Protein 4WPT (pdb70)

Structure (mmCIF, N/CA/C/O backbone):
data_4WPT
#
_entry.id   4WPT
#
_cell.length_a   103.574
_cell.length_b   122.813
_cell.length_c   64.556
_cell.angle_alpha   90.000
_cell.angle_beta   116.660
_cell.angle_gamma   90.000
#
_symmetry.space_group_name_H-M   'C 1 2 1'
#
loop_
_entity.id
_entity.type
_entity.pdbx_description
1 polymer 'Phosphoenolpyruvate carboxykinase [GTP]'
2 non-polymer GLYCEROL
3 non-polymer 'PHOSPHATE ION'
4 non-polymer PHOSPHOENOLPYRUVATE
5 water water
#
loop_
_atom_site.group_PDB
_atom_site.id
_atom_site.type_symbol
_atom_site.label_atom_id
_atom_site.label_alt_id
_atom_site.label_comp_id
_atom_site.label_asym_id
_atom_site.label_entity_id
_atom_site.label_seq_id
_atom_site.pdbx_PDB_ins_code
_atom_site.Cartn_x
_atom_site.Cartn_y
_atom_site.Cartn_z
_atom_site.occupancy
_atom_site.B_iso_or_equiv
_atom_site.auth_seq_id
_atom_site.auth_comp_id
_atom_site.auth_asym_id
_atom_site.auth_atom_id
_atom_site.pdbx_PDB_model_num
ATOM 1 N N . SER A 1 15 ? 37.508 -53.258 -22.361 1.00 29.17 -1 SER A N 1
ATOM 2 C CA . SER A 1 15 ? 36.514 -52.205 -22.562 1.00 31.29 -1 SER A CA 1
ATOM 3 C C . SER A 1 15 ? 36.935 -50.887 -21.903 1.00 29.67 -1 SER A C 1
ATOM 4 O O . SER A 1 15 ? 36.588 -49.810 -22.386 1.00 33.26 -1 SER A O 1
ATOM 7 N N . HIS A 1 16 ? 37.670 -50.986 -20.797 1.00 23.23 0 HIS A N 1
ATOM 8 C CA . HIS A 1 16 ? 38.269 -49.821 -20.140 1.00 21.99 0 HIS A CA 1
ATOM 9 C C . HIS A 1 16 ? 39.144 -49.058 -21.138 1.00 26.32 0 HIS A C 1
ATOM 10 O O . HIS A 1 16 ? 39.915 -49.669 -21.883 1.00 23.87 0 HIS A O 1
ATOM 17 N N . MET A 1 17 ? 39.024 -47.731 -21.157 1.00 22.79 1 MET A N 1
ATOM 18 C CA . MET A 1 17 ? 39.792 -46.909 -22.094 1.00 23.76 1 MET A CA 1
ATOM 19 C C . MET A 1 17 ? 40.799 -46.025 -21.368 1.00 29.82 1 MET A C 1
ATOM 20 O O . MET A 1 17 ? 40.476 -45.393 -20.357 1.00 27.66 1 MET A O 1
ATOM 25 N N . THR A 1 18 ? 42.024 -45.983 -21.883 1.00 30.44 2 THR A N 1
ATOM 26 C CA . THR A 1 18 ? 43.013 -45.035 -21.384 1.00 30.60 2 THR A CA 1
ATOM 27 C C . THR A 1 18 ? 42.493 -43.647 -21.738 1.00 33.47 2 THR A C 1
ATOM 28 O O . THR A 1 18 ? 41.927 -43.465 -22.819 1.00 29.72 2 THR A O 1
ATOM 32 N N . SER A 1 19 ? 42.651 -42.690 -20.823 1.00 38.16 3 SER A N 1
ATOM 33 C CA . SER A 1 19 ? 42.113 -41.340 -21.002 1.00 33.89 3 SER A CA 1
ATOM 34 C C . SER A 1 19 ? 42.392 -40.784 -22.395 1.00 40.28 3 SER A C 1
ATOM 35 O O . SER A 1 19 ? 41.493 -40.262 -23.053 1.00 38.62 3 SER A O 1
ATOM 38 N N . ALA A 1 20 ? 43.638 -40.932 -22.838 1.00 39.98 4 ALA A N 1
ATOM 39 C CA . ALA A 1 20 ? 44.085 -40.475 -24.151 1.00 46.40 4 ALA A CA 1
ATOM 40 C C . ALA A 1 20 ? 43.116 -40.808 -25.286 1.00 43.61 4 ALA A C 1
ATOM 41 O O . ALA A 1 20 ? 42.875 -39.978 -26.164 1.00 49.89 4 ALA A O 1
ATOM 43 N N . THR A 1 21 ? 42.561 -42.018 -25.261 1.00 38.64 5 THR A N 1
ATOM 44 C CA . THR A 1 21 ? 41.675 -42.487 -26.328 1.00 37.12 5 THR A CA 1
ATOM 45 C C . THR A 1 21 ? 40.193 -42.155 -26.134 1.00 28.88 5 THR A C 1
ATOM 46 O O . THR A 1 21 ? 39.380 -42.431 -27.013 1.00 33.31 5 THR A O 1
ATOM 50 N N . ILE A 1 22 ? 39.833 -41.585 -24.990 1.00 24.50 6 ILE A N 1
ATOM 51 C CA . ILE A 1 22 ? 38.440 -41.218 -24.773 1.00 21.60 6 ILE A CA 1
ATOM 52 C C . ILE A 1 22 ? 38.118 -40.018 -25.660 1.00 23.74 6 ILE A C 1
ATOM 53 O O . ILE A 1 22 ? 38.857 -39.035 -25.648 1.00 23.92 6 ILE A O 1
ATOM 58 N N . PRO A 1 23 ? 37.043 -40.118 -26.466 1.00 23.15 7 PRO A N 1
ATOM 59 C CA . PRO A 1 23 ? 36.636 -39.038 -27.372 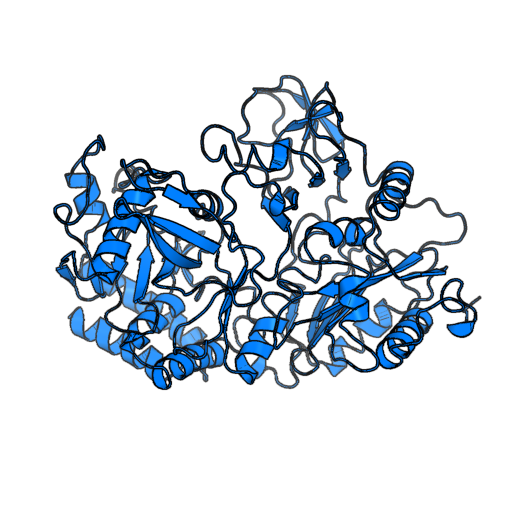1.00 23.90 7 PRO A CA 1
ATOM 60 C C . PRO A 1 23 ? 36.511 -37.712 -26.624 1.00 28.43 7 PRO A C 1
ATOM 61 O O . PRO A 1 23 ? 35.932 -37.675 -25.534 1.00 22.15 7 PRO A O 1
ATOM 65 N N . GLY A 1 24 ? 37.070 -36.647 -27.189 1.00 25.95 8 GLY A N 1
ATOM 66 C CA . GLY A 1 24 ? 37.012 -35.344 -26.553 1.00 24.72 8 GLY A CA 1
ATOM 67 C C . GLY A 1 24 ? 38.316 -34.920 -25.905 1.00 30.51 8 GLY A C 1
ATOM 68 O O . GLY A 1 24 ? 38.605 -33.726 -25.819 1.00 30.97 8 GLY A O 1
ATOM 69 N N . LEU A 1 25 ? 39.106 -35.886 -25.436 1.00 27.59 9 LEU A N 1
ATOM 70 C CA . LEU A 1 25 ? 40.389 -35.556 -24.814 1.00 26.77 9 LEU A CA 1
ATOM 71 C C . LEU A 1 25 ? 41.458 -35.223 -25.854 1.00 36.27 9 LEU A C 1
ATOM 72 O O . LEU A 1 25 ? 42.387 -34.464 -25.578 1.00 33.00 9 LEU A O 1
ATOM 77 N N . ASP A 1 26 ? 41.306 -35.794 -27.046 1.00 39.63 10 ASP A N 1
ATOM 78 C CA . ASP A 1 26 ? 42.155 -35.479 -28.192 1.00 36.41 10 ASP A CA 1
ATOM 79 C C . ASP A 1 26 ? 42.078 -33.998 -28.556 1.00 43.31 10 ASP A C 1
ATOM 80 O O . ASP A 1 26 ? 43.040 -33.414 -29.059 1.00 45.12 10 ASP A O 1
ATOM 85 N N . THR A 1 27 ? 40.924 -33.395 -28.295 1.00 35.37 11 THR A N 1
ATOM 86 C CA . THR A 1 27 ? 40.648 -32.028 -28.723 1.00 35.20 11 THR A CA 1
ATOM 87 C C . THR A 1 27 ? 40.565 -31.081 -27.528 1.00 39.13 11 THR A C 1
ATOM 88 O O . THR A 1 27 ? 40.060 -29.964 -27.642 1.00 40.02 11 THR A O 1
ATOM 92 N N . ALA A 1 28 ? 41.062 -31.536 -26.383 1.00 33.70 12 ALA A N 1
ATOM 93 C CA . ALA A 1 28 ? 41.030 -30.737 -25.164 1.00 29.79 12 ALA A CA 1
ATOM 94 C C . ALA A 1 28 ? 41.898 -29.496 -25.290 1.00 31.71 12 ALA A C 1
ATOM 95 O O . ALA A 1 28 ? 42.836 -29.472 -26.089 1.00 39.93 12 ALA A O 1
ATOM 97 N N . PRO A 1 29 ? 41.574 -28.454 -24.508 1.00 30.21 13 PRO A N 1
ATOM 98 C CA . PRO A 1 29 ? 42.458 -27.296 -24.320 1.00 27.95 13 PRO A CA 1
ATOM 99 C C . PRO A 1 29 ? 43.747 -27.734 -23.628 1.00 33.95 13 PRO A C 1
ATOM 100 O O . PRO A 1 29 ? 43.692 -28.474 -22.641 1.00 33.19 13 PRO A O 1
ATOM 104 N N . THR A 1 30 ? 44.888 -27.278 -24.136 1.00 34.44 14 THR A N 1
ATOM 105 C CA . THR A 1 30 ? 46.190 -27.740 -23.660 1.00 35.68 14 THR A CA 1
ATOM 106 C C . THR A 1 30 ? 46.982 -26.600 -23.035 1.00 43.55 14 THR A C 1
ATOM 107 O O . THR A 1 30 ? 48.094 -26.793 -22.533 1.00 42.61 14 THR A O 1
ATOM 111 N N . ASN A 1 31 ? 46.398 -25.410 -23.069 1.00 37.98 15 ASN A N 1
ATOM 112 C CA . ASN A 1 31 ? 47.053 -24.227 -22.544 1.00 31.50 15 ASN A CA 1
ATOM 113 C C . ASN A 1 31 ? 47.300 -24.344 -21.047 1.00 32.32 15 ASN A C 1
ATOM 114 O O . ASN A 1 31 ? 48.337 -23.910 -20.550 1.00 35.53 15 ASN A O 1
ATOM 119 N N . HIS A 1 32 ? 46.358 -24.957 -20.333 1.00 31.17 16 HIS A N 1
ATOM 120 C CA . HIS A 1 32 ? 46.514 -25.198 -18.898 1.00 28.53 16 HIS A CA 1
ATOM 121 C C . HIS A 1 32 ? 46.677 -26.699 -18.653 1.00 29.80 16 HIS A C 1
ATOM 122 O O . HIS A 1 32 ? 45.703 -27.458 -18.707 1.00 22.44 16 HIS A O 1
ATOM 129 N N . GLN A 1 33 ? 47.913 -27.118 -18.381 1.00 30.42 17 GLN A N 1
ATOM 130 C CA . GLN A 1 33 ? 48.236 -28.537 -18.239 1.00 28.91 17 GLN A CA 1
ATOM 131 C C . GLN A 1 33 ? 47.752 -29.138 -16.924 1.00 29.01 17 GLN A C 1
ATOM 132 O O . GLN A 1 33 ? 47.409 -30.319 -16.873 1.00 24.26 17 GLN A O 1
ATOM 138 N N . GLY A 1 34 ? 47.738 -28.334 -15.863 1.00 26.25 18 GLY A N 1
ATOM 139 C CA . GLY A 1 34 ? 47.249 -28.796 -14.576 1.00 24.85 18 GLY A CA 1
ATOM 140 C C . GLY A 1 34 ? 45.798 -29.227 -14.691 1.00 25.28 18 GLY A C 1
ATOM 141 O O . GLY A 1 34 ? 45.400 -30.270 -14.160 1.00 23.96 18 GLY A O 1
ATOM 142 N N . LEU A 1 35 ? 45.014 -28.422 -15.402 1.00 19.78 19 LEU A N 1
ATOM 143 C CA . LEU A 1 35 ? 43.622 -28.750 -15.683 1.00 18.51 19 LEU A CA 1
ATOM 144 C C . LEU A 1 35 ? 43.516 -30.003 -16.547 1.00 20.07 19 LEU A C 1
ATOM 145 O O . LEU A 1 35 ? 42.759 -30.928 -16.227 1.00 17.08 19 LEU A O 1
ATOM 150 N N . LEU A 1 36 ? 44.269 -30.040 -17.645 1.00 14.68 20 LEU A N 1
ATOM 151 C CA . LEU A 1 36 ? 44.221 -31.192 -18.554 1.00 18.46 20 LEU A CA 1
ATOM 152 C C . LEU A 1 36 ? 44.596 -32.501 -17.857 1.00 16.14 20 LEU A C 1
ATOM 153 O O . LEU A 1 36 ? 43.899 -33.515 -18.004 1.00 16.58 20 LEU A O 1
ATOM 158 N N . SER A 1 37 ? 45.683 -32.482 -17.092 1.00 19.22 21 SER A N 1
ATOM 159 C CA . SER A 1 37 ? 46.104 -33.669 -16.350 1.00 20.37 21 SER A CA 1
ATOM 160 C C . SER A 1 37 ? 45.039 -34.146 -15.367 1.00 17.68 21 SER A C 1
ATOM 161 O O . SER A 1 37 ? 44.827 -35.345 -15.222 1.00 19.64 21 SER A O 1
ATOM 164 N N . TRP A 1 38 ? 44.360 -33.206 -14.712 1.00 17.34 22 TRP A N 1
ATOM 165 C CA . TRP A 1 38 ? 43.309 -33.557 -13.762 1.00 17.46 22 TRP A CA 1
ATOM 166 C C . TRP A 1 38 ? 42.132 -34.206 -14.478 1.00 15.73 22 TRP A C 1
ATOM 167 O O . TRP A 1 38 ? 41.629 -35.251 -14.058 1.00 16.09 22 TRP A O 1
ATOM 178 N N . VAL A 1 39 ? 41.704 -33.588 -15.570 1.00 15.69 23 VAL A N 1
ATOM 179 C CA . VAL A 1 39 ? 40.614 -34.134 -16.372 1.00 14.81 23 VAL A CA 1
ATOM 180 C C . VAL A 1 39 ? 40.923 -35.551 -16.850 1.00 17.23 23 VAL A C 1
ATOM 181 O O . VAL A 1 39 ? 40.077 -36.446 -16.772 1.00 15.57 23 VAL A O 1
ATOM 185 N N . GLU A 1 40 ? 42.149 -35.759 -17.322 1.00 16.32 24 GLU A N 1
ATOM 186 C CA . GLU A 1 40 ? 42.567 -37.071 -17.794 1.00 17.18 24 GLU A CA 1
ATOM 187 C C . GLU A 1 40 ? 42.564 -38.118 -16.672 1.00 16.18 24 GLU A C 1
ATOM 188 O O . GLU A 1 40 ? 42.119 -39.255 -16.872 1.00 17.26 24 GLU A O 1
ATOM 194 N N . GLU A 1 41 ? 43.038 -37.723 -15.495 1.00 15.74 25 GLU A N 1
ATOM 195 C CA . GLU A 1 41 ? 43.059 -38.608 -14.337 1.00 18.27 25 GLU A CA 1
ATOM 196 C C . GLU A 1 41 ? 41.642 -38.996 -13.922 1.00 18.03 25 GLU A C 1
ATOM 197 O O . GLU A 1 41 ? 41.347 -40.174 -13.714 1.00 16.68 25 GLU A O 1
ATOM 203 N N . VAL A 1 42 ? 40.759 -38.004 -13.829 1.00 16.52 26 VAL A N 1
ATOM 204 C CA . VAL A 1 42 ? 39.360 -38.265 -13.483 1.00 11.31 26 VAL A CA 1
ATOM 205 C C . VAL A 1 42 ? 38.683 -39.158 -14.516 1.00 15.26 26 VAL A C 1
ATOM 206 O O . VAL A 1 42 ? 38.051 -40.143 -14.161 1.00 15.91 26 VAL A O 1
ATOM 210 N N . ALA A 1 43 ? 38.829 -38.829 -15.794 1.00 16.35 27 ALA A N 1
ATOM 211 C CA . ALA A 1 43 ? 38.212 -39.636 -16.846 1.00 15.34 27 ALA A CA 1
ATOM 212 C C . ALA A 1 43 ? 38.719 -41.084 -16.863 1.00 14.72 27 ALA A C 1
ATOM 213 O O . ALA A 1 43 ? 37.961 -42.002 -17.176 1.00 15.60 27 ALA A O 1
ATOM 215 N N . GLU A 1 44 ? 39.995 -41.278 -16.541 1.00 16.43 28 GLU A N 1
ATOM 216 C CA . GLU A 1 44 ? 40.572 -42.617 -16.460 1.00 21.27 28 GLU A CA 1
ATOM 217 C C . GLU A 1 44 ? 39.839 -43.419 -15.390 1.00 18.61 28 GLU A C 1
ATOM 218 O O . GLU A 1 44 ? 39.559 -44.604 -15.570 1.00 18.36 28 GLU A O 1
ATOM 224 N N . LEU A 1 45 ? 39.490 -42.747 -14.296 1.00 14.64 29 LEU A N 1
ATOM 225 C CA . LEU A 1 45 ? 38.795 -43.374 -13.172 1.00 12.80 29 LEU A CA 1
ATOM 226 C C . LEU A 1 45 ? 37.314 -43.641 -13.458 1.00 15.66 29 LEU A C 1
ATOM 227 O O . LEU A 1 45 ? 36.817 -44.759 -13.261 1.00 14.42 29 LEU A O 1
ATOM 232 N N . THR A 1 46 ? 36.609 -42.611 -13.918 1.00 14.30 30 THR A N 1
ATOM 233 C CA . THR A 1 46 ? 35.157 -42.692 -14.071 1.00 13.77 30 THR A CA 1
ATOM 234 C C . THR A 1 46 ? 34.690 -43.309 -15.380 1.00 13.84 30 THR A C 1
ATOM 235 O O . THR A 1 46 ? 33.534 -43.729 -15.488 1.00 13.19 30 THR A O 1
ATOM 239 N N . GLN A 1 47 ? 35.569 -43.331 -16.384 1.00 13.43 31 GLN A N 1
ATOM 240 C CA . GLN A 1 47 ? 35.274 -43.989 -17.658 1.00 14.51 31 GLN A CA 1
ATOM 241 C C . GLN A 1 47 ? 34.034 -43.490 -18.391 1.00 13.05 31 GLN A C 1
ATOM 242 O O . GLN A 1 47 ? 33.168 -44.288 -18.740 1.00 15.92 31 GLN A O 1
ATOM 248 N N . PRO A 1 48 ? 33.969 -42.178 -18.672 1.00 13.34 32 PRO A N 1
ATOM 249 C CA . PRO A 1 48 ? 32.863 -41.678 -19.494 1.00 14.93 32 PRO A CA 1
ATOM 250 C C . PRO A 1 48 ? 33.011 -42.135 -20.947 1.00 13.76 32 PRO A C 1
ATOM 251 O O . PRO A 1 48 ? 34.102 -42.569 -21.352 1.00 15.71 32 PRO A O 1
ATOM 255 N N . ASP A 1 49 ? 31.930 -42.024 -21.715 1.00 16.56 33 ASP A N 1
ATOM 256 C CA . ASP A 1 49 ? 31.965 -42.342 -23.143 1.00 15.07 33 ASP A CA 1
ATOM 257 C C . ASP A 1 49 ? 32.700 -41.260 -23.922 1.00 19.54 33 ASP A C 1
ATOM 258 O O . ASP A 1 49 ? 33.225 -41.519 -25.003 1.00 19.41 33 ASP A O 1
ATOM 263 N N . ARG A 1 50 ? 32.701 -40.041 -23.393 1.00 14.93 34 ARG A N 1
ATOM 264 C CA . ARG A 1 50 ? 33.337 -38.913 -24.064 1.00 15.92 34 ARG A CA 1
ATOM 265 C C . ARG A 1 50 ? 33.435 -37.748 -23.092 1.00 15.00 34 ARG A C 1
ATOM 266 O O . ARG A 1 50 ? 32.734 -37.731 -22.065 1.00 14.95 34 ARG A O 1
ATOM 274 N N . VAL A 1 51 ? 34.320 -36.804 -23.405 1.00 15.36 35 VAL A N 1
ATOM 275 C CA . VAL A 1 51 ? 34.568 -35.628 -22.572 1.00 13.82 35 VAL A CA 1
ATOM 276 C C . VAL A 1 51 ? 34.292 -34.359 -23.366 1.00 20.31 35 VAL A C 1
ATOM 277 O O . VAL A 1 51 ? 34.699 -34.246 -24.520 1.00 18.78 35 VAL A O 1
ATOM 281 N N . VAL A 1 52 ? 33.587 -33.415 -22.744 1.00 12.69 36 VAL A N 1
ATOM 282 C CA . VAL A 1 52 ? 33.247 -32.136 -23.366 1.00 12.99 36 VAL A CA 1
ATOM 283 C C . VAL A 1 52 ? 33.662 -30.999 -22.445 1.00 18.87 36 VAL A C 1
ATOM 284 O O . VAL A 1 52 ? 33.298 -30.988 -21.263 1.00 16.74 36 VAL A O 1
ATOM 288 N N . PHE A 1 53 ? 34.448 -30.064 -22.972 1.00 13.60 37 PHE A N 1
ATOM 289 C CA . PHE A 1 53 ? 34.776 -28.831 -22.262 1.00 14.62 37 PHE A CA 1
ATOM 290 C C . PHE A 1 53 ? 33.746 -27.773 -22.651 1.00 14.44 37 PHE A C 1
ATOM 291 O O . PHE A 1 53 ? 33.554 -27.496 -23.837 1.00 16.48 37 PHE A O 1
ATOM 299 N N . THR A 1 54 ? 33.074 -27.190 -21.663 1.00 12.43 38 THR A N 1
ATOM 300 C CA . THR A 1 54 ? 31.974 -26.266 -21.957 1.00 10.66 38 THR A CA 1
ATOM 301 C C . THR A 1 54 ? 32.452 -24.837 -22.126 1.00 13.35 38 THR A C 1
ATOM 302 O O . THR A 1 54 ? 33.410 -24.422 -21.473 1.00 16.12 38 THR A O 1
ATOM 306 N N . ASP A 1 55 ? 31.782 -24.085 -22.997 1.00 15.10 39 ASP A N 1
ATOM 307 C CA . ASP A 1 55 ? 32.223 -22.720 -23.279 1.00 13.41 39 ASP A CA 1
ATOM 308 C C . ASP A 1 55 ? 31.245 -21.632 -22.875 1.00 12.04 39 ASP A C 1
ATOM 309 O O . ASP A 1 55 ? 31.566 -20.442 -22.971 1.00 14.50 39 ASP A O 1
ATOM 314 N N . GLY A 1 56 ? 30.062 -22.033 -22.428 1.00 12.22 40 GLY A N 1
ATOM 315 C CA . GLY A 1 56 ? 29.099 -21.100 -21.887 1.00 15.98 40 GLY A CA 1
ATOM 316 C C . GLY A 1 56 ? 28.329 -20.331 -22.942 1.00 13.90 40 GLY A C 1
ATOM 317 O O . GLY A 1 56 ? 27.531 -19.467 -22.596 1.00 13.78 40 GLY A O 1
ATOM 318 N N . SER A 1 57 ? 28.560 -20.639 -24.215 1.00 13.05 41 SER A N 1
ATOM 319 C CA . SER A 1 57 ? 27.907 -19.906 -25.303 1.00 12.59 41 SER A CA 1
ATOM 320 C C . SER A 1 57 ? 26.422 -20.202 -25.430 1.00 15.90 41 SER A C 1
ATOM 321 O O . SER A 1 57 ? 25.928 -21.209 -24.910 1.00 15.23 41 SER A O 1
ATOM 324 N N . GLU A 1 58 ? 25.716 -19.316 -26.129 1.00 14.46 42 GLU A N 1
ATOM 325 C CA A GLU A 1 58 ? 24.292 -19.526 -26.388 0.55 19.91 42 GLU A CA 1
ATOM 326 C CA B GLU A 1 58 ? 24.293 -19.497 -26.426 0.45 19.90 42 GLU A CA 1
ATOM 327 C C . GLU A 1 58 ? 24.065 -20.744 -27.284 1.00 20.76 42 GLU A C 1
ATOM 328 O O . GLU A 1 58 ? 23.099 -21.496 -27.090 1.00 15.51 42 GLU A O 1
ATOM 339 N N . GLU A 1 59 ? 24.947 -20.954 -28.256 1.00 15.63 43 GLU A N 1
ATOM 340 C CA . GLU A 1 59 ? 24.814 -22.118 -29.135 1.00 15.62 43 GLU A CA 1
ATOM 341 C C . GLU A 1 59 ? 24.908 -23.418 -28.330 1.00 18.63 43 GLU A C 1
ATOM 342 O O . GLU A 1 59 ? 24.126 -24.342 -28.526 1.00 17.20 43 GLU A O 1
ATOM 348 N N . GLU A 1 60 ? 25.870 -23.469 -27.417 1.00 14.44 44 GLU A N 1
ATOM 349 C CA . GLU A 1 60 ? 26.030 -24.617 -26.537 1.00 12.68 44 GLU A CA 1
ATOM 350 C C . GLU A 1 60 ? 24.806 -24.799 -25.636 1.00 14.21 44 GLU A C 1
ATOM 351 O O . GLU A 1 60 ? 24.309 -25.912 -25.455 1.00 14.55 44 GLU A O 1
ATOM 357 N N . PHE A 1 61 ? 24.323 -23.699 -25.078 1.00 13.53 45 PHE A N 1
ATOM 358 C CA . PHE A 1 61 ? 23.180 -23.746 -24.168 1.00 13.89 45 PHE A CA 1
ATOM 359 C C . PHE A 1 61 ? 21.962 -24.359 -24.847 1.00 15.91 45 PHE A C 1
ATOM 360 O O . PHE A 1 61 ? 21.310 -25.227 -24.279 1.00 13.47 45 PHE A O 1
ATOM 368 N N . GLN A 1 62 ? 21.666 -23.949 -26.075 1.00 13.98 46 GLN A N 1
ATOM 369 C CA A GLN A 1 62 ? 20.485 -24.479 -26.754 0.60 16.60 46 GLN A CA 1
ATOM 370 C CA B GLN A 1 62 ? 20.500 -24.480 -26.773 0.40 16.58 46 GLN A CA 1
ATOM 371 C C . GLN A 1 62 ? 20.680 -25.944 -27.150 1.00 17.69 46 GLN A C 1
ATOM 372 O O . GLN A 1 62 ? 19.730 -26.735 -27.105 1.00 16.01 46 GLN A O 1
ATOM 383 N N . ARG A 1 63 ? 21.908 -26.313 -27.514 1.00 17.81 47 ARG A N 1
ATOM 384 C CA . ARG A 1 63 ? 22.219 -27.706 -27.826 1.00 17.12 47 ARG A CA 1
ATOM 385 C C . ARG A 1 63 ? 22.006 -28.621 -26.616 1.00 15.00 47 ARG A C 1
ATOM 386 O O . ARG A 1 63 ? 21.374 -29.679 -26.730 1.00 16.36 47 ARG A O 1
ATOM 394 N N . LEU A 1 64 ? 22.522 -28.203 -25.461 1.00 15.09 48 LEU A N 1
ATOM 395 C CA . LEU A 1 64 ? 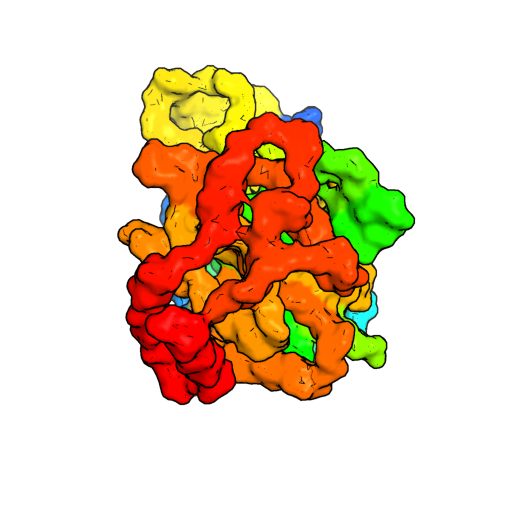22.345 -28.976 -24.237 1.00 11.18 48 LEU A CA 1
ATOM 396 C C . LEU A 1 64 ? 20.874 -29.061 -23.856 1.00 14.35 48 LEU A C 1
ATOM 397 O O . LEU A 1 64 ? 20.394 -30.123 -23.466 1.00 11.94 48 LEU A O 1
ATOM 402 N N . CYS A 1 65 ? 20.147 -27.959 -24.008 1.00 13.34 49 CYS A N 1
ATOM 403 C CA . CYS A 1 65 ? 18.723 -27.961 -23.704 1.00 11.66 49 CYS A CA 1
ATOM 404 C C . CYS A 1 65 ? 17.946 -28.904 -24.623 1.00 15.44 49 CYS A C 1
ATOM 405 O O . CYS A 1 65 ? 17.036 -29.587 -24.165 1.00 12.87 49 CYS A O 1
ATOM 408 N N . ASP A 1 66 ? 18.288 -28.947 -25.911 1.00 12.41 50 ASP A N 1
ATOM 409 C CA . ASP A 1 66 ? 17.625 -29.890 -26.817 1.00 11.26 50 ASP A CA 1
ATOM 410 C C . ASP A 1 66 ? 17.847 -31.314 -26.323 1.00 10.51 50 ASP A C 1
ATOM 411 O O . ASP A 1 66 ? 16.934 -32.130 -26.346 1.00 12.13 50 ASP A O 1
ATOM 416 N N . GLN A 1 67 ? 19.062 -31.599 -25.864 1.00 12.50 51 GLN A N 1
ATOM 417 C CA . GLN A 1 67 ? 19.383 -32.944 -25.387 1.00 11.72 51 GLN A CA 1
ATOM 418 C C . GLN A 1 67 ? 18.611 -33.249 -24.114 1.00 11.30 51 GLN A C 1
ATOM 419 O O . GLN A 1 67 ? 18.115 -34.369 -23.939 1.00 12.83 51 GLN A O 1
ATOM 425 N N . LEU A 1 68 ? 18.465 -32.241 -23.255 1.00 10.63 52 LEU A N 1
ATOM 426 C CA . LEU A 1 68 ? 17.699 -32.435 -22.025 1.00 10.16 52 LEU A CA 1
ATOM 427 C C . LEU A 1 68 ? 16.206 -32.677 -22.296 1.00 12.53 52 LEU A C 1
ATOM 428 O O . LEU A 1 68 ? 15.566 -33.483 -21.615 1.00 10.37 52 LEU A O 1
ATOM 433 N N . VAL A 1 69 ? 15.656 -31.997 -23.300 1.00 13.20 53 VAL A N 1
ATOM 434 C CA . VAL A 1 69 ? 14.271 -32.231 -23.714 1.00 10.24 53 VAL A CA 1
ATOM 435 C C . VAL A 1 69 ? 14.135 -33.642 -24.307 1.00 11.33 53 VAL A C 1
ATOM 436 O O . VAL A 1 69 ? 13.211 -34.397 -23.973 1.00 13.50 53 VAL A O 1
ATOM 440 N N . GLU A 1 70 ? 15.086 -34.023 -25.151 1.00 12.79 54 GLU A N 1
ATOM 441 C CA . GLU A 1 70 ? 15.087 -35.374 -25.706 1.00 12.54 54 GLU A CA 1
ATOM 442 C C . GLU A 1 70 ? 15.141 -36.466 -24.634 1.00 14.26 54 GLU A C 1
ATOM 443 O O . GLU A 1 70 ? 14.507 -37.502 -24.783 1.00 16.29 54 GLU A O 1
ATOM 449 N N . ALA A 1 71 ? 15.897 -36.230 -23.556 1.00 13.64 55 ALA A N 1
ATOM 450 C CA . ALA A 1 71 ? 16.036 -37.227 -22.493 1.00 14.36 55 ALA A CA 1
ATOM 451 C C . ALA A 1 71 ? 14.833 -37.239 -21.569 1.00 14.68 55 ALA A C 1
ATOM 452 O O . ALA A 1 71 ? 14.685 -38.156 -20.758 1.00 15.22 55 ALA A O 1
ATOM 454 N N . GLY A 1 72 ? 13.994 -36.219 -21.670 1.00 13.53 56 GLY A N 1
ATOM 455 C CA . GLY A 1 72 ? 12.855 -36.101 -20.777 1.00 15.31 56 GLY A CA 1
ATOM 456 C C . GLY A 1 72 ? 13.161 -35.386 -19.487 1.00 13.47 56 GLY A C 1
ATOM 457 O O . GLY A 1 72 ? 12.253 -35.163 -18.678 1.00 13.89 56 GLY A O 1
ATOM 458 N N . THR A 1 73 ? 14.428 -35.034 -19.282 1.00 11.56 57 THR A N 1
ATOM 459 C CA . THR A 1 73 ? 14.829 -34.263 -18.103 1.00 11.54 57 THR A CA 1
ATOM 460 C C . THR A 1 73 ? 14.126 -32.914 -18.071 1.00 13.02 57 THR A C 1
ATOM 461 O O . THR A 1 73 ? 13.691 -32.443 -17.013 1.00 11.96 57 THR A O 1
ATOM 465 N N . PHE A 1 74 ? 14.028 -32.284 -19.237 1.00 9.00 58 PHE A N 1
ATOM 466 C CA . PHE A 1 74 ? 13.287 -31.042 -19.383 1.00 11.61 58 PHE A CA 1
ATOM 467 C C . PHE A 1 74 ? 12.073 -31.246 -20.268 1.00 13.01 58 PHE A C 1
ATOM 468 O O . PHE A 1 74 ? 12.082 -32.084 -21.178 1.00 12.25 58 PHE A O 1
ATOM 476 N N . ILE A 1 75 ? 11.028 -30.474 -20.000 1.00 11.92 59 ILE A N 1
ATOM 477 C CA A ILE A 1 75 ? 10.070 -30.128 -21.042 0.27 12.71 59 ILE A CA 1
ATOM 478 C CA B ILE A 1 75 ? 10.065 -30.128 -21.039 0.73 12.70 59 ILE A CA 1
ATOM 479 C C . ILE A 1 75 ? 10.196 -28.624 -21.279 1.00 12.52 59 ILE A C 1
ATOM 480 O O . ILE A 1 75 ? 10.591 -27.879 -20.373 1.00 12.19 59 ILE A O 1
ATOM 489 N N . ARG A 1 76 ? 9.888 -28.177 -22.493 1.00 10.52 60 ARG A N 1
ATOM 490 C CA . ARG A 1 76 ? 9.957 -26.755 -22.823 1.00 12.91 60 ARG A CA 1
ATOM 491 C C . ARG A 1 76 ? 8.664 -26.089 -22.409 1.00 12.69 60 ARG A C 1
ATOM 492 O O . ARG A 1 76 ? 7.577 -26.491 -22.852 1.00 14.00 60 ARG A O 1
ATOM 500 N N . LEU A 1 77 ? 8.771 -25.091 -21.537 1.00 12.06 61 LEU A N 1
ATOM 501 C CA . LEU A 1 77 ? 7.607 -24.333 -21.128 1.00 10.91 61 LEU A CA 1
ATOM 502 C C . LEU A 1 77 ? 7.122 -23.426 -22.258 1.00 11.92 61 LEU A C 1
ATOM 503 O O . LEU A 1 77 ? 7.868 -23.124 -23.198 1.00 11.97 61 LEU A O 1
ATOM 508 N N . ASN A 1 78 ? 5.850 -23.037 -22.189 1.00 10.07 62 ASN A N 1
ATOM 509 C CA . ASN A 1 78 ? 5.260 -22.172 -23.202 1.00 10.25 62 ASN A CA 1
ATOM 510 C C . ASN A 1 78 ? 6.101 -20.904 -23.344 1.00 14.38 62 ASN A C 1
ATOM 511 O O . ASN A 1 78 ? 6.192 -20.117 -22.409 1.00 13.47 62 ASN A O 1
ATOM 516 N N . PRO A 1 79 ? 6.715 -20.699 -24.523 1.00 12.78 63 PRO A N 1
ATOM 517 C CA . PRO A 1 79 ? 7.616 -19.555 -24.706 1.00 14.17 63 PRO A CA 1
ATOM 518 C C . PRO A 1 79 ? 6.907 -18.195 -24.700 1.00 12.89 63 PRO A C 1
ATOM 519 O O . PRO A 1 79 ? 7.557 -17.158 -24.526 1.00 16.16 63 PRO A O 1
ATOM 523 N N . GLU A 1 80 ? 5.591 -18.195 -24.874 1.00 13.07 64 GLU A N 1
ATOM 524 C CA . GLU A 1 80 ? 4.845 -16.951 -24.817 1.00 13.23 64 GLU A CA 1
ATOM 525 C C . GLU A 1 80 ? 4.796 -16.418 -23.388 1.00 13.55 64 GLU A C 1
ATOM 526 O O . GLU A 1 80 ? 4.673 -15.212 -23.184 1.00 15.74 64 GLU A O 1
ATOM 532 N N . LYS A 1 81 ? 4.933 -17.308 -22.402 1.00 15.24 65 LYS A N 1
ATOM 533 C CA . LYS A 1 81 ? 4.835 -16.912 -20.995 1.00 11.26 65 LYS A CA 1
ATOM 534 C C . LYS A 1 81 ? 6.209 -16.858 -20.318 1.00 14.43 65 LYS A C 1
ATOM 535 O O . LYS A 1 81 ? 6.439 -16.041 -19.415 1.00 16.42 65 LYS A O 1
ATOM 541 N N . HIS A 1 82 ? 7.108 -17.748 -20.742 1.00 12.48 66 HIS A N 1
ATOM 542 C CA . HIS A 1 82 ? 8.493 -17.722 -20.271 1.00 10.69 66 HIS A CA 1
ATOM 543 C C . HIS A 1 82 ? 9.384 -18.110 -21.429 1.00 11.89 66 HIS A C 1
ATOM 544 O O . HIS A 1 82 ? 9.458 -19.288 -21.762 1.00 14.40 66 HIS A O 1
ATOM 551 N N . LYS A 1 83 ? 10.056 -17.138 -22.038 1.00 12.51 67 LYS A N 1
ATOM 552 C CA . LYS A 1 83 ? 10.926 -17.450 -23.162 1.00 11.89 67 LYS A CA 1
ATOM 553 C C . LYS A 1 83 ? 12.077 -18.327 -22.696 1.00 14.53 67 LYS A C 1
ATOM 554 O O . LYS A 1 83 ? 12.545 -18.186 -21.570 1.00 12.74 67 LYS A O 1
ATOM 560 N N . ASN A 1 84 ? 12.474 -19.270 -23.544 1.00 13.54 68 ASN A N 1
ATOM 561 C CA . ASN A 1 84 ? 13.675 -20.068 -23.301 1.00 13.28 68 ASN A CA 1
ATOM 562 C C . ASN A 1 84 ? 13.694 -20.673 -21.887 1.00 11.44 68 ASN A C 1
ATOM 563 O O . ASN A 1 84 ? 14.683 -20.547 -21.163 1.00 12.18 68 ASN A O 1
ATOM 568 N N . SER A 1 85 ? 12.589 -21.308 -21.497 1.00 10.27 69 SER A N 1
ATOM 569 C CA . SER A 1 85 ? 12.439 -21.809 -20.132 1.00 10.88 69 SER A CA 1
ATOM 570 C C . SER A 1 85 ? 11.982 -23.271 -20.106 1.00 12.83 69 SER A C 1
ATOM 571 O O . SER A 1 85 ? 11.306 -23.745 -21.024 1.00 11.22 69 SER A O 1
ATOM 574 N N . TYR A 1 86 ? 12.347 -23.977 -19.040 1.00 10.19 70 TYR A N 1
ATOM 575 C CA . TYR A 1 86 ? 12.235 -25.441 -18.985 1.00 10.00 70 TYR A CA 1
ATOM 576 C C . TYR A 1 86 ? 11.778 -25.865 -17.601 1.00 10.45 70 TYR A C 1
ATOM 577 O O . TYR A 1 86 ? 12.030 -25.137 -16.627 1.00 10.69 70 TYR A O 1
ATOM 586 N N . LEU A 1 87 ? 11.085 -27.003 -17.536 1.00 10.02 71 LEU A N 1
ATOM 587 C CA . LEU A 1 87 ? 10.657 -27.630 -16.284 1.00 10.00 71 LEU A CA 1
ATOM 588 C C . LEU A 1 87 ? 11.308 -28.999 -16.172 1.00 12.89 71 LEU A C 1
ATOM 589 O O . LEU A 1 87 ? 11.246 -29.801 -17.102 1.00 10.74 71 LEU A O 1
ATOM 594 N N . ALA A 1 88 ? 11.914 -29.260 -15.021 1.00 12.06 72 ALA A N 1
ATOM 595 C CA . ALA A 1 88 ? 12.502 -30.555 -14.718 1.00 10.03 72 ALA A CA 1
ATOM 596 C C . ALA A 1 88 ? 11.812 -31.126 -13.491 1.00 12.19 72 ALA A C 1
ATOM 597 O O . ALA A 1 88 ? 11.595 -30.402 -12.521 1.00 10.51 72 ALA A O 1
ATOM 599 N N . LEU A 1 89 ? 11.483 -32.417 -13.538 1.00 10.81 73 LEU A N 1
ATOM 600 C CA . LEU A 1 89 ? 10.923 -33.131 -12.387 1.00 9.55 73 LEU A CA 1
ATOM 601 C C . LEU A 1 89 ? 11.953 -34.151 -11.916 1.00 12.51 73 LEU A C 1
ATOM 602 O O . LEU A 1 89 ? 12.422 -34.977 -12.707 1.00 11.86 73 LEU A O 1
ATOM 607 N N . SER A 1 90 ? 12.294 -34.111 -10.629 1.00 10.27 74 SER A N 1
ATOM 608 C CA . SER A 1 90 ? 13.334 -34.984 -10.098 1.00 10.53 74 SER A CA 1
ATOM 609 C C . SER A 1 90 ? 12.779 -36.291 -9.548 1.00 12.40 74 SER A C 1
ATOM 610 O O . SER A 1 90 ? 11.567 -36.420 -9.300 1.00 14.29 74 SER A O 1
ATOM 613 N N . ASP A 1 91 ? 13.676 -37.263 -9.387 1.00 11.11 75 ASP A N 1
ATOM 614 C CA . ASP A 1 91 ? 13.397 -38.473 -8.627 1.00 10.61 75 ASP A CA 1
ATOM 615 C C . ASP A 1 91 ? 12.957 -38.021 -7.234 1.00 13.70 75 ASP A C 1
ATOM 616 O O . ASP A 1 91 ? 13.572 -37.125 -6.638 1.00 12.48 75 ASP A O 1
ATOM 621 N N . PRO A 1 92 ? 11.865 -38.601 -6.710 1.00 15.08 76 PRO A N 1
ATOM 622 C CA . PRO A 1 92 ? 11.381 -38.180 -5.384 1.00 13.16 76 PRO A CA 1
ATOM 623 C C . PRO A 1 92 ? 12.351 -38.455 -4.225 1.00 13.43 76 PRO A C 1
ATOM 624 O O . PRO A 1 92 ? 12.133 -37.956 -3.117 1.00 15.28 76 PRO A O 1
ATOM 628 N N . SER A 1 93 ? 13.403 -39.229 -4.468 1.00 13.20 77 SER A N 1
ATOM 629 C CA . SER A 1 93 ? 14.425 -39.462 -3.456 1.00 12.73 77 SER A CA 1
ATOM 630 C C . SER A 1 93 ? 15.485 -38.387 -3.461 1.00 12.36 77 SER A C 1
ATOM 631 O O . SER A 1 93 ? 16.386 -38.405 -2.622 1.00 17.18 77 SER A O 1
ATOM 634 N N . ASP A 1 94 ? 15.397 -37.465 -4.420 1.00 11.47 78 ASP A N 1
ATOM 635 C CA . ASP A 1 94 ? 16.456 -36.485 -4.651 1.00 10.56 78 ASP A CA 1
ATOM 636 C C . ASP A 1 94 ? 15.830 -35.106 -4.832 1.00 15.17 78 ASP A C 1
ATOM 637 O O . ASP A 1 94 ? 15.711 -34.608 -5.958 1.00 13.54 78 ASP A O 1
ATOM 642 N N . VAL A 1 95 ? 15.429 -34.491 -3.720 1.00 14.39 79 VAL A N 1
ATOM 643 C CA . VAL A 1 95 ? 14.639 -33.259 -3.780 1.00 11.32 79 VAL A CA 1
ATOM 644 C C . VAL A 1 95 ? 15.198 -32.131 -2.934 1.00 11.64 79 VAL A C 1
ATOM 645 O O . VAL A 1 95 ? 14.557 -31.081 -2.805 1.00 11.62 79 VAL A O 1
ATOM 649 N N . ALA A 1 96 ? 16.367 -32.343 -2.323 1.00 10.80 80 ALA A N 1
ATOM 650 C CA . ALA A 1 96 ? 16.931 -31.329 -1.420 1.00 12.82 80 ALA A CA 1
ATOM 651 C C . ALA A 1 96 ? 18.383 -31.620 -1.067 1.00 16.05 80 ALA A C 1
ATOM 652 O O . ALA A 1 96 ? 18.866 -32.738 -1.263 1.00 15.46 80 ALA A O 1
ATOM 654 N N . ARG A 1 97 ? 19.064 -30.606 -0.543 1.00 13.93 81 ARG A N 1
ATOM 655 C CA . ARG A 1 97 ? 20.357 -30.808 0.105 1.00 15.02 81 ARG A CA 1
ATOM 656 C C . ARG A 1 97 ? 20.222 -31.883 1.165 1.00 20.50 81 ARG A C 1
ATOM 657 O O . ARG A 1 97 ? 19.197 -31.966 1.845 1.00 24.21 81 ARG A O 1
ATOM 665 N N . VAL A 1 98 ? 21.243 -32.721 1.298 1.00 16.26 82 VAL A N 1
ATOM 666 C CA . VAL A 1 98 ? 21.253 -33.718 2.365 1.00 16.85 82 VAL A CA 1
ATOM 667 C C . VAL A 1 98 ? 22.374 -33.434 3.371 1.00 19.53 82 VAL A C 1
ATOM 668 O O . VAL A 1 98 ? 23.536 -33.785 3.151 1.00 17.97 82 VAL A O 1
ATOM 672 N N . GLU A 1 99 ? 22.013 -32.781 4.472 1.00 18.22 83 GLU A N 1
ATOM 673 C CA . GLU A 1 99 ? 22.998 -32.342 5.464 1.00 17.59 83 GLU A CA 1
ATOM 674 C C . GLU A 1 99 ? 23.773 -33.494 6.101 1.00 14.81 83 GLU A C 1
ATOM 675 O O . GLU A 1 99 ? 24.990 -33.387 6.324 1.00 15.77 83 GLU A O 1
ATOM 681 N N . SER A 1 100 ? 23.073 -34.586 6.396 1.00 17.32 84 SER A N 1
ATOM 682 C CA . SER A 1 100 ? 23.689 -35.735 7.061 1.00 16.84 84 SER A CA 1
ATOM 683 C C . SER A 1 100 ? 24.759 -36.418 6.214 1.00 16.41 84 SER A C 1
ATOM 684 O O . SER A 1 100 ? 25.553 -37.206 6.730 1.00 18.16 84 SER A O 1
ATOM 687 N N . ARG A 1 101 ? 24.783 -36.100 4.921 1.00 16.44 85 ARG A N 1
ATOM 688 C CA . ARG A 1 101 ? 25.710 -36.709 3.976 1.00 17.17 85 ARG A CA 1
ATOM 689 C C . ARG A 1 101 ? 26.728 -35.679 3.496 1.00 15.99 85 ARG A C 1
ATOM 690 O O . ARG A 1 101 ? 27.483 -35.920 2.544 1.00 15.69 85 ARG A O 1
ATOM 698 N N . THR A 1 102 ? 26.741 -34.525 4.159 1.00 12.19 86 THR A N 1
ATOM 699 C CA . THR A 1 102 ? 27.665 -33.440 3.815 1.00 13.43 86 THR A CA 1
ATOM 700 C C . THR A 1 102 ? 28.813 -33.419 4.824 1.00 13.24 86 THR A C 1
ATOM 701 O O . THR A 1 102 ? 28.570 -33.411 6.032 1.00 15.08 86 THR A O 1
ATOM 705 N N . TYR A 1 103 ? 30.051 -33.410 4.327 1.00 14.21 87 TYR A N 1
ATOM 706 C CA . TYR A 1 103 ? 31.249 -33.605 5.158 1.00 12.49 87 TYR A CA 1
ATOM 707 C C . TYR A 1 103 ? 32.330 -32.548 4.973 1.00 12.94 87 TYR A C 1
ATOM 708 O O . TYR A 1 103 ? 32.581 -32.059 3.860 1.00 12.79 87 TYR A O 1
ATOM 717 N N . ILE A 1 104 ? 32.995 -32.221 6.075 1.00 12.97 88 ILE A N 1
ATOM 718 C CA . ILE A 1 104 ? 34.174 -31.373 6.047 1.00 12.16 88 ILE A CA 1
ATOM 719 C C . ILE A 1 104 ? 35.316 -32.292 6.437 1.00 13.78 88 ILE A C 1
ATOM 720 O O . ILE A 1 104 ? 35.378 -32.772 7.579 1.00 16.42 88 ILE A O 1
ATOM 725 N N . CYS A 1 105 ? 36.194 -32.586 5.486 1.00 13.22 89 CYS A N 1
ATOM 726 C CA . CYS A 1 105 ? 37.238 -33.589 5.713 1.00 16.29 89 CYS A CA 1
ATOM 727 C C . CYS A 1 105 ? 38.600 -32.947 5.880 1.00 16.09 89 CYS A C 1
ATOM 728 O O . CYS A 1 105 ? 39.503 -33.144 5.064 1.00 19.08 89 CYS A O 1
ATOM 731 N N . SER A 1 106 ? 38.735 -32.158 6.939 1.00 16.69 90 SER A N 1
ATOM 732 C CA . SER A 1 106 ? 40.021 -31.601 7.324 1.00 16.75 90 SER A CA 1
ATOM 733 C C . SER A 1 106 ? 40.919 -32.691 7.912 1.00 16.44 90 SER A C 1
ATOM 734 O O . SER A 1 106 ? 40.441 -33.738 8.365 1.00 18.74 90 SER A O 1
ATOM 737 N N . ALA A 1 107 ? 42.223 -32.435 7.898 1.00 19.23 91 ALA A N 1
ATOM 738 C CA . ALA A 1 107 ? 43.197 -33.395 8.413 1.00 21.77 91 ALA A CA 1
ATOM 739 C C . ALA A 1 107 ? 42.868 -33.775 9.850 1.00 23.25 91 ALA A C 1
ATOM 740 O O . ALA A 1 107 ? 42.991 -34.940 10.240 1.00 23.55 91 ALA A O 1
ATOM 742 N N . LYS A 1 108 ? 42.448 -32.789 10.638 1.00 18.06 92 LYS A N 1
ATOM 743 C CA . LYS A 1 108 ? 42.092 -33.035 12.028 1.00 18.08 92 LYS A CA 1
ATOM 744 C C . LYS A 1 108 ? 40.632 -32.720 12.283 1.00 18.80 92 LYS A C 1
ATOM 745 O O . LYS A 1 108 ? 40.098 -31.750 11.739 1.00 19.79 92 LYS A O 1
ATOM 751 N N . GLU A 1 109 ? 39.991 -33.543 13.107 1.00 17.41 93 GLU A N 1
ATOM 752 C CA . GLU A 1 109 ? 38.577 -33.379 13.408 1.00 17.70 93 GLU A CA 1
ATOM 753 C C . GLU A 1 109 ? 38.250 -32.010 14.010 1.00 19.87 93 GLU A C 1
ATOM 754 O O . GLU A 1 109 ? 37.202 -31.434 13.701 1.00 17.74 93 GLU A O 1
ATOM 760 N N . ILE A 1 110 ? 39.142 -31.477 14.847 1.00 19.03 94 ILE A N 1
ATOM 761 C CA . ILE A 1 110 ? 38.846 -30.221 15.547 1.00 19.35 94 ILE A CA 1
ATOM 762 C C . ILE A 1 110 ? 38.682 -29.068 14.551 1.00 23.72 94 ILE A C 1
ATOM 763 O O . ILE A 1 110 ? 37.939 -28.117 14.799 1.00 22.08 94 ILE A O 1
ATOM 768 N N . ASP A 1 111 ? 39.335 -29.180 13.399 1.00 17.93 95 ASP A N 1
ATOM 769 C CA . ASP A 1 111 ? 39.248 -28.140 12.380 1.00 19.87 95 ASP A CA 1
ATOM 770 C C . ASP A 1 111 ? 37.985 -28.240 11.531 1.00 14.77 95 ASP A C 1
ATOM 771 O O . ASP A 1 111 ? 37.744 -27.388 10.676 1.00 18.01 95 ASP A O 1
ATOM 776 N N . ALA A 1 112 ? 37.189 -29.277 11.771 1.00 15.15 96 ALA A N 1
ATOM 777 C CA . ALA A 1 112 ? 35.820 -29.319 11.264 1.00 14.37 96 ALA A CA 1
ATOM 778 C C . ALA A 1 112 ? 34.941 -28.732 12.374 1.00 15.18 96 ALA A C 1
ATOM 779 O O . ALA A 1 112 ? 34.200 -27.775 12.163 1.00 16.95 96 ALA A O 1
ATOM 781 N N . GLY A 1 113 ? 35.046 -29.300 13.569 1.00 17.94 97 GLY A N 1
ATOM 782 C CA . GLY A 1 113 ? 34.407 -28.700 14.725 1.00 19.57 97 GLY A CA 1
ATOM 783 C C . GLY A 1 113 ? 32.983 -29.161 14.913 1.00 16.50 97 GLY A C 1
ATOM 784 O O . GLY A 1 113 ? 32.447 -29.914 14.105 1.00 18.33 97 GLY A O 1
ATOM 785 N N . PRO A 1 114 ? 32.351 -28.696 15.991 1.00 16.79 98 PRO A N 1
ATOM 786 C CA . PRO A 1 114 ? 31.063 -29.261 16.412 1.00 17.47 98 PRO A CA 1
ATOM 787 C C . PRO A 1 114 ? 29.864 -28.960 15.511 1.00 18.99 98 PRO A C 1
ATOM 788 O O . PRO A 1 114 ? 28.839 -29.625 15.668 1.00 20.96 98 PRO A O 1
ATOM 792 N N . THR A 1 115 ? 29.981 -28.015 14.580 1.00 16.40 99 THR A N 1
ATOM 793 C CA . THR A 1 115 ? 28.874 -27.711 13.670 1.00 16.08 99 THR A CA 1
ATOM 794 C C . THR A 1 115 ? 28.996 -28.451 12.341 1.00 15.91 99 THR A C 1
ATOM 795 O O . THR A 1 115 ? 28.183 -28.251 11.438 1.00 20.00 99 THR A O 1
ATOM 799 N N . ASN A 1 116 ? 30.002 -29.311 12.237 1.00 16.77 100 ASN A N 1
ATOM 800 C CA . ASN A 1 116 ? 30.285 -29.996 10.985 1.00 15.80 100 ASN A CA 1
ATOM 801 C C . ASN A 1 116 ? 30.365 -31.503 11.146 1.00 19.01 100 ASN A C 1
ATOM 802 O O . ASN A 1 116 ? 30.648 -32.008 12.233 1.00 16.75 100 ASN A O 1
ATOM 807 N N . ASN A 1 117 ? 30.110 -32.210 10.054 1.00 14.67 101 ASN A N 1
ATOM 808 C CA . ASN A 1 117 ? 30.293 -33.647 10.004 1.00 14.00 101 ASN A CA 1
ATOM 809 C C . ASN A 1 117 ? 31.692 -33.913 9.485 1.00 16.04 101 ASN A C 1
ATOM 810 O O . ASN A 1 117 ? 32.082 -33.412 8.420 1.00 19.30 101 ASN A O 1
ATOM 815 N N . TRP A 1 118 ? 32.461 -34.676 10.248 1.00 15.07 102 TRP A N 1
ATOM 816 C CA . TRP A 1 118 ? 33.847 -34.949 9.900 1.00 14.42 102 TRP A CA 1
ATOM 817 C C . TRP A 1 118 ? 34.073 -36.428 9.599 1.00 14.70 102 TRP A C 1
ATOM 818 O O . TRP A 1 118 ? 33.402 -37.299 10.152 1.00 20.58 102 TRP A O 1
ATOM 829 N N . MET A 1 119 ? 35.011 -36.688 8.696 1.00 15.63 103 MET A N 1
ATOM 830 C CA . MET A 1 119 ? 35.565 -38.024 8.527 1.00 20.19 103 MET A CA 1
ATOM 831 C C . MET A 1 119 ? 37.024 -37.830 8.149 1.00 15.62 103 MET A C 1
ATOM 832 O O . MET A 1 119 ? 37.371 -36.853 7.473 1.00 18.46 103 MET A O 1
ATOM 837 N N . ASP A 1 120 ? 37.882 -38.739 8.610 1.00 17.30 104 ASP A N 1
ATOM 838 C CA . ASP A 1 120 ? 39.272 -38.766 8.188 1.00 21.20 104 ASP A CA 1
ATOM 839 C C . ASP A 1 120 ? 39.343 -38.683 6.662 1.00 16.14 104 ASP A C 1
ATOM 840 O O . ASP A 1 120 ? 38.662 -39.443 5.969 1.00 17.79 104 ASP A O 1
ATOM 845 N N . PRO A 1 121 ? 40.142 -37.740 6.133 1.00 16.01 105 PRO A N 1
ATOM 846 C CA . PRO A 1 121 ? 40.235 -37.559 4.677 1.00 17.76 105 PRO A CA 1
ATOM 847 C C . PRO A 1 121 ? 40.728 -38.806 3.936 1.00 19.66 105 PRO A C 1
ATOM 848 O O . PRO A 1 121 ? 40.219 -39.100 2.853 1.00 17.80 105 PRO A O 1
ATOM 852 N N . GLY A 1 122 ? 41.698 -39.524 4.492 1.00 17.08 106 GLY A N 1
ATOM 853 C CA . GLY A 1 122 ? 42.130 -40.769 3.875 1.00 18.63 106 GLY A CA 1
ATOM 854 C C . GLY A 1 122 ? 40.977 -41.748 3.742 1.00 20.70 106 GLY A C 1
ATOM 855 O O . GLY A 1 122 ? 40.768 -42.337 2.675 1.00 20.70 106 GLY A O 1
ATOM 856 N N . GLU A 1 123 ? 40.221 -41.917 4.822 1.00 18.72 107 GLU A N 1
ATOM 857 C CA . GLU A 1 123 ? 39.087 -42.824 4.828 1.00 18.49 107 GLU A CA 1
ATOM 858 C C . GLU A 1 123 ? 38.051 -42.405 3.790 1.00 17.61 107 GLU A C 1
ATOM 859 O O . GLU A 1 123 ? 37.552 -43.236 3.036 1.00 16.97 107 GLU A O 1
ATOM 865 N N . MET A 1 124 ? 37.735 -41.114 3.751 1.00 16.85 108 MET A N 1
ATOM 866 C CA . MET A 1 124 ? 36.737 -40.610 2.813 1.00 17.17 108 MET A CA 1
ATOM 867 C C . MET A 1 124 ? 37.161 -40.835 1.366 1.00 17.64 108 MET A C 1
ATOM 868 O O . MET A 1 124 ? 36.357 -41.246 0.523 1.00 15.48 108 MET A O 1
ATOM 873 N N . ARG A 1 125 ? 38.427 -40.565 1.084 1.00 16.76 109 ARG A N 1
ATOM 874 C CA . ARG A 1 125 ? 38.951 -40.714 -0.269 1.00 17.31 109 ARG A CA 1
ATOM 875 C C . ARG A 1 125 ? 38.886 -42.164 -0.729 1.00 17.73 109 ARG A C 1
ATOM 876 O O . ARG A 1 125 ? 38.600 -42.427 -1.887 1.00 16.90 109 ARG A O 1
ATOM 884 N N . SER A 1 126 ? 39.138 -43.102 0.176 1.00 17.09 110 SER A N 1
ATOM 885 C CA A SER A 1 126 ? 39.064 -44.526 -0.162 0.60 18.13 110 SER A CA 1
ATOM 886 C CA B SER A 1 126 ? 39.065 -44.515 -0.174 0.40 18.16 110 SER A CA 1
ATOM 887 C C . SER A 1 126 ? 37.634 -44.915 -0.531 1.00 17.52 110 SER A C 1
ATOM 888 O O . SER A 1 126 ? 37.400 -45.663 -1.482 1.00 17.57 110 SER A O 1
ATOM 893 N N . ILE A 1 127 ? 36.674 -44.396 0.223 1.00 15.13 111 ILE A N 1
ATOM 894 C CA . ILE A 1 127 ? 35.277 -44.697 -0.057 1.00 14.93 111 ILE A CA 1
ATOM 895 C C . ILE A 1 127 ? 34.868 -44.067 -1.388 1.00 13.97 111 ILE A C 1
ATOM 896 O O . ILE A 1 127 ? 34.339 -44.743 -2.268 1.00 13.58 111 ILE A O 1
ATOM 901 N N . MET A 1 128 ? 35.126 -42.777 -1.553 1.00 15.39 112 MET A N 1
ATOM 902 C CA . MET A 1 128 ? 34.639 -42.096 -2.748 1.00 13.51 112 MET A CA 1
ATOM 903 C C . MET A 1 128 ? 35.373 -42.478 -4.028 1.00 13.41 112 MET A C 1
ATOM 904 O O . MET A 1 128 ? 34.746 -42.558 -5.079 1.00 13.50 112 MET A O 1
ATOM 909 N N . LYS A 1 129 ? 36.681 -42.712 -3.956 1.00 13.07 113 LYS A N 1
ATOM 910 C CA . LYS A 1 129 ? 37.391 -43.192 -5.149 1.00 16.10 113 LYS A CA 1
ATOM 911 C C . LYS A 1 129 ? 36.807 -44.517 -5.602 1.00 17.97 113 LYS A C 1
ATOM 912 O O . LYS A 1 129 ? 36.688 -44.770 -6.799 1.00 17.37 113 LYS A O 1
ATOM 918 N N . ASP A 1 130 ? 36.424 -45.362 -4.650 1.00 13.62 114 ASP A N 1
ATOM 919 C CA . ASP A 1 130 ? 35.770 -46.608 -5.022 1.00 15.27 114 ASP A CA 1
ATOM 920 C C . ASP A 1 130 ? 34.441 -46.351 -5.732 1.00 16.71 114 ASP A C 1
ATOM 921 O O . ASP A 1 130 ? 34.145 -46.980 -6.754 1.00 17.50 114 ASP A O 1
ATOM 926 N N . LEU A 1 131 ? 33.644 -45.426 -5.198 1.00 12.66 115 LEU A N 1
ATOM 927 C CA . LEU A 1 131 ? 32.362 -45.087 -5.815 1.00 13.13 115 LEU A CA 1
ATOM 928 C C . LEU A 1 131 ? 32.523 -44.511 -7.221 1.00 13.90 115 LEU A C 1
ATOM 929 O O . LEU A 1 131 ? 31.742 -44.834 -8.132 1.00 13.32 115 LEU A O 1
ATOM 934 N N . TYR A 1 132 ? 33.547 -43.686 -7.404 1.00 13.57 116 TYR A N 1
ATOM 935 C CA . TYR A 1 132 ? 33.779 -43.011 -8.679 1.00 10.79 116 TYR A CA 1
ATOM 936 C C . TYR A 1 132 ? 34.299 -43.944 -9.774 1.00 12.69 116 TYR A C 1
ATOM 937 O O . TYR A 1 132 ? 34.199 -43.621 -10.953 1.00 13.73 116 TYR A O 1
ATOM 946 N N . ARG A 1 133 ? 34.886 -45.076 -9.398 1.00 13.38 117 ARG A N 1
ATOM 947 C CA . ARG A 1 133 ? 35.390 -46.007 -10.411 1.00 14.15 117 ARG A CA 1
ATOM 948 C C . ARG A 1 133 ? 34.280 -46.468 -11.344 1.00 11.98 117 ARG A C 1
ATOM 949 O O . ARG A 1 133 ? 33.314 -47.109 -10.909 1.00 14.46 117 ARG A O 1
ATOM 957 N N . GLY A 1 134 ? 34.420 -46.132 -12.623 1.00 12.45 118 GLY A N 1
ATOM 958 C CA . GLY A 1 134 ? 33.449 -46.522 -13.627 1.00 11.25 118 GLY A CA 1
ATOM 959 C C . GLY A 1 134 ? 32.089 -45.869 -13.519 1.00 13.65 118 GLY A C 1
ATOM 960 O O . GLY A 1 134 ? 31.152 -46.272 -14.205 1.00 12.93 118 GLY A O 1
ATOM 961 N N . CYS A 1 135 ? 31.969 -44.844 -12.680 1.00 12.61 119 CYS A N 1
ATOM 962 C CA . CYS A 1 135 ? 30.645 -44.297 -12.415 1.00 11.25 119 CYS A CA 1
ATOM 963 C C . CYS A 1 135 ? 30.015 -43.530 -13.585 1.00 13.20 119 CYS A C 1
ATOM 964 O O . CYS A 1 135 ? 28.797 -43.346 -13.610 1.00 14.27 119 CYS A O 1
ATOM 967 N N . MET A 1 136 ? 30.826 -43.115 -14.555 1.00 12.74 120 MET A N 1
ATOM 968 C CA . MET A 1 136 ? 30.313 -42.331 -15.676 1.00 11.51 120 MET A CA 1
ATOM 969 C C . MET A 1 136 ? 30.166 -43.157 -16.945 1.00 13.49 120 MET A C 1
ATOM 970 O O . MET A 1 136 ? 29.950 -42.608 -18.035 1.00 12.52 120 MET A O 1
ATOM 975 N N . ARG A 1 137 ? 30.253 -44.477 -16.807 1.00 11.06 121 ARG A N 1
ATOM 976 C CA . ARG A 1 137 ? 30.097 -45.327 -17.987 1.00 12.03 121 ARG A CA 1
ATOM 977 C C . ARG A 1 137 ? 28.802 -44.979 -18.683 1.00 11.22 121 ARG A C 1
ATOM 978 O O . ARG A 1 137 ? 27.767 -44.806 -18.034 1.00 16.16 121 ARG A O 1
ATOM 986 N N . GLY A 1 138 ? 28.871 -44.839 -20.007 1.00 14.11 122 GLY A N 1
ATOM 987 C CA . GLY A 1 138 ? 27.683 -44.580 -20.797 1.00 16.62 122 GLY A CA 1
ATOM 988 C C . GLY A 1 138 ? 27.245 -43.128 -20.786 1.00 17.60 122 GLY A C 1
ATOM 989 O O . GLY A 1 138 ? 26.200 -42.793 -21.347 1.00 15.98 122 GLY A O 1
ATOM 990 N N . ARG A 1 139 ? 28.046 -42.266 -20.164 1.00 14.75 123 ARG A N 1
ATOM 991 C CA . ARG A 1 139 ? 27.695 -40.853 -20.049 1.00 12.38 123 ARG A CA 1
ATOM 992 C C . ARG A 1 139 ? 28.768 -39.903 -20.583 1.00 14.85 123 ARG A C 1
ATOM 993 O O . ARG A 1 139 ? 29.954 -40.224 -20.616 1.00 15.41 123 ARG A O 1
ATOM 1001 N N . THR A 1 140 ? 28.336 -38.717 -20.994 1.00 15.20 124 THR A N 1
ATOM 1002 C CA . THR A 1 140 ? 29.273 -37.642 -21.282 1.00 12.19 124 THR A CA 1
ATOM 1003 C C . THR A 1 140 ? 29.774 -37.050 -19.966 1.00 13.02 124 THR A C 1
ATOM 1004 O O . THR A 1 140 ? 28.989 -36.814 -19.027 1.00 14.73 124 THR A O 1
ATOM 1008 N N . MET A 1 141 ? 31.085 -36.844 -19.889 1.00 12.48 125 MET A N 1
ATOM 1009 C CA . MET A 1 141 ? 31.681 -36.112 -18.779 1.00 12.50 125 MET A CA 1
ATOM 1010 C C . MET A 1 141 ? 31.935 -34.674 -19.217 1.00 13.58 125 MET A C 1
ATOM 1011 O O . MET A 1 141 ? 32.678 -34.429 -20.171 1.00 13.92 125 MET A O 1
ATOM 1016 N N . TYR A 1 142 ? 31.308 -33.726 -18.525 1.00 12.58 126 TYR A N 1
ATOM 1017 C CA . TYR A 1 142 ? 31.465 -32.313 -18.841 1.00 10.95 126 TYR A CA 1
ATOM 1018 C C . TYR A 1 142 ? 32.516 -31.694 -17.937 1.00 15.07 126 TYR A C 1
ATOM 1019 O O . TYR A 1 142 ? 32.576 -32.002 -16.741 1.00 13.43 126 TYR A O 1
ATOM 1028 N N . VAL A 1 143 ? 33.339 -30.825 -18.521 1.00 12.46 127 VAL A N 1
ATOM 1029 C CA . VAL A 1 143 ? 34.353 -30.071 -17.795 1.00 12.29 127 VAL A CA 1
ATOM 1030 C C . VAL A 1 143 ? 33.917 -28.610 -17.842 1.00 11.70 127 VAL A C 1
ATOM 1031 O O . VAL A 1 143 ? 33.955 -27.976 -18.902 1.00 13.61 127 VAL A O 1
ATOM 1035 N N . VAL A 1 144 ? 33.460 -28.096 -16.702 1.00 12.16 128 VAL A N 1
ATOM 1036 C CA . VAL A 1 144 ? 32.768 -26.803 -16.641 1.00 12.80 128 VAL A CA 1
ATOM 1037 C C . VAL A 1 144 ? 33.581 -25.731 -15.925 1.00 11.81 128 VAL A C 1
ATOM 1038 O O . VAL A 1 144 ? 33.575 -25.648 -14.697 1.00 12.81 128 VAL A O 1
ATOM 1042 N N . PRO A 1 145 ? 34.275 -24.874 -16.691 1.00 11.22 129 PRO A N 1
ATOM 1043 C CA . PRO A 1 145 ? 35.082 -23.823 -16.061 1.00 10.43 129 PRO A CA 1
ATOM 1044 C C . PRO A 1 145 ? 34.167 -22.680 -15.632 1.00 10.42 129 PRO A C 1
ATOM 1045 O O . PRO A 1 145 ? 33.200 -22.378 -16.339 1.00 13.32 129 PRO A O 1
ATOM 1049 N N . PHE A 1 146 ? 34.432 -22.072 -14.478 1.00 11.78 130 PHE A N 1
ATOM 1050 C CA . PHE A 1 146 ? 33.595 -20.972 -14.012 1.00 10.22 130 PHE A CA 1
ATOM 1051 C C . PHE A 1 146 ? 34.334 -19.993 -13.109 1.00 11.99 130 PHE A C 1
ATOM 1052 O O . PHE A 1 146 ? 35.377 -20.319 -12.535 1.00 13.34 130 PHE A O 1
ATOM 1060 N N . CYS A 1 147 ? 33.794 -18.786 -13.013 1.00 14.66 131 CYS A N 1
ATOM 1061 C CA . CYS A 1 147 ? 34.375 -17.763 -12.168 1.00 13.51 131 CYS A CA 1
ATOM 1062 C C . CYS A 1 147 ? 33.361 -17.353 -11.117 1.00 13.48 131 CYS A C 1
ATOM 1063 O O . CYS A 1 147 ? 32.178 -17.174 -11.428 1.00 14.19 131 CYS A O 1
ATOM 1066 N N . MET A 1 148 ? 33.836 -17.211 -9.880 1.00 14.89 132 MET A N 1
ATOM 1067 C CA . MET A 1 148 ? 33.022 -16.703 -8.777 1.00 12.69 132 MET A CA 1
ATOM 1068 C C . MET A 1 148 ? 33.205 -15.190 -8.673 1.00 18.61 132 MET A C 1
ATOM 1069 O O . MET A 1 148 ? 34.332 -14.688 -8.569 1.00 20.88 132 MET A O 1
ATOM 1074 N N . GLY A 1 149 ? 32.098 -14.464 -8.757 1.00 15.64 133 GLY A N 1
ATOM 1075 C CA . GLY A 1 149 ? 32.134 -13.010 -8.764 1.00 16.90 133 GLY A CA 1
ATOM 1076 C C . GLY A 1 149 ? 32.446 -12.494 -10.159 1.00 21.80 133 GLY A C 1
ATOM 1077 O O . GLY A 1 149 ? 32.748 -13.281 -11.057 1.00 18.20 133 GLY A O 1
ATOM 1078 N N . PRO A 1 150 ? 32.375 -11.168 -10.351 1.00 17.69 134 PRO A N 1
ATOM 1079 C CA . PRO A 1 150 ? 32.712 -10.541 -11.635 1.00 19.82 134 PRO A CA 1
ATOM 1080 C C . PRO A 1 150 ? 34.115 -10.929 -12.095 1.00 24.25 134 PRO A C 1
ATOM 1081 O O . PRO A 1 150 ? 35.029 -11.098 -11.287 1.00 25.77 134 PRO A O 1
ATOM 1085 N N . LEU A 1 151 ? 34.277 -11.056 -13.404 1.00 24.50 135 LEU A N 1
ATOM 1086 C CA A LEU A 1 151 ? 35.527 -11.539 -13.989 0.40 28.70 135 LEU A CA 1
ATOM 1087 C CA B LEU A 1 151 ? 35.529 -11.544 -13.972 0.60 28.70 135 LEU A CA 1
ATOM 1088 C C . LEU A 1 151 ? 36.711 -10.600 -13.749 1.00 36.32 135 LEU A C 1
ATOM 1089 O O . LEU A 1 151 ? 37.865 -11.029 -13.755 1.00 39.75 135 LEU A O 1
ATOM 1098 N N . GLY A 1 152 ? 36.426 -9.321 -13.527 1.00 36.29 136 GLY A N 1
ATOM 1099 C CA . GLY A 1 152 ? 37.484 -8.336 -13.358 1.00 36.09 136 GLY A CA 1
ATOM 1100 C C . GLY A 1 152 ? 38.248 -8.324 -12.043 1.00 36.48 136 GLY A C 1
ATOM 1101 O O . GLY A 1 152 ? 39.117 -7.472 -11.851 1.00 49.54 136 GLY A O 1
ATOM 1102 N N . ALA A 1 153 ? 37.947 -9.255 -11.141 1.00 38.09 137 ALA A N 1
ATOM 1103 C CA . ALA A 1 153 ? 38.519 -9.229 -9.791 1.00 41.36 137 ALA A CA 1
ATOM 1104 C C . ALA A 1 153 ? 40.048 -9.290 -9.744 1.00 48.02 137 ALA A C 1
ATOM 1105 O O . ALA A 1 153 ? 40.696 -9.618 -10.738 1.00 60.52 137 ALA A O 1
ATOM 1107 N N . GLU A 1 154 ? 40.604 -8.986 -8.571 1.00 49.71 138 GLU A N 1
ATOM 1108 C CA . GLU A 1 154 ? 42.050 -8.926 -8.361 1.00 57.17 138 GLU A CA 1
ATOM 1109 C C . GLU A 1 154 ? 42.599 -10.235 -7.795 1.00 57.83 138 GLU A C 1
ATOM 1110 O O . GLU A 1 154 ? 43.667 -10.704 -8.197 1.00 60.74 138 GLU A O 1
ATOM 1116 N N . ASP A 1 155 ? 41.861 -10.810 -6.851 1.00 56.82 139 ASP A N 1
ATOM 1117 C CA . ASP A 1 155 ? 42.095 -12.173 -6.393 1.00 49.13 139 ASP A CA 1
ATOM 1118 C C . ASP A 1 155 ? 40.877 -12.979 -6.835 1.00 48.38 139 ASP A C 1
ATOM 1119 O O . ASP A 1 155 ? 40.017 -13.306 -6.015 1.00 45.61 139 ASP A O 1
ATOM 1124 N N . PRO A 1 156 ? 40.787 -13.284 -8.144 1.00 41.12 140 PRO A N 1
ATOM 1125 C CA . PRO A 1 156 ? 39.543 -13.866 -8.660 1.00 41.34 140 PRO A CA 1
ATOM 1126 C C . PRO A 1 156 ? 39.470 -15.371 -8.448 1.00 27.29 140 PRO A C 1
ATOM 1127 O O . PRO A 1 156 ? 40.427 -16.104 -8.710 1.00 28.04 140 PRO A O 1
ATOM 1131 N N . LYS A 1 157 ? 38.324 -15.820 -7.949 1.00 17.88 141 LYS A N 1
ATOM 1132 C CA . LYS A 1 157 ? 38.179 -17.205 -7.523 1.00 17.83 141 LYS A CA 1
ATOM 1133 C C . LYS A 1 157 ? 37.546 -18.052 -8.615 1.00 15.67 141 LYS A C 1
ATOM 1134 O O . LYS A 1 157 ? 36.356 -17.909 -8.935 1.00 22.51 141 LYS A O 1
ATOM 1140 N N . LEU A 1 158 ? 38.357 -18.934 -9.184 1.00 14.40 142 LEU A N 1
ATOM 1141 C CA . LEU A 1 158 ? 37.948 -19.745 -10.304 1.00 15.83 142 LEU A CA 1
ATOM 1142 C C . LEU A 1 158 ? 37.694 -21.156 -9.824 1.00 15.44 142 LEU A C 1
ATOM 1143 O O . LEU A 1 158 ? 38.217 -21.578 -8.785 1.00 14.77 142 LEU A O 1
ATOM 1148 N N . GLY A 1 159 ? 36.891 -21.894 -10.580 1.00 11.66 143 GLY A N 1
ATOM 1149 C CA . GLY A 1 159 ? 36.710 -23.309 -10.311 1.00 13.09 143 GLY A CA 1
ATOM 1150 C C . GLY A 1 159 ? 36.469 -24.053 -11.607 1.00 12.09 143 GLY A C 1
ATOM 1151 O O . GLY A 1 159 ? 36.198 -23.439 -12.645 1.00 13.00 143 GLY A O 1
ATOM 1152 N N . VAL A 1 160 ? 36.596 -25.375 -11.557 1.00 11.38 144 VAL A N 1
ATOM 1153 C CA . VAL A 1 160 ? 36.151 -26.219 -12.656 1.00 10.76 144 VAL A CA 1
ATOM 1154 C C . VAL A 1 160 ? 35.324 -27.338 -12.057 1.00 13.07 144 VAL A C 1
ATOM 1155 O O . VAL A 1 160 ? 35.788 -28.049 -11.167 1.00 13.00 144 VAL A O 1
ATOM 1159 N N . GLU A 1 161 ? 34.088 -27.477 -12.518 1.00 10.12 145 GLU A N 1
ATOM 1160 C CA . GLU A 1 161 ? 33.284 -28.614 -12.096 1.00 11.97 145 GLU A CA 1
ATOM 1161 C C . GLU A 1 161 ? 33.258 -29.683 -13.185 1.00 11.61 145 GLU A C 1
ATOM 1162 O O . GLU A 1 161 ? 32.832 -29.423 -14.315 1.00 12.43 145 GLU A O 1
ATOM 1168 N N . ILE A 1 162 ? 33.710 -30.883 -12.841 1.00 11.51 146 ILE A N 1
ATOM 1169 C CA . ILE A 1 162 ? 33.544 -32.031 -13.722 1.00 9.06 146 ILE A CA 1
ATOM 1170 C C . ILE A 1 162 ? 32.227 -32.665 -13.311 1.00 14.42 146 ILE A C 1
ATOM 1171 O O . ILE A 1 162 ? 32.014 -32.916 -12.126 1.00 13.06 146 ILE A O 1
ATOM 1176 N N . THR A 1 163 ? 31.322 -32.898 -14.262 1.00 12.59 147 THR A N 1
ATOM 1177 C CA . THR A 1 163 ? 30.041 -33.528 -13.923 1.00 11.42 147 THR A CA 1
ATOM 1178 C C . THR A 1 163 ? 29.571 -34.450 -15.037 1.00 11.86 147 THR A C 1
ATOM 1179 O O . THR A 1 163 ? 29.941 -34.267 -16.198 1.00 12.23 147 THR A O 1
ATOM 1183 N N . ASP A 1 164 ? 28.748 -35.437 -14.699 1.00 11.24 148 ASP A N 1
ATOM 1184 C CA . ASP A 1 164 ? 28.127 -36.247 -15.738 1.00 12.89 148 ASP A CA 1
ATOM 1185 C C . ASP A 1 164 ? 26.656 -35.884 -15.891 1.00 10.71 148 ASP A C 1
ATOM 1186 O O . ASP A 1 164 ? 25.876 -36.634 -16.496 1.00 13.37 148 ASP A O 1
ATOM 1191 N N . SER A 1 165 ? 26.285 -34.717 -15.362 1.00 11.70 149 SER A N 1
ATOM 1192 C CA . SER A 1 165 ? 24.894 -34.252 -15.419 1.00 10.43 149 SER A CA 1
ATOM 1193 C C . SER A 1 165 ? 24.726 -33.030 -16.322 1.00 12.94 149 SER A C 1
ATOM 1194 O O . SER A 1 165 ? 25.212 -31.952 -16.012 1.00 11.24 149 SER A O 1
ATOM 1197 N N . GLU A 1 166 ? 24.015 -33.200 -17.429 1.00 11.11 150 GLU A N 1
ATOM 1198 C CA . GLU A 1 166 ? 23.754 -32.093 -18.335 1.00 12.31 150 GLU A CA 1
ATOM 1199 C C . GLU A 1 166 ? 22.873 -31.031 -17.663 1.00 11.87 150 GLU A C 1
ATOM 1200 O O . GLU A 1 166 ? 23.013 -29.844 -17.924 1.00 10.83 150 GLU A O 1
ATOM 1206 N N . TYR A 1 167 ? 21.958 -31.470 -16.799 1.00 11.47 151 TYR A N 1
ATOM 1207 C CA . TYR A 1 167 ? 21.144 -30.546 -16.011 1.00 11.50 151 TYR A CA 1
ATOM 1208 C C . TYR A 1 167 ? 22.028 -29.619 -15.170 1.00 10.76 151 TYR A C 1
ATOM 1209 O O . TYR A 1 167 ? 21.755 -28.418 -15.060 1.00 12.11 151 TYR A O 1
ATOM 1218 N N . VAL A 1 168 ? 23.055 -30.196 -14.539 1.00 10.26 152 VAL A N 1
ATOM 1219 C CA . VAL A 1 168 ? 24.043 -29.413 -13.804 1.00 10.17 152 VAL A CA 1
ATOM 1220 C C . VAL A 1 168 ? 24.737 -28.367 -14.669 1.00 10.88 152 VAL A C 1
ATOM 1221 O O . VAL A 1 168 ? 24.869 -27.212 -14.271 1.00 13.99 152 VAL A O 1
ATOM 1225 N N . VAL A 1 169 ? 25.171 -28.758 -15.861 1.00 9.94 153 VAL A N 1
ATOM 1226 C CA . VAL A 1 169 ? 25.849 -27.814 -16.739 1.00 10.52 153 VAL A CA 1
ATOM 1227 C C . VAL A 1 169 ? 24.978 -26.601 -17.050 1.00 10.85 153 VAL A C 1
ATOM 1228 O O . VAL A 1 169 ? 25.411 -25.462 -16.902 1.00 12.05 153 VAL A O 1
ATOM 1232 N N . VAL A 1 170 ? 23.740 -26.856 -17.467 1.00 12.90 154 VAL A N 1
ATOM 1233 C CA . VAL A 1 170 ? 22.813 -25.788 -17.817 1.00 14.80 154 VAL A CA 1
ATOM 1234 C C . VAL A 1 170 ? 22.536 -24.862 -16.638 1.00 11.28 154 VAL A C 1
ATOM 1235 O O . VAL A 1 170 ? 22.523 -23.637 -16.790 1.00 13.49 154 VAL A O 1
ATOM 1239 N N . SER A 1 171 ? 22.364 -25.416 -15.446 1.00 10.18 155 SER A N 1
ATOM 1240 C CA A SER A 1 171 ? 22.099 -24.570 -14.285 0.72 10.94 155 SER A CA 1
ATOM 1241 C CA B SER A 1 171 ? 22.095 -24.569 -14.286 0.28 11.04 155 SER A CA 1
ATOM 1242 C C . SER A 1 171 ? 23.344 -23.829 -13.807 1.00 11.76 155 SER A C 1
ATOM 1243 O O . SER A 1 171 ? 23.252 -22.695 -13.305 1.00 12.80 155 SER A O 1
ATOM 1248 N N . MET A 1 172 ? 24.512 -24.454 -13.982 1.00 11.43 156 MET A N 1
ATOM 1249 C CA . MET A 1 172 ? 25.779 -23.792 -13.671 1.00 11.79 156 MET A CA 1
ATOM 1250 C C . MET A 1 172 ? 26.017 -22.596 -14.604 1.00 11.75 156 MET A C 1
ATOM 1251 O O . MET A 1 172 ? 26.630 -21.600 -14.212 1.00 11.48 156 MET A O 1
ATOM 1256 N N . ARG A 1 173 ? 25.513 -22.672 -15.835 1.00 13.15 157 ARG A N 1
ATOM 1257 C CA . ARG A 1 173 ? 25.644 -21.545 -16.755 1.00 12.50 157 ARG A CA 1
ATOM 1258 C C . ARG A 1 173 ? 24.898 -20.309 -16.236 1.00 12.45 157 ARG A C 1
ATOM 1259 O O . ARG A 1 173 ? 25.336 -19.179 -16.422 1.00 12.19 157 ARG A O 1
ATOM 1267 N N . THR A 1 174 ? 23.782 -20.540 -15.554 1.00 10.79 158 THR A N 1
ATOM 1268 C CA . THR A 1 174 ? 22.993 -19.460 -14.993 1.00 14.01 158 THR A CA 1
ATOM 1269 C C . THR A 1 174 ? 23.556 -19.014 -13.642 1.00 13.10 158 THR A C 1
ATOM 1270 O O . THR A 1 174 ? 23.598 -17.817 -13.349 1.00 14.22 158 THR A O 1
ATOM 1274 N N . MET A 1 175 ? 23.997 -19.973 -12.828 1.00 10.94 159 MET A N 1
ATOM 1275 C CA . MET A 1 175 ? 24.405 -19.645 -11.456 1.00 10.81 159 MET A CA 1
ATOM 1276 C C . MET A 1 175 ? 25.811 -19.081 -11.313 1.00 12.38 159 MET A C 1
ATOM 1277 O O . MET A 1 175 ? 26.133 -18.482 -10.281 1.00 12.62 159 MET A O 1
ATOM 1282 N N . THR A 1 176 ? 26.638 -19.262 -12.338 1.00 10.67 160 THR A N 1
ATOM 1283 C CA . THR A 1 176 ? 28.017 -18.788 -12.301 1.00 12.05 160 THR A CA 1
ATOM 1284 C C . THR A 1 176 ? 28.371 -18.182 -13.641 1.00 10.85 160 THR A C 1
ATOM 1285 O O . THR A 1 176 ? 27.649 -18.350 -14.617 1.00 12.60 160 THR A O 1
ATOM 1289 N N . ARG A 1 177 ? 29.499 -17.491 -13.688 1.00 12.11 161 ARG A N 1
ATOM 1290 C CA . ARG A 1 177 ? 30.022 -17.016 -14.960 1.00 11.60 161 ARG A CA 1
ATOM 1291 C C . ARG A 1 177 ? 30.823 -18.149 -15.575 1.00 13.35 161 ARG A C 1
ATOM 1292 O O . ARG A 1 177 ? 31.985 -18.393 -15.216 1.00 13.31 161 ARG A O 1
ATOM 1300 N N . MET A 1 178 ? 30.174 -18.853 -16.497 1.00 13.82 162 MET A N 1
ATOM 1301 C CA . MET A 1 178 ? 30.636 -20.152 -16.964 1.00 11.30 162 MET A CA 1
ATOM 1302 C C . MET A 1 178 ? 31.239 -20.119 -18.362 1.00 12.39 162 MET A C 1
ATOM 1303 O O . MET A 1 178 ? 30.757 -19.411 -19.250 1.00 13.86 162 MET A O 1
ATOM 1308 N N . GLY A 1 179 ? 32.296 -20.900 -18.544 1.00 14.41 163 GLY A N 1
ATOM 1309 C CA . GLY A 1 179 ? 32.812 -21.166 -19.873 1.00 10.46 163 GLY A CA 1
ATOM 1310 C C . GLY A 1 179 ? 34.103 -20.478 -20.240 1.00 13.95 163 GLY A C 1
ATOM 1311 O O . GLY A 1 179 ? 35.048 -20.408 -19.452 1.00 13.45 163 GLY A O 1
ATOM 1312 N N . LYS A 1 180 ? 34.116 -19.957 -21.464 1.00 12.72 164 LYS A N 1
ATOM 1313 C CA . LYS A 1 180 ? 35.309 -19.430 -22.110 1.00 15.93 164 LYS A CA 1
ATOM 1314 C C . LYS A 1 180 ? 36.067 -18.378 -21.307 1.00 14.06 164 LYS A C 1
ATOM 1315 O O . LYS A 1 180 ? 37.281 -18.496 -21.134 1.00 15.28 164 LYS A O 1
ATOM 1321 N N . ALA A 1 181 ? 35.361 -17.369 -20.805 1.00 14.52 165 ALA A N 1
ATOM 1322 C CA . ALA A 1 181 ? 36.033 -16.280 -20.093 1.00 14.92 165 ALA A CA 1
ATOM 1323 C C . ALA A 1 181 ? 36.757 -16.787 -18.847 1.00 17.59 165 ALA A C 1
ATOM 1324 O O . ALA A 1 181 ? 37.875 -16.366 -18.550 1.00 18.70 165 ALA A O 1
ATOM 1326 N N . ALA A 1 182 ? 36.116 -17.694 -18.111 1.00 14.35 166 ALA A N 1
ATOM 1327 C CA . ALA A 1 182 ? 36.750 -18.258 -16.927 1.00 14.91 166 ALA A CA 1
ATOM 1328 C C . ALA A 1 182 ? 37.973 -19.088 -17.287 1.00 15.35 166 ALA A C 1
ATOM 1329 O O . ALA A 1 182 ? 39.000 -19.017 -16.607 1.00 19.02 166 ALA A O 1
ATOM 1331 N N . LEU A 1 183 ? 37.845 -19.905 -18.331 1.00 15.46 167 LEU A N 1
ATOM 1332 C CA . LEU A 1 183 ? 38.935 -20.775 -18.756 1.00 15.16 167 LEU A CA 1
ATOM 1333 C C . LEU A 1 183 ? 40.154 -19.939 -19.142 1.00 19.23 167 LEU A C 1
ATOM 1334 O O . LEU A 1 183 ? 41.282 -20.267 -18.769 1.00 18.82 167 LEU A O 1
ATOM 1339 N N . GLU A 1 184 ? 39.925 -18.849 -19.865 1.00 17.86 168 GLU A N 1
ATOM 1340 C CA . GLU A 1 184 ? 41.024 -17.957 -20.236 1.00 20.39 168 GLU A CA 1
ATOM 1341 C C . GLU A 1 184 ? 41.684 -17.321 -19.006 1.00 21.39 168 GLU A C 1
ATOM 1342 O O . GLU A 1 184 ? 42.900 -17.108 -18.977 1.00 24.18 168 GLU A O 1
ATOM 1348 N N . LYS A 1 185 ? 40.884 -17.024 -17.988 1.00 19.63 169 LYS A N 1
ATOM 1349 C CA . LYS A 1 185 ? 41.391 -16.401 -16.771 1.00 18.40 169 LYS A CA 1
ATOM 1350 C C . LYS A 1 185 ? 42.333 -17.343 -16.011 1.00 22.15 169 LYS A C 1
ATOM 1351 O O . LYS A 1 185 ? 43.213 -16.894 -15.277 1.00 25.17 169 LYS A O 1
ATOM 1357 N N . MET A 1 186 ? 42.149 -18.648 -16.197 1.00 18.59 170 MET A N 1
ATOM 1358 C CA A MET A 1 186 ? 42.989 -19.646 -15.543 0.55 19.01 170 MET A CA 1
ATOM 1359 C CA B MET A 1 186 ? 42.991 -19.648 -15.548 0.45 19.04 170 MET A CA 1
ATOM 1360 C C . MET A 1 186 ? 44.393 -19.656 -16.128 1.00 22.12 170 MET A C 1
ATOM 1361 O O . MET A 1 186 ? 45.331 -20.152 -15.496 1.00 24.43 170 MET A O 1
ATOM 1370 N N . GLY A 1 187 ? 44.522 -19.115 -17.335 1.00 25.09 171 GLY A N 1
ATOM 1371 C CA . GLY A 1 187 ? 45.804 -19.043 -18.008 1.00 23.26 171 GLY A CA 1
ATOM 1372 C C . GLY A 1 187 ? 46.401 -20.426 -18.157 1.00 30.16 171 GLY A C 1
ATOM 1373 O O . GLY A 1 187 ? 45.685 -21.394 -18.414 1.00 25.87 171 GLY A O 1
ATOM 1374 N N . ASP A 1 188 ? 47.714 -20.529 -17.974 1.00 28.61 172 ASP A N 1
ATOM 1375 C CA . ASP A 1 188 ? 48.388 -21.806 -18.162 1.00 26.22 172 ASP A CA 1
ATOM 1376 C C . ASP A 1 188 ? 48.652 -22.567 -16.864 1.00 27.79 172 ASP A C 1
ATOM 1377 O O . ASP A 1 188 ? 48.884 -23.776 -16.893 1.00 31.10 172 ASP A O 1
ATOM 1382 N N . ASP A 1 189 ? 48.614 -21.874 -15.728 1.00 28.72 173 ASP A N 1
ATOM 1383 C CA . ASP A 1 189 ? 48.878 -22.547 -14.455 1.00 32.86 173 ASP A CA 1
ATOM 1384 C C . ASP A 1 189 ? 48.172 -21.914 -13.258 1.00 30.13 173 ASP A C 1
ATOM 1385 O O . ASP A 1 189 ? 48.584 -22.112 -12.117 1.00 26.26 173 ASP A O 1
ATOM 1390 N N . GLY A 1 190 ? 47.111 -21.158 -13.525 1.00 24.96 174 GLY A N 1
ATOM 1391 C CA . GLY A 1 190 ? 46.341 -20.527 -12.465 1.00 25.84 174 GLY A CA 1
ATOM 1392 C C . GLY A 1 190 ? 45.691 -21.524 -11.524 1.00 24.81 174 GLY A C 1
ATOM 1393 O O . GLY A 1 190 ? 45.377 -22.653 -11.914 1.00 22.08 174 GLY A O 1
ATOM 1394 N N . PHE A 1 191 ? 45.487 -21.108 -10.278 1.00 18.37 175 PHE A N 1
ATOM 1395 C CA . PHE A 1 191 ? 44.826 -21.964 -9.311 1.00 18.82 175 PHE A CA 1
ATOM 1396 C C . PHE A 1 191 ? 43.325 -21.971 -9.560 1.00 19.07 175 PHE A C 1
ATOM 1397 O O . PHE A 1 191 ? 42.746 -20.957 -9.949 1.00 17.08 175 PHE A O 1
ATOM 1405 N N . PHE A 1 192 ? 42.699 -23.123 -9.339 1.00 16.05 176 PHE A N 1
ATOM 1406 C CA . PHE A 1 192 ? 41.243 -23.204 -9.377 1.00 14.19 176 PHE A CA 1
ATOM 1407 C C . PHE A 1 192 ? 40.754 -24.297 -8.428 1.00 19.76 176 PHE A C 1
ATOM 1408 O O . PHE A 1 192 ? 41.479 -25.262 -8.142 1.00 15.77 176 PHE A O 1
ATOM 1416 N N . VAL A 1 193 ? 39.534 -24.132 -7.923 1.00 14.59 177 VAL A N 1
ATOM 1417 C CA . VAL A 1 193 ? 38.905 -25.160 -7.105 1.00 12.78 177 VAL A CA 1
ATOM 1418 C C . VAL A 1 193 ? 38.491 -26.346 -7.967 1.00 14.93 177 VAL A C 1
ATOM 1419 O O . VAL A 1 193 ? 37.764 -26.177 -8.957 1.00 14.49 177 VAL A O 1
ATOM 1423 N N . LYS A 1 194 ? 38.968 -27.532 -7.597 1.00 15.67 178 LYS A N 1
ATOM 1424 C CA . LYS A 1 194 ? 38.614 -28.770 -8.274 1.00 15.53 178 LYS A CA 1
ATOM 1425 C C . LYS A 1 194 ? 37.321 -29.306 -7.684 1.00 15.55 178 LYS A C 1
ATOM 1426 O O . LYS A 1 194 ? 37.267 -29.680 -6.510 1.00 18.17 178 LYS A O 1
ATOM 1432 N N . ALA A 1 195 ? 36.272 -29.316 -8.500 1.00 12.26 179 ALA A N 1
ATOM 1433 C CA . ALA A 1 195 ? 34.953 -29.729 -8.051 1.00 13.51 179 ALA A CA 1
ATOM 1434 C C . ALA A 1 195 ? 34.526 -30.918 -8.887 1.00 14.84 179 ALA A C 1
ATOM 1435 O O . ALA A 1 195 ? 34.319 -30.786 -10.096 1.00 17.38 179 ALA A O 1
ATOM 1437 N N . LEU A 1 196 ? 34.407 -32.083 -8.253 1.00 12.27 180 LEU A N 1
ATOM 1438 C CA . LEU A 1 196 ? 34.047 -33.296 -8.971 1.00 11.16 180 LEU A CA 1
ATOM 1439 C C . LEU A 1 196 ? 32.647 -33.741 -8.596 1.00 13.05 180 LEU A C 1
ATOM 1440 O O . LEU A 1 196 ? 32.288 -33.756 -7.413 1.00 13.54 180 LEU A O 1
ATOM 1445 N N . HIS A 1 197 ? 31.843 -34.067 -9.605 1.00 11.35 181 HIS A N 1
ATOM 1446 C CA . HIS A 1 197 ? 30.476 -34.518 -9.377 1.00 10.53 181 HIS A CA 1
ATOM 1447 C C . HIS A 1 197 ? 30.066 -35.677 -10.292 1.00 12.54 181 HIS A C 1
ATOM 1448 O O . HIS A 1 197 ? 30.377 -35.687 -11.484 1.00 11.53 181 HIS A O 1
ATOM 1455 N N . SER A 1 198 ? 29.366 -36.657 -9.725 1.00 10.46 182 SER A N 1
ATOM 1456 C CA . SER A 1 198 ? 28.675 -37.663 -10.517 1.00 8.74 182 SER A CA 1
ATOM 1457 C C . SER A 1 198 ? 27.333 -37.987 -9.896 1.00 11.34 182 SER A C 1
ATOM 1458 O O . SER A 1 198 ? 27.205 -38.049 -8.669 1.00 13.02 182 SER A O 1
ATOM 1461 N N . VAL A 1 199 ? 26.337 -38.235 -10.740 1.00 12.65 183 VAL A N 1
ATOM 1462 C CA . VAL A 1 199 ? 25.039 -38.659 -10.255 1.00 10.07 183 VAL A CA 1
ATOM 1463 C C . VAL A 1 199 ? 25.050 -40.130 -9.815 1.00 12.50 183 VAL A C 1
ATOM 1464 O O . VAL A 1 199 ? 24.083 -40.610 -9.230 1.00 13.09 183 VAL A O 1
ATOM 1468 N N . GLY A 1 200 ? 26.139 -40.842 -10.099 1.00 10.97 184 GLY A N 1
ATOM 1469 C CA . GLY A 1 200 ? 26.272 -42.226 -9.647 1.00 15.33 184 GLY A CA 1
ATOM 1470 C C . GLY A 1 200 ? 25.299 -43.218 -10.265 1.00 15.82 184 GLY A C 1
ATOM 1471 O O . GLY A 1 200 ? 24.748 -44.091 -9.571 1.00 14.39 184 GLY A O 1
ATOM 1472 N N . ALA A 1 201 ? 25.077 -43.079 -11.568 1.00 12.41 185 ALA A N 1
ATOM 1473 C CA . ALA A 1 201 ? 24.142 -43.930 -12.291 1.00 13.82 185 ALA A CA 1
ATOM 1474 C C . ALA A 1 201 ? 24.716 -44.359 -13.643 1.00 12.77 185 ALA A C 1
ATOM 1475 O O . ALA A 1 201 ? 24.207 -43.974 -14.697 1.00 13.36 185 ALA A O 1
ATOM 1477 N N . PRO A 1 202 ? 25.792 -45.150 -13.618 1.00 15.34 186 PRO A N 1
ATOM 1478 C CA . PRO A 1 202 ? 26.403 -45.609 -14.873 1.00 12.34 186 PRO A CA 1
ATOM 1479 C C . PRO A 1 202 ? 25.408 -46.355 -15.759 1.00 14.64 186 PRO A C 1
ATOM 1480 O O . PRO A 1 202 ? 24.476 -46.996 -15.256 1.00 16.64 186 PRO A O 1
ATOM 1484 N N . LEU A 1 203 ? 25.632 -46.292 -17.067 1.00 13.46 187 LEU A N 1
ATOM 1485 C CA . LEU A 1 203 ? 24.745 -46.920 -18.039 1.00 16.20 187 LEU A CA 1
ATOM 1486 C C . LEU A 1 203 ? 25.476 -47.984 -18.848 1.00 18.81 187 LEU A C 1
ATOM 1487 O O . LEU A 1 203 ? 26.660 -47.838 -19.163 1.00 19.72 187 LEU A O 1
ATOM 1492 N N . GLU A 1 204 ? 24.763 -49.056 -19.176 1.00 17.95 188 GLU A N 1
ATOM 1493 C CA . GLU A 1 204 ? 25.279 -50.043 -20.124 1.00 24.58 188 GLU A CA 1
ATOM 1494 C C . GLU A 1 204 ? 25.039 -49.539 -21.538 1.00 26.36 188 GLU A C 1
ATOM 1495 O O . GLU A 1 204 ? 24.162 -48.702 -21.750 1.00 26.73 188 GLU A O 1
ATOM 1501 N N . PRO A 1 205 ? 25.823 -50.027 -22.517 1.00 29.38 189 PRO A N 1
ATOM 1502 C CA . PRO A 1 205 ? 25.559 -49.593 -23.894 1.00 30.08 189 PRO A CA 1
ATOM 1503 C C . PRO A 1 205 ? 24.135 -49.916 -24.338 1.00 26.77 189 PRO A C 1
ATOM 1504 O O . PRO A 1 205 ? 23.660 -51.034 -24.132 1.00 32.79 189 PRO A O 1
ATOM 1508 N N . GLY A 1 206 ? 23.456 -48.929 -24.917 1.00 32.56 190 GLY A N 1
ATOM 1509 C CA . GLY A 1 206 ? 22.099 -49.113 -25.401 1.00 33.61 190 GLY A CA 1
ATOM 1510 C C . GLY A 1 206 ? 21.029 -49.160 -24.325 1.00 36.59 190 GLY A C 1
ATOM 1511 O O . GLY A 1 206 ? 19.856 -49.430 -24.614 1.00 32.14 190 GLY A O 1
ATOM 1512 N N . GLN A 1 207 ? 21.417 -48.912 -23.079 1.00 30.68 191 GLN A N 1
ATOM 1513 C CA . GLN A 1 207 ? 20.443 -48.892 -21.997 1.00 31.12 191 GLN A CA 1
ATOM 1514 C C . GLN A 1 207 ? 19.687 -47.578 -22.012 1.00 25.18 191 GLN A C 1
ATOM 1515 O O . GLN A 1 207 ? 20.283 -46.510 -22.186 1.00 24.90 191 GLN A O 1
ATOM 1521 N N . LYS A 1 208 ? 18.371 -47.659 -21.850 1.00 26.16 192 LYS A N 1
ATOM 1522 C CA . LYS A 1 208 ? 17.541 -46.467 -21.761 1.00 23.92 192 LYS A CA 1
ATOM 1523 C C . LYS A 1 208 ? 17.778 -45.771 -20.412 1.00 23.25 192 LYS A C 1
ATOM 1524 O O . LYS A 1 208 ? 17.740 -46.404 -19.356 1.00 28.57 192 LYS A O 1
ATOM 1530 N N . ASP A 1 209 ? 18.039 -44.471 -20.461 1.00 16.28 193 ASP A N 1
ATOM 1531 C CA . ASP A 1 209 ? 18.305 -43.690 -19.256 1.00 17.66 193 ASP A CA 1
ATOM 1532 C C . ASP A 1 209 ? 16.965 -43.234 -18.694 1.00 17.70 193 ASP A C 1
ATOM 1533 O O . ASP A 1 209 ? 15.925 -43.387 -19.344 1.00 20.06 193 ASP A O 1
ATOM 1538 N N . VAL A 1 210 ? 16.987 -42.686 -17.485 1.00 14.30 194 VAL A N 1
ATOM 1539 C CA . VAL A 1 210 ? 15.814 -42.019 -16.909 1.00 12.39 194 VAL A CA 1
ATOM 1540 C C . VAL A 1 210 ? 15.972 -40.502 -16.967 1.00 15.55 194 VAL A C 1
ATOM 1541 O O . VAL A 1 210 ? 17.071 -39.991 -17.180 1.00 14.93 194 VAL A O 1
ATOM 1545 N N . ALA A 1 211 ? 14.871 -39.781 -16.780 1.00 14.64 195 ALA A N 1
ATOM 1546 C CA . ALA A 1 211 ? 14.925 -38.316 -16.817 1.00 13.54 195 ALA A CA 1
ATOM 1547 C C . ALA A 1 211 ? 15.871 -37.753 -15.762 1.00 11.29 195 ALA A C 1
ATOM 1548 O O . ALA A 1 211 ? 16.635 -36.833 -16.040 1.00 13.27 195 ALA A O 1
ATOM 1550 N N . TRP A 1 212 ? 15.812 -38.291 -14.548 1.00 11.15 196 TRP A N 1
ATOM 1551 C CA . TRP A 1 212 ? 16.628 -37.747 -13.457 1.00 9.81 196 TRP A CA 1
ATOM 1552 C C . TRP A 1 212 ? 17.441 -38.847 -12.790 1.00 13.62 196 TRP A C 1
ATOM 1553 O O . TRP A 1 212 ? 17.005 -39.441 -11.810 1.00 13.47 196 TRP A O 1
ATOM 1564 N N . PRO A 1 213 ? 18.636 -39.109 -13.316 1.00 12.76 197 PRO A N 1
ATOM 1565 C CA . PRO A 1 213 ? 19.477 -40.138 -12.697 1.00 15.92 197 PRO A CA 1
ATOM 1566 C C . PRO A 1 213 ? 20.035 -39.684 -11.352 1.00 16.29 197 PRO A C 1
ATOM 1567 O O . PRO A 1 213 ? 20.307 -38.497 -11.152 1.00 13.79 197 PRO A O 1
ATOM 1571 N N . CYS A 1 214 ? 20.171 -40.631 -10.428 1.00 13.46 198 CYS A N 1
ATOM 1572 C CA . CYS A 1 214 ? 20.719 -40.360 -9.107 1.00 11.04 198 CYS A CA 1
ATOM 1573 C C . CYS A 1 214 ? 20.981 -41.686 -8.422 1.00 14.07 198 CYS A C 1
ATOM 1574 O O . CYS A 1 214 ? 20.745 -42.750 -9.004 1.00 15.76 198 CYS A O 1
ATOM 1577 N N . SER A 1 215 ? 21.471 -41.623 -7.192 1.00 13.04 199 SER A N 1
ATOM 1578 C CA . SER A 1 215 ? 21.799 -42.834 -6.444 1.00 15.12 199 SER A CA 1
ATOM 1579 C C . SER A 1 215 ? 21.235 -42.754 -5.028 1.00 15.75 199 SER A C 1
ATOM 1580 O O . SER A 1 215 ? 20.965 -41.668 -4.524 1.00 14.85 199 SER A O 1
ATOM 1583 N N . GLU A 1 216 ? 21.037 -43.910 -4.402 1.00 16.72 200 GLU A N 1
ATOM 1584 C CA . GLU A 1 216 ? 20.686 -43.958 -2.987 1.00 18.11 200 GLU A CA 1
ATOM 1585 C C . GLU A 1 216 ? 21.892 -43.625 -2.124 1.00 17.97 200 GLU A C 1
ATOM 1586 O O . GLU A 1 216 ? 21.747 -43.236 -0.961 1.00 22.30 200 GLU A O 1
ATOM 1592 N N . THR A 1 217 ? 23.083 -43.794 -2.686 1.00 15.66 201 THR A N 1
ATOM 1593 C CA . THR A 1 217 ? 24.321 -43.499 -1.969 1.00 16.05 201 THR A CA 1
ATOM 1594 C C . THR A 1 217 ? 24.806 -42.085 -2.287 1.00 13.64 201 THR A C 1
ATOM 1595 O O . THR A 1 217 ? 25.105 -41.768 -3.443 1.00 14.60 201 THR A O 1
ATOM 1599 N N . LYS A 1 218 ? 24.874 -41.233 -1.263 1.00 14.16 202 LYS A N 1
ATOM 1600 C CA . LYS A 1 218 ? 25.218 -39.822 -1.453 1.00 13.59 202 LYS A CA 1
ATOM 1601 C C . LYS A 1 218 ? 26.341 -39.350 -0.547 1.00 12.67 202 LYS A C 1
ATOM 1602 O O . LYS A 1 218 ? 26.354 -39.657 0.646 1.00 15.11 202 LYS A O 1
ATOM 1608 N N . TYR A 1 219 ? 27.266 -38.582 -1.126 1.00 13.56 203 TYR A N 1
ATOM 1609 C CA . TYR A 1 219 ? 28.289 -37.868 -0.373 1.00 15.74 203 TYR A CA 1
ATOM 1610 C C . TYR A 1 219 ? 28.467 -36.471 -0.952 1.00 14.53 203 TYR A C 1
ATOM 1611 O O . TYR A 1 219 ? 28.518 -36.308 -2.169 1.00 13.25 203 TYR A O 1
ATOM 1620 N N . ILE A 1 220 ? 28.571 -35.466 -0.086 1.00 14.86 204 ILE A N 1
ATOM 1621 C CA . ILE A 1 220 ? 28.949 -34.126 -0.518 1.00 13.02 204 ILE A CA 1
ATOM 1622 C C . ILE A 1 220 ? 30.119 -33.688 0.359 1.00 15.91 204 ILE A C 1
ATOM 1623 O O . ILE A 1 220 ? 29.953 -33.193 1.486 1.00 14.13 204 ILE A O 1
ATOM 1628 N N . THR A 1 221 ? 31.315 -33.894 -0.174 1.00 12.01 205 THR A N 1
ATOM 1629 C CA . THR A 1 221 ? 32.532 -33.865 0.623 1.00 14.19 205 THR A CA 1
ATOM 1630 C C . THR A 1 221 ? 33.425 -32.680 0.274 1.00 15.08 205 THR A C 1
ATOM 1631 O O . THR A 1 221 ? 33.550 -32.302 -0.898 1.00 12.21 205 THR A O 1
ATOM 1635 N N . HIS A 1 222 ? 34.021 -32.074 1.299 1.00 11.87 206 HIS A N 1
ATOM 1636 C CA . HIS A 1 222 ? 34.858 -30.897 1.125 1.00 10.47 206 HIS A CA 1
ATOM 1637 C C . HIS A 1 222 ? 36.224 -31.151 1.747 1.00 13.94 206 HIS A C 1
ATOM 1638 O O . HIS A 1 222 ? 36.312 -31.625 2.878 1.00 14.73 206 HIS A O 1
ATOM 1645 N N . PHE A 1 223 ? 37.277 -30.843 0.998 1.00 12.53 207 PHE A N 1
ATOM 1646 C CA . PHE A 1 223 ? 38.640 -30.928 1.515 1.00 13.08 207 PHE A CA 1
ATOM 1647 C C . PHE A 1 223 ? 39.177 -29.511 1.614 1.00 14.27 207 PHE A C 1
ATOM 1648 O O . PHE A 1 223 ? 39.639 -28.949 0.630 1.00 16.41 207 PHE A O 1
ATOM 1656 N N . PRO A 1 224 ? 39.097 -28.911 2.810 1.00 16.06 208 PRO A N 1
ATOM 1657 C CA . PRO A 1 224 ? 39.314 -27.459 2.916 1.00 14.84 208 PRO A CA 1
ATOM 1658 C C . PRO A 1 224 ? 40.738 -27.003 2.600 1.00 17.73 208 PRO A C 1
ATOM 1659 O O . PRO A 1 224 ? 40.912 -25.924 2.040 1.00 28.22 208 PRO A O 1
ATOM 1663 N N . GLU A 1 225 ? 41.731 -27.805 2.959 1.00 22.57 209 GLU A N 1
ATOM 1664 C CA . GLU A 1 225 ? 43.122 -27.413 2.750 1.00 28.15 209 GLU A CA 1
ATOM 1665 C C . GLU A 1 225 ? 43.454 -27.325 1.265 1.00 21.94 209 GLU A C 1
ATOM 1666 O O . GLU A 1 225 ? 44.112 -26.387 0.815 1.00 28.57 209 GLU A O 1
ATOM 1672 N N . THR A 1 226 ? 42.983 -28.301 0.500 1.00 21.14 210 THR A N 1
ATOM 1673 C CA . THR A 1 226 ? 43.308 -28.368 -0.916 1.00 17.98 210 THR A CA 1
ATOM 1674 C C . THR A 1 226 ? 42.267 -27.665 -1.779 1.00 19.21 210 THR A C 1
ATOM 1675 O O . THR A 1 226 ? 42.416 -27.581 -3.001 1.00 19.40 210 THR A O 1
ATOM 1679 N N . ARG A 1 227 ? 41.221 -27.163 -1.131 1.00 17.77 211 ARG A N 1
ATOM 1680 C CA . ARG A 1 227 ? 40.101 -26.498 -1.815 1.00 15.43 211 ARG A CA 1
ATOM 1681 C C . ARG A 1 227 ? 39.488 -27.405 -2.873 1.00 17.98 211 ARG A C 1
ATOM 1682 O O . ARG A 1 227 ? 39.350 -27.005 -4.032 1.00 22.14 211 ARG A O 1
ATOM 1690 N N . GLU A 1 228 ? 39.142 -28.630 -2.485 1.00 14.48 212 GLU A N 1
ATOM 1691 C CA . GLU A 1 228 ? 38.495 -29.570 -3.396 1.00 15.73 212 GLU A CA 1
ATOM 1692 C C . GLU A 1 228 ? 37.114 -29.937 -2.885 1.00 13.73 212 GLU A C 1
ATOM 1693 O O . GLU A 1 228 ? 36.890 -29.988 -1.681 1.00 13.36 212 GLU A O 1
ATOM 1699 N N . ILE A 1 229 ? 36.205 -30.215 -3.812 1.00 12.84 213 ILE A N 1
ATOM 1700 C CA . ILE A 1 229 ? 34.856 -30.656 -3.480 1.00 13.17 213 ILE A CA 1
ATOM 1701 C C . ILE A 1 229 ? 34.587 -31.934 -4.266 1.00 14.71 213 ILE A C 1
ATOM 1702 O O . ILE A 1 229 ? 34.818 -31.980 -5.478 1.00 13.76 213 ILE A O 1
ATOM 1707 N N . TRP A 1 230 ? 34.115 -32.974 -3.584 1.00 12.35 214 TRP A N 1
ATOM 1708 C CA . TRP A 1 230 ? 33.740 -34.219 -4.245 1.00 14.23 214 TRP A CA 1
ATOM 1709 C C . TRP A 1 230 ? 32.286 -34.523 -3.941 1.00 14.00 214 TRP A C 1
ATOM 1710 O O . TRP A 1 230 ? 31.930 -34.765 -2.782 1.00 13.98 214 TRP A O 1
ATOM 1721 N N . SER A 1 231 ? 31.441 -34.508 -4.967 1.00 11.17 215 SER A N 1
ATOM 1722 C CA . SER A 1 231 ? 30.023 -34.838 -4.788 1.00 12.31 215 SER A CA 1
ATOM 1723 C C . SER A 1 231 ? 29.634 -36.119 -5.542 1.00 13.17 215 SER A C 1
ATOM 1724 O O . SER A 1 231 ? 30.034 -36.326 -6.693 1.00 10.96 215 SER A O 1
ATOM 1727 N N . TYR A 1 232 ? 28.866 -36.987 -4.887 1.00 11.60 216 TYR A N 1
ATOM 1728 C CA . TYR A 1 232 ? 28.390 -38.214 -5.520 1.00 14.22 216 TYR A CA 1
ATOM 1729 C C . TYR A 1 232 ? 26.943 -38.504 -5.148 1.00 15.82 216 TYR A C 1
ATOM 1730 O O . TYR A 1 232 ? 26.584 -38.464 -3.966 1.00 13.45 216 TYR A O 1
ATOM 1739 N N . GLY A 1 233 ? 26.115 -38.788 -6.151 1.00 11.69 217 GLY A N 1
ATOM 1740 C CA . GLY A 1 233 ? 24.834 -39.436 -5.904 1.00 11.76 217 GLY A CA 1
ATOM 1741 C C . GLY A 1 233 ? 23.582 -38.593 -6.048 1.00 11.27 217 GLY A C 1
ATOM 1742 O O . GLY A 1 233 ? 22.499 -39.139 -6.273 1.00 13.99 217 GLY A O 1
ATOM 1743 N N . SER A 1 234 ? 23.715 -37.278 -5.894 1.00 11.99 218 SER A N 1
ATOM 1744 C CA . SER A 1 234 ? 22.577 -36.367 -6.049 1.00 10.80 218 SER A CA 1
ATOM 1745 C C . SER A 1 234 ? 22.772 -35.475 -7.259 1.00 13.55 218 SER A C 1
ATOM 1746 O O . SER A 1 234 ? 23.890 -35.031 -7.531 1.00 14.71 218 SER A O 1
ATOM 1749 N N . GLY A 1 235 ? 21.676 -35.188 -7.965 1.00 11.07 219 GLY A N 1
ATOM 1750 C CA . GLY A 1 235 ? 21.722 -34.243 -9.064 1.00 11.10 219 GLY A CA 1
ATOM 1751 C C . GLY A 1 235 ? 21.074 -32.915 -8.691 1.00 13.03 219 GLY A C 1
ATOM 1752 O O . GLY A 1 235 ? 20.881 -32.065 -9.548 1.00 14.75 219 GLY A O 1
ATOM 1753 N N . TYR A 1 236 ? 20.744 -32.741 -7.410 1.00 11.92 220 TYR A N 1
ATOM 1754 C CA . TYR A 1 236 ? 19.880 -31.640 -6.970 1.00 11.09 220 TYR A CA 1
ATOM 1755 C C . TYR A 1 236 ? 20.621 -30.461 -6.341 1.00 12.83 220 TYR A C 1
ATOM 1756 O O . TYR A 1 236 ? 21.456 -30.646 -5.443 1.00 13.21 220 TYR A O 1
ATOM 1765 N N . GLY A 1 237 ? 20.288 -29.255 -6.802 1.00 12.69 221 GLY A N 1
ATOM 1766 C CA . GLY A 1 237 ? 20.635 -28.013 -6.121 1.00 12.46 221 GLY A CA 1
ATOM 1767 C C . GLY A 1 237 ? 22.025 -27.920 -5.524 1.00 14.26 221 GLY A C 1
ATOM 1768 O O . GLY A 1 237 ? 23.011 -28.128 -6.222 1.00 14.72 221 GLY A O 1
ATOM 1769 N N . GLY A 1 238 ? 22.095 -27.620 -4.232 1.00 12.74 222 GLY A N 1
ATOM 1770 C CA . GLY A 1 238 ? 23.367 -27.414 -3.565 1.00 12.88 222 GLY A CA 1
ATOM 1771 C C . GLY A 1 238 ? 24.228 -28.659 -3.464 1.00 14.34 222 GLY A C 1
ATOM 1772 O O . GLY A 1 238 ? 25.425 -28.554 -3.160 1.00 16.53 222 GLY A O 1
ATOM 1773 N N . ASN A 1 239 ? 23.659 -29.834 -3.709 1.00 13.60 223 ASN A N 1
ATOM 1774 C CA . ASN A 1 239 ? 24.493 -31.031 -3.727 1.00 11.64 223 ASN A CA 1
ATOM 1775 C C . ASN A 1 239 ? 25.326 -31.124 -4.993 1.00 11.25 223 ASN A C 1
ATOM 1776 O O . ASN A 1 239 ? 26.403 -31.723 -4.987 1.00 13.11 223 ASN A O 1
ATOM 1781 N N . ALA A 1 240 ? 24.811 -30.569 -6.088 1.00 11.50 224 ALA A N 1
ATOM 1782 C CA . ALA A 1 240 ? 25.363 -30.833 -7.416 1.00 13.30 224 ALA A CA 1
ATOM 1783 C C . ALA A 1 240 ? 25.836 -29.580 -8.144 1.00 14.91 224 ALA A C 1
ATOM 1784 O O . ALA A 1 240 ? 26.701 -29.658 -9.012 1.00 13.68 224 ALA A O 1
ATOM 1786 N N . LEU A 1 241 ? 25.260 -28.430 -7.805 1.00 12.34 225 LEU A N 1
ATOM 1787 C CA . LEU A 1 241 ? 25.687 -27.170 -8.410 1.00 10.32 225 LEU A CA 1
ATOM 1788 C C . LEU A 1 241 ? 26.753 -26.642 -7.474 1.00 12.42 225 LEU A C 1
ATOM 1789 O O . LEU A 1 241 ? 26.448 -26.011 -6.458 1.00 14.26 225 LEU A O 1
ATOM 1794 N N . LEU A 1 242 ? 28.006 -26.950 -7.790 1.00 12.52 226 LEU A N 1
ATOM 1795 C CA . LEU A 1 242 ? 29.063 -26.837 -6.786 1.00 13.67 226 LEU A CA 1
ATOM 1796 C C . LEU A 1 242 ? 29.616 -25.426 -6.658 1.00 19.70 226 LEU A C 1
ATOM 1797 O O . LEU A 1 242 ? 30.417 -25.151 -5.763 1.00 20.93 226 LEU A O 1
ATOM 1802 N N . GLY A 1 243 ? 29.156 -24.535 -7.534 1.00 16.89 227 GLY A N 1
ATOM 1803 C CA . GLY A 1 243 ? 29.432 -23.112 -7.419 1.00 17.49 227 GLY A CA 1
ATOM 1804 C C . GLY A 1 243 ? 28.453 -22.410 -6.489 1.00 22.56 227 GLY A C 1
ATOM 1805 O O . GLY A 1 243 ? 28.563 -21.208 -6.242 1.00 31.03 227 GLY A O 1
ATOM 1806 N N . LYS A 1 244 ? 27.481 -23.163 -5.979 1.00 17.37 228 LYS A N 1
ATOM 1807 C CA . LYS A 1 244 ? 26.634 -22.674 -4.902 1.00 15.34 228 LYS A CA 1
ATOM 1808 C C . LYS A 1 244 ? 27.370 -22.916 -3.590 1.00 22.60 228 LYS A C 1
ATOM 1809 O O . LYS A 1 244 ? 28.589 -22.765 -3.543 1.00 22.10 228 LYS A O 1
ATOM 1815 N N . LYS A 1 245 ? 26.670 -23.303 -2.533 1.00 14.16 229 LYS A N 1
ATOM 1816 C CA . LYS A 1 245 ? 27.271 -23.157 -1.212 1.00 13.74 229 LYS A CA 1
ATOM 1817 C C . LYS A 1 245 ? 28.516 -24.006 -0.933 1.00 11.55 229 LYS A C 1
ATOM 1818 O O . LYS A 1 245 ? 29.324 -23.641 -0.069 1.00 13.10 229 LYS A O 1
ATOM 1824 N N . CYS A 1 246 ? 28.711 -25.097 -1.674 1.00 12.50 230 CYS A N 1
ATOM 1825 C CA . CYS A 1 246 ? 29.943 -25.880 -1.498 1.00 12.64 230 CYS A CA 1
ATOM 1826 C C . CYS A 1 246 ? 31.187 -25.020 -1.693 1.00 13.25 230 CYS A C 1
ATOM 1827 O O . CYS A 1 246 ? 32.120 -25.069 -0.891 1.00 13.84 230 CYS A O 1
ATOM 1830 N N . TYR A 1 247 ? 31.200 -24.234 -2.760 1.00 10.81 231 TYR A N 1
ATOM 1831 C CA . TYR A 1 247 ? 32.288 -23.292 -2.987 1.00 11.47 231 TYR A CA 1
ATOM 1832 C C . TYR A 1 247 ? 31.999 -21.972 -2.272 1.00 13.31 231 TYR A C 1
ATOM 1833 O O . TYR A 1 247 ? 32.819 -21.524 -1.472 1.00 13.70 231 TYR A O 1
ATOM 1842 N N . SER A 1 248 ? 30.836 -21.377 -2.554 1.00 12.30 232 SER A N 1
ATOM 1843 C CA A SER A 1 248 ? 30.562 -20.009 -2.091 0.76 12.65 232 SER A CA 1
ATOM 1844 C CA B SER A 1 248 ? 30.446 -20.040 -2.068 0.24 12.77 232 SER A CA 1
ATOM 1845 C C . SER A 1 248 ? 30.650 -19.823 -0.577 1.00 14.07 232 SER A C 1
ATOM 1846 O O . SER A 1 248 ? 31.031 -18.737 -0.123 1.00 14.16 232 SER A O 1
ATOM 1851 N N . LEU A 1 249 ? 30.326 -20.852 0.195 1.00 13.19 233 LEU A N 1
ATOM 1852 C CA . LEU A 1 249 ? 30.400 -20.747 1.649 1.00 12.60 233 LEU A CA 1
ATOM 1853 C C . LEU A 1 249 ? 31.406 -21.692 2.278 1.00 13.10 233 LEU A C 1
ATOM 1854 O O . LEU A 1 249 ? 32.222 -21.258 3.084 1.00 14.55 233 LEU A O 1
ATOM 1859 N N . ARG A 1 250 ? 31.376 -22.978 1.926 1.00 11.00 234 ARG A N 1
ATOM 1860 C CA . ARG A 1 250 ? 32.216 -23.932 2.665 1.00 13.68 234 ARG A CA 1
ATOM 1861 C C . ARG A 1 250 ? 33.695 -23.797 2.339 1.00 13.93 234 ARG A C 1
ATOM 1862 O O . ARG A 1 250 ? 34.508 -23.511 3.216 1.00 14.85 234 ARG A O 1
ATOM 1870 N N . ILE A 1 251 ? 34.058 -23.994 1.078 1.00 11.59 235 ILE A N 1
ATOM 1871 C CA . ILE A 1 251 ? 35.443 -23.793 0.676 1.00 12.94 235 ILE A CA 1
ATOM 1872 C C . ILE A 1 251 ? 35.855 -22.331 0.828 1.00 14.83 235 ILE A C 1
ATOM 1873 O O . ILE A 1 251 ? 36.944 -22.032 1.311 1.00 17.45 235 ILE A O 1
ATOM 1878 N N . ALA A 1 252 ? 34.985 -21.413 0.427 1.00 12.76 236 ALA A N 1
ATOM 1879 C CA . ALA A 1 252 ? 35.336 -19.993 0.494 1.00 10.74 236 ALA A CA 1
ATOM 1880 C C . ALA A 1 252 ? 35.550 -19.514 1.923 1.00 11.54 236 ALA A C 1
ATOM 1881 O O . ALA A 1 252 ? 36.407 -18.669 2.153 1.00 12.84 236 ALA A O 1
ATOM 1883 N N . SER A 1 253 ? 34.794 -20.030 2.890 1.00 13.90 237 SER A N 1
ATOM 1884 C CA . SER A 1 253 ? 35.023 -19.574 4.267 1.00 12.72 237 SER A CA 1
ATOM 1885 C C . SER A 1 253 ? 36.412 -19.999 4.747 1.00 12.85 237 SER A C 1
ATOM 1886 O O . SER A 1 253 ? 37.061 -19.272 5.501 1.00 13.92 237 SER A O 1
ATOM 1889 N N . ALA A 1 254 ? 36.887 -21.153 4.283 1.00 14.76 238 ALA A N 1
ATOM 1890 C CA . ALA A 1 254 ? 38.233 -21.593 4.651 1.00 16.51 238 ALA A CA 1
ATOM 1891 C C . ALA A 1 254 ? 39.283 -20.709 3.996 1.00 15.28 238 ALA A C 1
ATOM 1892 O O . ALA A 1 254 ? 40.279 -20.326 4.628 1.00 14.20 238 ALA A O 1
ATOM 1894 N N . MET A 1 255 ? 39.069 -20.388 2.726 1.00 13.01 239 MET A N 1
ATOM 1895 C CA . MET A 1 255 ? 39.937 -19.449 2.021 1.00 14.08 239 MET A CA 1
ATOM 1896 C C . MET A 1 255 ? 39.976 -18.097 2.742 1.00 14.30 239 MET A C 1
ATOM 1897 O O . MET A 1 255 ? 41.049 -17.547 2.996 1.00 16.82 239 MET A O 1
ATOM 1902 N N . ALA A 1 256 ? 38.796 -17.565 3.056 1.00 14.51 240 ALA A N 1
ATOM 1903 C CA . ALA A 1 256 ? 38.663 -16.284 3.749 1.00 14.96 240 ALA A CA 1
ATOM 1904 C C . ALA A 1 256 ? 39.370 -16.284 5.109 1.00 13.43 240 ALA A C 1
ATOM 1905 O O . ALA A 1 256 ? 39.986 -15.294 5.512 1.00 12.79 240 ALA A O 1
ATOM 1907 N N . HIS A 1 257 ? 39.263 -17.402 5.812 1.00 14.01 241 HIS A N 1
ATOM 1908 C CA . HIS A 1 257 ? 39.938 -17.597 7.089 1.00 14.19 241 HIS A CA 1
ATOM 1909 C C . HIS A 1 257 ? 41.447 -17.415 6.923 1.00 18.37 241 HIS A C 1
ATOM 1910 O O . HIS A 1 257 ? 42.095 -16.735 7.726 1.00 18.74 241 HIS A O 1
ATOM 1917 N N . ASP A 1 258 ? 42.002 -18.023 5.879 1.00 15.97 242 ASP A N 1
ATOM 1918 C CA . ASP A 1 258 ? 43.450 -17.987 5.654 1.00 16.32 242 ASP A CA 1
ATOM 1919 C C . ASP A 1 258 ? 43.920 -16.675 5.031 1.00 21.63 242 ASP A C 1
ATOM 1920 O O . ASP A 1 258 ? 45.068 -16.274 5.211 1.00 21.15 242 ASP A O 1
ATOM 1925 N N . GLU A 1 259 ? 43.027 -16.011 4.307 1.00 16.42 243 GLU A N 1
ATOM 1926 C CA . GLU A 1 259 ? 43.397 -14.868 3.468 1.00 16.66 243 GLU A CA 1
ATOM 1927 C C . GLU A 1 259 ? 42.933 -13.502 3.974 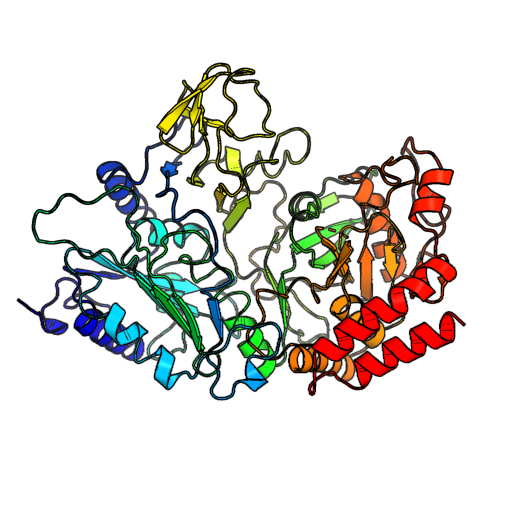1.00 15.13 243 GLU A C 1
ATOM 1928 O O . GLU A 1 259 ? 43.211 -12.479 3.335 1.00 20.61 243 GLU A O 1
ATOM 1934 N N . GLY A 1 260 ? 42.221 -13.465 5.097 1.00 13.66 244 GLY A N 1
ATOM 1935 C CA . GLY A 1 260 ? 41.895 -12.196 5.734 1.00 15.80 244 GLY A CA 1
ATOM 1936 C C . GLY A 1 260 ? 40.618 -11.516 5.278 1.00 16.10 244 GLY A C 1
ATOM 1937 O O . GLY A 1 260 ? 40.506 -10.290 5.347 1.00 17.99 244 GLY A O 1
ATOM 1938 N N . TRP A 1 261 ? 39.656 -12.300 4.801 1.00 16.44 245 TRP A N 1
ATOM 1939 C CA . TRP A 1 261 ? 38.390 -11.732 4.341 1.00 13.28 245 TRP A CA 1
ATOM 1940 C C . TRP A 1 261 ? 37.214 -12.567 4.870 1.00 16.11 245 TRP A C 1
ATOM 1941 O O . TRP A 1 261 ? 37.400 -13.434 5.736 1.00 14.14 245 TRP A O 1
ATOM 1952 N N . LEU A 1 262 ? 36.006 -12.298 4.376 1.00 12.36 246 LEU A N 1
ATOM 1953 C CA . LEU A 1 262 ? 34.808 -12.958 4.899 1.00 17.00 246 LEU A CA 1
ATOM 1954 C C . LEU A 1 262 ? 33.929 -13.513 3.787 1.00 13.98 246 LEU A C 1
ATOM 1955 O O . LEU A 1 262 ? 33.561 -12.782 2.860 1.00 14.13 246 LEU A O 1
ATOM 1960 N N . ALA A 1 263 ? 33.592 -14.800 3.882 1.00 11.68 247 ALA A N 1
ATOM 1961 C CA . ALA A 1 263 ? 32.644 -15.405 2.946 1.00 13.08 247 ALA A CA 1
ATOM 1962 C C . ALA A 1 263 ? 31.387 -15.765 3.727 1.00 13.16 247 ALA A C 1
ATOM 1963 O O . ALA A 1 263 ? 31.408 -16.646 4.599 1.00 13.72 247 ALA A O 1
ATOM 1965 N N . GLU A 1 264 ? 30.294 -15.061 3.434 1.00 11.14 248 GLU A N 1
ATOM 1966 C CA . GLU A 1 264 ? 29.149 -15.075 4.343 1.00 11.17 248 GLU A CA 1
ATOM 1967 C C . GLU A 1 264 ? 27.826 -15.333 3.639 1.00 10.83 248 GLU A C 1
ATOM 1968 O O . GLU A 1 264 ? 27.693 -15.122 2.423 1.00 10.46 248 GLU A O 1
ATOM 1974 N N . HIS A 1 265 ? 26.866 -15.814 4.430 1.00 13.53 249 HIS A N 1
ATOM 1975 C CA . HIS A 1 265 ? 25.526 -16.155 3.977 1.00 10.89 249 HIS A CA 1
ATOM 1976 C C . HIS A 1 265 ? 24.622 -14.923 4.164 1.00 11.99 249 HIS A C 1
ATOM 1977 O O . HIS A 1 265 ? 23.813 -14.838 5.107 1.00 12.73 249 HIS A O 1
ATOM 1984 N N . MET A 1 266 ? 24.777 -13.958 3.263 1.00 9.62 250 MET A N 1
ATOM 1985 C CA . MET A 1 266 ? 24.135 -12.649 3.403 1.00 10.93 250 MET A CA 1
ATOM 1986 C C . MET A 1 266 ? 23.581 -12.141 2.091 1.00 13.77 250 MET A C 1
ATOM 1987 O O . MET A 1 266 ? 24.229 -12.272 1.050 1.00 12.41 250 MET A O 1
ATOM 1992 N N . LEU A 1 267 ? 22.392 -11.552 2.151 1.00 14.07 251 LEU A N 1
ATOM 1993 C CA . LEU A 1 267 ? 21.892 -10.770 1.033 1.00 12.96 251 LEU A CA 1
ATOM 1994 C C . LEU A 1 267 ? 22.659 -9.460 0.992 1.00 12.73 251 LEU A C 1
ATOM 1995 O O . LEU A 1 267 ? 23.259 -9.042 1.991 1.00 13.54 251 LEU A O 1
ATOM 2000 N N . ILE A 1 268 ? 22.648 -8.817 -0.166 1.00 13.48 252 ILE A N 1
ATOM 2001 C CA . ILE A 1 268 ? 23.268 -7.499 -0.313 1.00 12.37 252 ILE A CA 1
ATOM 2002 C C . ILE A 1 268 ? 22.206 -6.513 -0.810 1.00 14.76 252 ILE A C 1
ATOM 2003 O O . ILE A 1 268 ? 21.643 -6.686 -1.899 1.00 14.91 252 ILE A O 1
ATOM 2008 N N . LEU A 1 269 ? 21.927 -5.485 -0.007 1.00 12.65 253 LEU A N 1
ATOM 2009 C CA . LEU A 1 269 ? 20.867 -4.518 -0.300 1.00 14.83 253 LEU A CA 1
ATOM 2010 C C . LEU A 1 269 ? 21.424 -3.111 -0.468 1.00 15.98 253 LEU A C 1
ATOM 2011 O O . LEU A 1 269 ? 22.264 -2.667 0.323 1.00 15.64 253 LEU A O 1
ATOM 2016 N N . LYS A 1 270 ? 20.947 -2.413 -1.494 1.00 12.75 254 LYS A N 1
ATOM 2017 C CA . LYS A 1 270 ? 21.278 -1.000 -1.696 1.00 15.44 254 LYS A CA 1
ATOM 2018 C C . LYS A 1 270 ? 20.053 -0.180 -1.334 1.00 14.21 254 LYS A C 1
ATOM 2019 O O . LYS A 1 270 ? 18.970 -0.396 -1.879 1.00 14.79 254 LYS A O 1
ATOM 2025 N N . LEU A 1 271 ? 20.217 0.736 -0.381 1.00 14.70 255 LEU A N 1
ATOM 2026 C CA . LEU A 1 271 ? 19.143 1.612 0.046 1.00 15.82 255 LEU A CA 1
ATOM 2027 C C . LEU A 1 271 ? 19.521 3.050 -0.307 1.00 17.58 255 LEU A C 1
ATOM 2028 O O . LEU A 1 271 ? 20.626 3.510 -0.002 1.00 16.34 255 LEU A O 1
ATOM 2033 N N . ILE A 1 272 ? 18.611 3.751 -0.971 1.00 17.96 256 ILE A N 1
ATOM 2034 C CA . ILE A 1 272 ? 18.855 5.134 -1.362 1.00 17.61 256 ILE A CA 1
ATOM 2035 C C . ILE A 1 272 ? 17.884 6.065 -0.644 1.00 16.81 256 ILE A C 1
ATOM 2036 O O . ILE A 1 272 ? 16.679 5.861 -0.677 1.00 17.24 256 ILE A O 1
ATOM 2045 N N . SER A 1 273 ? 18.426 7.080 0.021 1.00 15.87 257 SER A N 1
ATOM 2046 C CA . SER A 1 273 ? 17.640 7.986 0.856 1.00 15.59 257 SER A CA 1
ATOM 2047 C C . SER A 1 273 ? 17.113 9.167 0.041 1.00 19.13 257 SER A C 1
ATOM 2048 O O . SER A 1 273 ? 17.488 9.316 -1.119 1.00 16.61 257 SER A O 1
ATOM 2051 N N . PRO A 1 274 ? 16.224 9.987 0.635 1.00 17.35 258 PRO A N 1
ATOM 2052 C CA . PRO A 1 274 ? 15.719 11.187 -0.052 1.00 16.78 258 PRO A CA 1
ATOM 2053 C C . PRO A 1 274 ? 16.820 12.191 -0.373 1.00 21.17 258 PRO A C 1
ATOM 2054 O O . PRO A 1 274 ? 16.618 13.070 -1.213 1.00 21.21 258 PRO A O 1
ATOM 2058 N N . GLU A 1 275 ? 17.963 12.062 0.294 1.00 18.67 259 GLU A N 1
ATOM 2059 C CA . GLU A 1 275 ? 19.147 12.852 -0.036 1.00 21.66 259 GLU A CA 1
ATOM 2060 C C . GLU A 1 275 ? 19.750 12.379 -1.364 1.00 19.99 259 GLU A C 1
ATOM 2061 O O . GLU A 1 275 ? 20.570 13.077 -1.974 1.00 24.73 259 GLU A O 1
ATOM 2067 N N . ASN A 1 276 ? 19.309 11.204 -1.819 1.00 20.55 260 ASN A N 1
ATOM 2068 C CA . ASN A 1 276 ? 19.846 10.536 -3.014 1.00 20.18 260 ASN A CA 1
ATOM 2069 C C . ASN A 1 276 ? 21.236 9.953 -2.761 1.00 23.04 260 ASN A C 1
ATOM 2070 O O . ASN A 1 276 ? 22.057 9.833 -3.674 1.00 29.71 260 ASN A O 1
ATOM 2075 N N . LYS A 1 277 ? 21.485 9.590 -1.508 1.00 20.24 261 LYS A N 1
ATOM 2076 C CA . LYS A 1 277 ? 22.731 8.952 -1.115 1.00 17.64 261 LYS A CA 1
ATOM 2077 C C . LYS A 1 277 ? 22.470 7.453 -0.961 1.00 17.01 261 LYS A C 1
ATOM 2078 O O . LYS A 1 277 ? 21.423 7.051 -0.439 1.00 17.69 261 LYS A O 1
ATOM 2084 N N . ALA A 1 278 ? 23.409 6.630 -1.422 1.00 17.27 262 ALA A N 1
ATOM 2085 C CA . ALA A 1 278 ? 23.246 5.180 -1.352 1.00 17.97 262 ALA A CA 1
ATOM 2086 C C . ALA A 1 278 ? 23.948 4.575 -0.133 1.00 17.42 262 ALA A C 1
ATOM 2087 O O . ALA A 1 278 ? 25.044 5.003 0.249 1.00 17.61 262 ALA A O 1
ATOM 2089 N N . TYR A 1 279 ? 23.312 3.561 0.456 1.00 15.85 263 TYR A N 1
ATOM 2090 C CA . TYR A 1 279 ? 23.877 2.816 1.571 1.00 16.34 263 TYR A CA 1
ATOM 2091 C C . TYR A 1 279 ? 23.786 1.338 1.245 1.00 17.08 263 TYR A C 1
ATOM 2092 O O . TYR A 1 279 ? 22.761 0.874 0.746 1.00 18.32 263 TYR A O 1
ATOM 2101 N N . TYR A 1 280 ? 24.853 0.591 1.507 1.00 13.65 264 TYR A N 1
ATOM 2102 C CA . TYR A 1 280 ? 24.815 -0.843 1.248 1.00 12.38 264 TYR A CA 1
ATOM 2103 C C . TYR A 1 280 ? 24.835 -1.635 2.535 1.00 15.04 264 TYR A C 1
ATOM 2104 O O . TYR A 1 280 ? 25.608 -1.346 3.452 1.00 13.52 264 TYR A O 1
ATOM 2113 N N . PHE A 1 281 ? 23.978 -2.646 2.588 1.00 11.77 265 PHE A N 1
ATOM 2114 C CA . PHE A 1 281 ? 23.857 -3.477 3.776 1.00 11.33 265 PHE A CA 1
ATOM 2115 C C . PHE A 1 281 ? 24.002 -4.933 3.422 1.00 12.08 265 PHE A C 1
ATOM 2116 O O . PHE A 1 281 ? 23.539 -5.376 2.369 1.00 14.32 265 PHE A O 1
ATOM 2124 N N . ALA A 1 282 ? 24.663 -5.678 4.300 1.00 10.92 266 ALA A N 1
ATOM 2125 C CA . ALA A 1 282 ? 24.744 -7.127 4.149 1.00 9.00 266 ALA A CA 1
ATOM 2126 C C . ALA A 1 282 ? 23.977 -7.727 5.316 1.00 13.87 266 ALA A C 1
ATOM 2127 O O . ALA A 1 282 ? 24.157 -7.298 6.458 1.00 16.80 266 ALA A O 1
ATOM 2129 N N . ALA A 1 283 ? 23.120 -8.707 5.039 1.00 10.27 267 ALA A N 1
ATOM 2130 C CA . ALA A 1 283 ? 22.185 -9.196 6.057 1.00 10.98 267 ALA A CA 1
ATOM 2131 C C . ALA A 1 283 ? 22.090 -10.714 6.047 1.00 11.44 267 ALA A C 1
ATOM 2132 O O . ALA A 1 283 ? 21.785 -11.306 5.014 1.00 10.85 267 ALA A O 1
ATOM 2134 N N . ALA A 1 284 ? 22.329 -11.322 7.210 1.00 11.64 268 ALA A N 1
ATOM 2135 C CA . ALA A 1 284 ? 22.286 -12.775 7.379 1.00 9.50 268 ALA A CA 1
ATOM 2136 C C . ALA A 1 284 ? 21.052 -13.236 8.144 1.00 13.65 268 ALA A C 1
ATOM 2137 O O . ALA A 1 284 ? 20.857 -12.854 9.299 1.00 12.34 268 ALA A O 1
ATOM 2139 N N . PHE A 1 285 ? 20.246 -14.077 7.494 1.00 11.45 269 PHE A N 1
ATOM 2140 C CA . PHE A 1 285 ? 19.084 -14.722 8.107 1.00 13.90 269 PHE A CA 1
ATOM 2141 C C . PHE A 1 285 ? 19.116 -16.212 7.848 1.00 11.90 269 PHE A C 1
ATOM 2142 O O . PHE A 1 285 ? 19.523 -16.640 6.767 1.00 13.42 269 PHE A O 1
ATOM 2150 N N . PRO A 1 286 ? 18.622 -17.010 8.806 1.00 12.76 270 PRO A N 1
ATOM 2151 C CA . PRO A 1 286 ? 18.364 -18.422 8.527 1.00 15.17 270 PRO A CA 1
ATOM 2152 C C . PRO A 1 286 ? 17.200 -18.554 7.559 1.00 13.58 270 PRO A C 1
ATOM 2153 O O . PRO A 1 286 ? 16.596 -17.554 7.153 1.00 13.95 270 PRO A O 1
ATOM 2157 N N . SER A 1 287 ? 16.861 -19.795 7.216 1.00 13.97 271 SER A N 1
ATOM 2158 C CA . SER A 1 287 ? 15.675 -20.034 6.408 1.00 16.44 271 SER A CA 1
ATOM 2159 C C . SER A 1 287 ? 14.399 -19.658 7.155 1.00 18.00 271 SER A C 1
ATOM 2160 O O . SER A 1 287 ? 14.403 -19.485 8.381 1.00 17.46 271 SER A O 1
ATOM 2163 N N . ALA A 1 288 ? 13.314 -19.515 6.400 1.00 18.13 272 ALA A N 1
ATOM 2164 C CA . ALA A 1 288 ? 11.993 -19.231 6.959 1.00 21.94 272 ALA A CA 1
ATOM 2165 C C . ALA A 1 288 ? 11.918 -17.885 7.677 1.00 18.67 272 ALA A C 1
ATOM 2166 O O . ALA A 1 288 ? 11.147 -17.723 8.629 1.00 18.89 272 ALA A O 1
ATOM 2168 N N . CYS A 1 289 ? 12.693 -16.913 7.195 1.00 16.32 273 CYS A N 1
ATOM 2169 C CA . CYS A 1 289 ? 12.667 -15.560 7.753 1.00 14.68 273 CYS A CA 1
ATOM 2170 C C . CYS A 1 289 ? 12.393 -14.496 6.690 1.00 18.69 273 CYS A C 1
ATOM 2171 O O . CYS A 1 289 ? 12.563 -13.298 6.944 1.00 18.45 273 CYS A O 1
ATOM 2174 N N . GLY A 1 290 ? 11.963 -14.941 5.510 1.00 17.38 274 GLY A N 1
ATOM 2175 C CA . GLY A 1 290 ? 11.596 -14.042 4.431 1.00 23.82 274 GLY A CA 1
ATOM 2176 C C . GLY A 1 290 ? 12.740 -13.191 3.916 1.00 22.20 274 GLY A C 1
ATOM 2177 O O . GLY A 1 290 ? 12.533 -12.037 3.539 1.00 20.75 274 GLY A O 1
ATOM 2178 N N . LYS A 1 291 ? 13.946 -13.750 3.864 1.00 16.46 275 LYS A N 1
ATOM 2179 C CA . LYS A 1 291 ? 15.095 -12.933 3.482 1.00 16.71 275 LYS A CA 1
ATOM 2180 C C . LYS A 1 291 ? 15.019 -12.454 2.034 1.00 19.11 275 LYS A C 1
ATOM 2181 O O . LYS A 1 291 ? 15.529 -11.379 1.706 1.00 18.00 275 LYS A O 1
ATOM 2187 N N . THR A 1 292 ? 14.379 -13.238 1.168 1.00 18.50 276 THR A N 1
ATOM 2188 C CA . THR A 1 292 ? 14.275 -12.857 -0.235 1.00 16.85 276 THR A CA 1
ATOM 2189 C C . THR A 1 292 ? 13.357 -11.645 -0.381 1.00 19.44 276 THR A C 1
ATOM 2190 O O . THR A 1 292 ? 13.610 -10.767 -1.207 1.00 20.24 276 THR A O 1
ATOM 2194 N N . ASN A 1 293 ? 12.304 -11.594 0.434 1.00 22.85 277 ASN A N 1
ATOM 2195 C CA . ASN A 1 293 ? 11.421 -10.429 0.445 1.00 21.01 277 ASN A CA 1
ATOM 2196 C C . ASN A 1 293 ? 12.213 -9.177 0.782 1.00 22.07 277 ASN A C 1
ATOM 2197 O O . ASN A 1 293 ? 12.035 -8.134 0.155 1.00 24.72 277 ASN A O 1
ATOM 2202 N N . LEU A 1 294 ? 13.101 -9.288 1.769 1.00 18.36 278 LEU A N 1
ATOM 2203 C CA . LEU A 1 294 ? 13.920 -8.151 2.192 1.00 16.22 278 LEU A CA 1
ATOM 2204 C C . LEU A 1 294 ? 14.957 -7.786 1.139 1.00 19.54 278 LEU A C 1
ATOM 2205 O O . LEU A 1 294 ? 15.220 -6.611 0.900 1.00 18.09 278 LEU A O 1
ATOM 2210 N N . ALA A 1 295 ? 15.548 -8.792 0.501 1.00 15.69 279 ALA A N 1
ATOM 2211 C CA . ALA A 1 295 ? 16.536 -8.514 -0.530 1.00 15.45 279 ALA A CA 1
ATOM 2212 C C . ALA A 1 295 ? 15.943 -7.692 -1.668 1.00 19.40 279 ALA A C 1
ATOM 2213 O O . ALA A 1 295 ? 16.657 -6.942 -2.321 1.00 18.14 279 ALA A O 1
ATOM 2215 N N . MET A 1 296 ? 14.638 -7.830 -1.896 1.00 15.70 280 MET A N 1
ATOM 2216 C CA . MET A 1 296 ? 13.984 -7.150 -3.007 1.00 19.42 280 MET A CA 1
ATOM 2217 C C . MET A 1 296 ? 12.954 -6.140 -2.507 1.00 19.49 280 MET A C 1
ATOM 2218 O O . MET A 1 296 ? 11.937 -5.892 -3.159 1.00 18.05 280 MET A O 1
ATOM 2223 N N . LEU A 1 297 ? 13.248 -5.586 -1.334 1.00 20.36 281 LEU A N 1
ATOM 2224 C CA . LEU A 1 297 ? 12.435 -4.575 -0.655 1.00 22.61 281 LEU A CA 1
ATOM 2225 C C . LEU A 1 297 ? 11.898 -3.468 -1.569 1.00 18.94 281 LEU A C 1
ATOM 2226 O O . LEU A 1 297 ? 12.622 -2.936 -2.408 1.00 20.12 281 LEU A O 1
ATOM 2231 N N . GLN A 1 298 ? 10.615 -3.152 -1.405 1.00 22.03 282 GLN A N 1
ATOM 2232 C CA . GLN A 1 298 ? 10.013 -1.967 -2.000 1.00 19.84 282 GLN A CA 1
ATOM 2233 C C . GLN A 1 298 ? 9.602 -1.055 -0.855 1.00 13.56 282 GLN A C 1
ATOM 2234 O O . GLN A 1 298 ? 8.568 -1.286 -0.240 1.00 20.36 282 GLN A O 1
ATOM 2240 N N . PRO A 1 299 ? 10.422 -0.035 -0.556 1.00 19.65 283 PRO A N 1
ATOM 2241 C CA . PRO A 1 299 ? 10.123 0.886 0.551 1.00 18.08 283 PRO A CA 1
ATOM 2242 C C . PRO A 1 299 ? 8.750 1.543 0.420 1.00 17.78 283 PRO A C 1
ATOM 2243 O O . PRO A 1 299 ? 8.248 1.757 -0.690 1.00 19.82 283 PRO A O 1
ATOM 2247 N N . THR A 1 300 ? 8.157 1.851 1.567 1.00 15.99 284 THR A N 1
ATOM 2248 C CA . THR A 1 300 ? 6.793 2.348 1.640 1.00 14.14 284 THR A CA 1
ATOM 2249 C C . THR A 1 300 ? 6.755 3.816 2.062 1.00 21.26 284 THR A C 1
ATOM 2250 O O . THR A 1 300 ? 5.682 4.395 2.246 1.00 22.79 284 THR A O 1
ATOM 2254 N N . ILE A 1 301 ? 7.930 4.403 2.242 1.00 16.23 285 ILE A N 1
ATOM 2255 C CA . ILE A 1 301 ? 8.026 5.804 2.648 1.00 15.30 285 ILE A CA 1
ATOM 2256 C C . ILE A 1 301 ? 8.631 6.645 1.525 1.00 20.48 285 ILE A C 1
ATOM 2257 O O . ILE A 1 301 ? 9.601 6.242 0.887 1.00 19.77 285 ILE A O 1
ATOM 2262 N N . PRO A 1 302 ? 8.041 7.823 1.269 1.00 20.28 286 PRO A N 1
ATOM 2263 C CA . PRO A 1 302 ? 8.441 8.640 0.118 1.00 22.23 286 PRO A CA 1
ATOM 2264 C C . PRO A 1 302 ? 9.917 9.021 0.138 1.00 16.69 286 PRO A C 1
ATOM 2265 O O . PRO A 1 302 ? 10.449 9.393 1.188 1.00 20.53 286 PRO A O 1
ATOM 2269 N N . GLY A 1 303 ? 10.569 8.915 -1.018 1.00 17.54 287 GLY A N 1
ATOM 2270 C CA . GLY A 1 303 ? 11.943 9.359 -1.155 1.00 17.22 287 GLY A CA 1
ATOM 2271 C C . GLY A 1 303 ? 12.968 8.265 -0.942 1.00 17.23 287 GLY A C 1
ATOM 2272 O O . GLY A 1 303 ? 14.149 8.458 -1.222 1.00 17.18 287 GLY A O 1
ATOM 2273 N N . TRP A 1 304 ? 12.515 7.116 -0.439 1.00 17.08 288 TRP A N 1
ATOM 2274 C CA . TRP A 1 304 ? 13.398 5.974 -0.213 1.00 14.09 288 TRP A CA 1
ATOM 2275 C C . TRP A 1 304 ? 13.203 4.931 -1.306 1.00 16.49 288 TRP A C 1
ATOM 2276 O O . TRP A 1 304 ? 12.063 4.589 -1.654 1.00 16.97 288 TRP A O 1
ATOM 2287 N N . ARG A 1 305 ? 14.318 4.457 -1.860 1.00 15.23 289 ARG A N 1
ATOM 2288 C CA . ARG A 1 305 ? 14.309 3.440 -2.910 1.00 15.60 289 ARG A CA 1
ATOM 2289 C C . ARG A 1 305 ? 15.260 2.317 -2.533 1.00 15.51 289 ARG A C 1
ATOM 2290 O O . ARG A 1 305 ? 16.192 2.518 -1.747 1.00 19.64 289 ARG A O 1
ATOM 2298 N N . ALA A 1 306 ? 15.048 1.133 -3.101 1.00 15.65 290 ALA A N 1
ATOM 2299 C CA . ALA A 1 306 ? 15.934 0.018 -2.802 1.00 16.84 290 ALA A CA 1
ATOM 2300 C C . ALA A 1 306 ? 16.265 -0.755 -4.065 1.00 15.49 290 ALA A C 1
ATOM 2301 O O . ALA A 1 306 ? 15.428 -0.877 -4.966 1.00 18.67 290 ALA A O 1
ATOM 2303 N N . GLU A 1 307 ? 17.491 -1.266 -4.123 1.00 14.83 291 GLU A N 1
ATOM 2304 C CA . GLU A 1 307 ? 17.950 -2.099 -5.234 1.00 14.95 291 GLU A CA 1
ATOM 2305 C C . GLU A 1 307 ? 18.704 -3.299 -4.669 1.00 17.04 291 GLU A C 1
ATOM 2306 O O . GLU A 1 307 ? 19.203 -3.252 -3.546 1.00 18.65 291 GLU A O 1
ATOM 2312 N N A THR A 1 308 ? 18.770 -4.388 -5.426 0.62 17.08 292 THR A N 1
ATOM 2313 N N B THR A 1 308 ? 18.809 -4.365 -5.458 0.38 17.10 292 THR A N 1
ATOM 2314 C CA A THR A 1 308 ? 19.401 -5.588 -4.892 0.62 18.99 292 THR A CA 1
ATOM 2315 C CA B THR A 1 308 ? 19.385 -5.612 -4.968 0.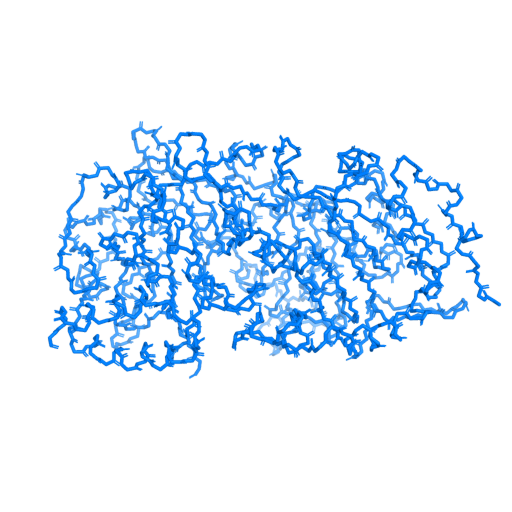38 18.96 292 THR A CA 1
ATOM 2316 C C A THR A 1 308 ? 20.721 -5.915 -5.574 0.62 18.13 292 THR A C 1
ATOM 2317 C C B THR A 1 308 ? 20.733 -5.925 -5.598 0.38 18.10 292 THR A C 1
ATOM 2318 O O A THR A 1 308 ? 20.906 -5.650 -6.763 0.62 16.07 292 THR A O 1
ATOM 2319 O O B THR A 1 308 ? 20.941 -5.685 -6.788 0.38 16.09 292 THR A O 1
ATOM 2326 N N . LEU A 1 309 ? 21.648 -6.478 -4.806 1.00 15.04 293 LEU A N 1
ATOM 2327 C CA . LEU A 1 309 ? 22.893 -6.997 -5.362 1.00 13.69 293 LEU A CA 1
ATOM 2328 C C . LEU A 1 309 ? 22.989 -8.504 -5.143 1.00 14.30 293 LEU A C 1
ATOM 2329 O O . LEU A 1 309 ? 23.878 -9.164 -5.683 1.00 17.28 293 LEU A O 1
ATOM 2334 N N . GLY A 1 310 ? 22.065 -9.049 -4.360 1.00 16.37 294 GLY A N 1
ATOM 2335 C CA . GLY A 1 310 ? 22.079 -10.479 -4.088 1.00 14.33 294 GLY A CA 1
ATOM 2336 C C . GLY A 1 310 ? 21.161 -10.910 -2.967 1.00 14.23 294 GLY A C 1
ATOM 2337 O O . GLY A 1 310 ? 20.801 -10.099 -2.096 1.00 14.77 294 GLY A O 1
ATOM 2338 N N . ASP A 1 311 ? 20.758 -12.179 -2.994 1.00 13.68 295 ASP A N 1
ATOM 2339 C CA . ASP A 1 311 ? 19.920 -12.719 -1.935 1.00 13.07 295 ASP A CA 1
ATOM 2340 C C . ASP A 1 311 ? 20.407 -14.046 -1.359 1.00 14.44 295 ASP A C 1
ATOM 2341 O O . ASP A 1 311 ? 19.599 -14.859 -0.918 1.00 16.97 295 ASP A O 1
ATOM 2346 N N . ASP A 1 312 ? 21.721 -14.268 -1.338 1.00 13.82 296 ASP A N 1
ATOM 2347 C CA . ASP A 1 312 ? 22.228 -15.495 -0.722 1.00 12.98 296 ASP A CA 1
ATOM 2348 C C . ASP A 1 312 ? 23.629 -15.344 -0.145 1.00 13.86 296 ASP A C 1
ATOM 2349 O O . ASP A 1 312 ? 23.821 -15.518 1.060 1.00 14.48 296 ASP A O 1
ATOM 2354 N N . ILE A 1 313 ? 24.592 -14.995 -0.998 1.00 10.39 297 ILE A N 1
ATOM 2355 C CA . ILE A 1 313 ? 26.000 -15.011 -0.615 1.00 11.98 297 ILE A CA 1
ATOM 2356 C C . ILE A 1 313 ? 26.657 -13.649 -0.779 1.00 11.52 297 ILE A C 1
ATOM 2357 O O . ILE A 1 313 ? 26.461 -12.964 -1.783 1.00 11.43 297 ILE A O 1
ATOM 2362 N N . ALA A 1 314 ? 27.463 -13.276 0.204 1.00 10.48 298 ALA A N 1
ATOM 2363 C CA . ALA A 1 314 ? 28.253 -12.062 0.106 1.00 11.91 298 ALA A CA 1
ATOM 2364 C C . ALA A 1 314 ? 29.696 -12.365 0.469 1.00 11.93 298 ALA A C 1
ATOM 2365 O O . ALA A 1 314 ? 29.973 -12.991 1.495 1.00 13.20 298 ALA A O 1
ATOM 2367 N N . TRP A 1 315 ? 30.621 -11.893 -0.352 1.00 12.64 299 TRP A N 1
ATOM 2368 C CA . TRP A 1 315 ? 32.033 -12.030 -0.035 1.00 13.53 299 TRP A CA 1
ATOM 2369 C C . TRP A 1 315 ? 32.558 -10.641 0.289 1.00 13.98 299 TRP A C 1
ATOM 2370 O O . TRP A 1 315 ? 32.460 -9.724 -0.536 1.00 12.99 299 TRP A O 1
ATOM 2381 N N . MET A 1 316 ? 33.100 -10.473 1.489 1.00 13.03 300 MET A N 1
ATOM 2382 C CA . MET A 1 316 ? 33.522 -9.149 1.919 1.00 12.00 300 MET A CA 1
ATOM 2383 C C . MET A 1 316 ? 35.024 -9.073 2.129 1.00 13.90 300 MET A C 1
ATOM 2384 O O . MET A 1 316 ? 35.604 -9.926 2.802 1.00 14.16 300 MET A O 1
ATOM 2389 N N . ARG A 1 317 ? 35.641 -8.036 1.560 1.00 14.99 301 ARG A N 1
ATOM 2390 C CA . ARG A 1 317 ? 37.092 -7.842 1.659 1.00 14.75 301 ARG A CA 1
ATOM 2391 C C . ARG A 1 317 ? 37.369 -6.384 1.988 1.00 17.35 301 ARG A C 1
ATOM 2392 O O . ARG A 1 317 ? 36.653 -5.497 1.518 1.00 15.02 301 ARG A O 1
ATOM 2400 N N . PHE A 1 318 ? 38.408 -6.109 2.771 1.00 18.43 302 PHE A N 1
ATOM 2401 C CA . PHE A 1 318 ? 38.766 -4.714 3.007 1.00 20.24 302 PHE A CA 1
ATOM 2402 C C . PHE A 1 318 ? 39.340 -4.098 1.737 1.00 19.81 302 PHE A C 1
ATOM 2403 O O . PHE A 1 318 ? 40.104 -4.742 1.016 1.00 24.32 302 PHE A O 1
ATOM 2411 N N . GLY A 1 319 ? 38.962 -2.855 1.469 1.00 21.39 303 GLY A N 1
ATOM 2412 C CA . GLY A 1 319 ? 39.519 -2.111 0.352 1.00 22.98 303 GLY A CA 1
ATOM 2413 C C . GLY A 1 319 ? 40.650 -1.218 0.827 1.00 31.82 303 GLY A C 1
ATOM 2414 O O . GLY A 1 319 ? 40.914 -1.135 2.030 1.00 28.28 303 GLY A O 1
ATOM 2415 N N . LYS A 1 320 ? 41.314 -0.543 -0.108 1.00 36.12 304 LYS A N 1
ATOM 2416 C CA . LYS A 1 320 ? 42.435 0.329 0.237 1.00 38.92 304 LYS A CA 1
ATOM 2417 C C . LYS A 1 320 ? 42.052 1.425 1.224 1.00 36.41 304 LYS A C 1
ATOM 2418 O O . LYS A 1 320 ? 42.889 1.880 2.005 1.00 36.90 304 LYS A O 1
ATOM 2424 N N . ASP A 1 321 ? 40.787 1.835 1.193 1.00 29.23 305 ASP A N 1
ATOM 2425 C CA . ASP A 1 321 ? 40.308 2.906 2.060 1.00 29.60 305 ASP A CA 1
ATOM 2426 C C . ASP A 1 321 ? 39.883 2.422 3.449 1.00 29.67 305 ASP A C 1
ATOM 2427 O O . ASP A 1 321 ? 39.436 3.216 4.276 1.00 31.87 305 ASP A O 1
ATOM 2432 N N . GLY A 1 322 ? 40.008 1.121 3.697 1.00 24.49 306 GLY A N 1
ATOM 2433 C CA . GLY A 1 322 ? 39.752 0.588 5.022 1.00 20.65 306 GLY A CA 1
ATOM 2434 C C . GLY A 1 322 ? 38.327 0.129 5.274 1.00 22.29 306 GLY A C 1
ATOM 2435 O O . GLY A 1 322 ? 38.032 -0.412 6.342 1.00 25.35 306 GLY A O 1
ATOM 2436 N N . ARG A 1 323 ? 37.444 0.354 4.302 1.00 20.50 307 ARG A N 1
ATOM 2437 C CA . ARG A 1 323 ? 36.058 -0.096 4.400 1.00 23.55 307 ARG A CA 1
ATOM 2438 C C . ARG A 1 323 ? 35.932 -1.544 3.932 1.00 15.47 307 ARG A C 1
ATOM 2439 O O . ARG A 1 323 ? 36.769 -2.024 3.177 1.00 17.85 307 ARG A O 1
ATOM 2447 N N . LEU A 1 324 ? 34.879 -2.230 4.386 1.00 14.75 308 LEU A N 1
ATOM 2448 C CA A LEU A 1 324 ? 34.569 -3.586 3.945 0.45 15.25 308 LEU A CA 1
ATOM 2449 C CA B LEU A 1 324 ? 34.592 -3.589 3.921 0.55 15.21 308 LEU A CA 1
ATOM 2450 C C . LEU A 1 324 ? 33.726 -3.527 2.669 1.00 15.35 308 LEU A C 1
ATOM 2451 O O . LEU A 1 324 ? 32.666 -2.898 2.661 1.00 15.33 308 LEU A O 1
ATOM 2460 N N . TYR A 1 325 ? 34.189 -4.169 1.596 1.00 16.51 309 TYR A N 1
ATOM 2461 C CA . TYR A 1 325 ? 33.449 -4.164 0.334 1.00 15.41 309 TYR A CA 1
ATOM 2462 C C . TYR A 1 325 ? 32.844 -5.526 0.054 1.00 17.93 309 TYR A C 1
ATOM 2463 O O . TYR A 1 325 ? 33.527 -6.547 0.187 1.00 15.07 309 TYR A O 1
ATOM 2472 N N . ALA A 1 326 ? 31.565 -5.551 -0.326 1.00 14.07 310 ALA A N 1
ATOM 2473 C CA . ALA A 1 326 ? 30.887 -6.818 -0.624 1.00 15.64 310 ALA A CA 1
ATOM 2474 C C . ALA A 1 326 ? 30.689 -7.064 -2.127 1.00 15.05 310 ALA A C 1
ATOM 2475 O O . ALA A 1 326 ? 30.324 -6.145 -2.888 1.00 14.23 310 ALA A O 1
ATOM 2477 N N . VAL A 1 327 ? 30.933 -8.311 -2.538 1.00 12.07 311 VAL A N 1
ATOM 2478 C CA A VAL A 1 327 ? 30.668 -8.768 -3.893 0.46 15.77 311 VAL A CA 1
ATOM 2479 C CA B VAL A 1 327 ? 30.615 -8.749 -3.896 0.54 15.77 311 VAL A CA 1
ATOM 2480 C C . VAL A 1 327 ? 29.788 -10.017 -3.814 1.00 13.85 311 VAL A C 1
ATOM 2481 O O . VAL A 1 327 ? 29.961 -10.840 -2.908 1.00 14.78 311 VAL A O 1
ATOM 2488 N N . ASN A 1 328 ? 28.852 -10.159 -4.747 1.00 12.65 312 ASN A N 1
ATOM 2489 C CA . ASN A 1 328 ? 28.079 -11.392 -4.867 1.00 13.36 312 ASN A CA 1
ATOM 2490 C C . ASN A 1 328 ? 28.821 -12.355 -5.792 1.00 15.24 312 ASN A C 1
ATOM 2491 O O . ASN A 1 328 ? 29.062 -12.033 -6.947 1.00 15.72 312 ASN A O 1
ATOM 2496 N N . PRO A 1 329 ? 29.207 -13.539 -5.289 1.00 13.11 313 PRO A N 1
ATOM 2497 C CA . PRO A 1 329 ? 29.974 -14.446 -6.156 1.00 12.77 313 PRO A CA 1
ATOM 2498 C C . PRO A 1 329 ? 29.099 -15.154 -7.188 1.00 13.72 313 PRO A C 1
ATOM 2499 O O . PRO A 1 329 ? 29.613 -15.729 -8.151 1.00 16.19 313 PRO A O 1
ATOM 2503 N N . GLU A 1 330 ? 27.790 -15.102 -6.987 1.00 11.99 314 GLU A N 1
ATOM 2504 C CA . GLU A 1 330 ? 26.872 -15.817 -7.857 1.00 13.69 314 GLU A CA 1
ATOM 2505 C C . GLU A 1 330 ? 26.419 -14.974 -9.044 1.00 16.59 314 GLU A C 1
ATOM 2506 O O . GLU A 1 330 ? 26.595 -13.761 -9.057 1.00 14.72 314 GLU A O 1
ATOM 2512 N N . PHE A 1 331 ? 25.835 -15.629 -10.045 1.00 12.28 315 PHE A N 1
ATOM 2513 C CA . PHE A 1 331 ? 25.444 -14.955 -11.279 1.00 10.53 315 PHE A CA 1
ATOM 2514 C C . PHE A 1 331 ? 23.947 -15.139 -11.527 1.00 10.67 315 PHE A C 1
ATOM 2515 O O . PHE A 1 331 ? 23.387 -14.549 -12.450 1.00 13.17 315 PHE A O 1
ATOM 2523 N N . GLY A 1 332 ? 23.301 -15.955 -10.696 1.00 12.11 316 GLY A N 1
ATOM 2524 C CA . GLY A 1 332 ? 21.890 -16.257 -10.882 1.00 12.33 316 GLY A CA 1
ATOM 2525 C C . GLY A 1 332 ? 21.200 -16.442 -9.542 1.00 11.14 316 GLY A C 1
ATOM 2526 O O . GLY A 1 332 ? 21.869 -16.521 -8.501 1.00 13.32 316 GLY A O 1
ATOM 2527 N N . PHE A 1 333 ? 19.868 -16.474 -9.572 1.00 10.66 317 PHE A N 1
ATOM 2528 C CA . PHE A 1 333 ? 19.062 -16.738 -8.387 1.00 11.32 317 PHE A CA 1
ATOM 2529 C C . PHE A 1 333 ? 18.652 -18.203 -8.418 1.00 14.16 317 PHE A C 1
ATOM 2530 O O . PHE A 1 333 ? 18.305 -18.719 -9.480 1.00 13.41 317 PHE A O 1
ATOM 2538 N N . PHE A 1 334 ? 18.691 -18.864 -7.264 1.00 12.26 318 PHE A N 1
ATOM 2539 C CA . PHE A 1 334 ? 18.209 -20.242 -7.128 1.00 13.66 318 PHE A CA 1
ATOM 2540 C C . PHE A 1 334 ? 17.219 -20.257 -5.968 1.00 12.35 318 PHE A C 1
ATOM 2541 O O . PHE A 1 334 ? 17.553 -20.648 -4.849 1.00 16.39 318 PHE A O 1
ATOM 2549 N N . GLY A 1 335 ? 16.001 -19.806 -6.243 1.00 13.28 319 GLY A N 1
ATOM 2550 C CA . GLY A 1 335 ? 15.059 -19.491 -5.188 1.00 11.47 319 GLY A CA 1
ATOM 2551 C C . GLY A 1 335 ? 14.035 -20.571 -4.944 1.00 11.58 319 GLY A C 1
ATOM 2552 O O . GLY A 1 335 ? 13.656 -21.304 -5.860 1.00 11.70 319 GLY A O 1
ATOM 2553 N N . VAL A 1 336 ? 13.594 -20.685 -3.698 1.00 11.67 320 VAL A N 1
ATOM 2554 C CA . VAL A 1 336 ? 12.493 -21.581 -3.363 1.00 11.56 320 VAL A CA 1
ATOM 2555 C C . VAL A 1 336 ? 11.235 -20.996 -3.985 1.00 12.78 320 VAL A C 1
ATOM 2556 O O . VAL A 1 336 ? 10.882 -19.848 -3.720 1.00 13.67 320 VAL A O 1
ATOM 2560 N N . ALA A 1 337 ? 10.574 -21.772 -4.833 1.00 10.56 321 ALA A N 1
ATOM 2561 C CA . ALA A 1 337 ? 9.406 -21.263 -5.542 1.00 9.34 321 ALA A CA 1
ATOM 2562 C C . ALA A 1 337 ? 8.177 -21.070 -4.648 1.00 12.07 321 ALA A C 1
ATOM 2563 O O . ALA A 1 337 ? 7.614 -19.972 -4.625 1.00 13.08 321 ALA A O 1
ATOM 2565 N N . PRO A 1 338 ? 7.750 -22.120 -3.929 1.00 10.50 322 PRO A N 1
ATOM 2566 C CA . PRO A 1 338 ? 6.528 -21.933 -3.135 1.00 10.90 322 PRO A CA 1
ATOM 2567 C C . PRO A 1 338 ? 6.615 -20.746 -2.185 1.00 14.85 322 PRO A C 1
ATOM 2568 O O . PRO A 1 338 ? 7.639 -20.537 -1.520 1.00 14.59 322 PRO A O 1
ATOM 2572 N N . GLY A 1 339 ? 5.537 -19.969 -2.139 1.00 11.61 323 GLY A N 1
ATOM 2573 C CA . GLY A 1 339 ? 5.514 -18.763 -1.329 1.00 13.62 323 GLY A CA 1
ATOM 2574 C C . GLY A 1 339 ? 5.799 -17.502 -2.125 1.00 15.52 323 GLY A C 1
ATOM 2575 O O . GLY A 1 339 ? 5.471 -16.392 -1.683 1.00 18.02 323 GLY A O 1
ATOM 2576 N N . THR A 1 340 ? 6.409 -17.660 -3.297 1.00 13.85 324 THR A N 1
ATOM 2577 C CA . THR A 1 340 ? 6.733 -16.517 -4.155 1.00 14.30 324 THR A CA 1
ATOM 2578 C C . THR A 1 340 ? 5.465 -16.165 -4.903 1.00 13.51 324 THR A C 1
ATOM 2579 O O . THR A 1 340 ? 4.870 -17.029 -5.542 1.00 15.63 324 THR A O 1
ATOM 2583 N N . ASN A 1 341 ? 5.038 -14.905 -4.826 1.00 14.24 325 ASN A N 1
ATOM 2584 C CA . ASN A 1 341 ? 3.820 -14.498 -5.530 1.00 13.59 325 ASN A CA 1
ATOM 2585 C C . ASN A 1 341 ? 3.817 -13.008 -5.860 1.00 15.01 325 ASN A C 1
ATOM 2586 O O . ASN A 1 341 ? 4.748 -12.281 -5.483 1.00 14.49 325 ASN A O 1
ATOM 2591 N N . TRP A 1 342 ? 2.794 -12.562 -6.584 1.00 17.60 326 TRP A N 1
ATOM 2592 C CA . TRP A 1 342 ? 2.743 -11.185 -7.053 1.00 19.60 32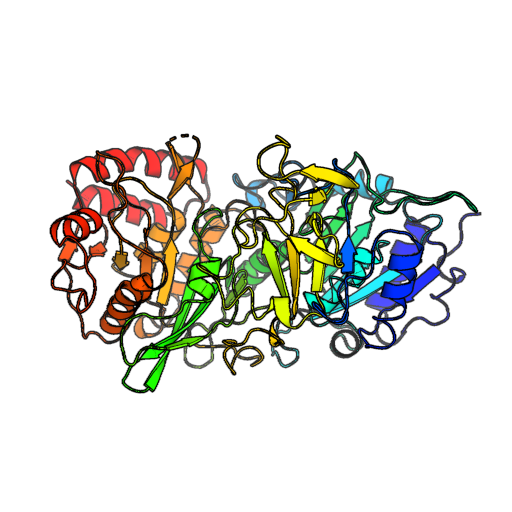6 TRP A CA 1
ATOM 2593 C C . TRP A 1 342 ? 2.464 -10.215 -5.918 1.00 19.47 326 TRP A C 1
ATOM 2594 O O . TRP A 1 342 ? 2.951 -9.088 -5.936 1.00 21.11 326 TRP A O 1
ATOM 2605 N N . LYS A 1 343 ? 1.689 -10.646 -4.928 1.00 20.02 327 LYS A N 1
ATOM 2606 C CA . LYS A 1 343 ? 1.317 -9.714 -3.863 1.00 23.85 327 LYS A CA 1
ATOM 2607 C C . LYS A 1 343 ? 2.440 -9.379 -2.882 1.00 30.18 327 LYS A C 1
ATOM 2608 O O . LYS A 1 343 ? 2.525 -8.246 -2.414 1.00 34.14 327 LYS A O 1
ATOM 2614 N N . SER A 1 344 ? 3.314 -10.338 -2.587 1.00 19.19 328 SER A N 1
ATOM 2615 C CA . SER A 1 344 ? 4.395 -10.085 -1.631 1.00 22.79 328 SER A CA 1
ATOM 2616 C C . SER A 1 344 ? 5.808 -9.967 -2.227 1.00 21.85 328 SER A C 1
ATOM 2617 O O . SER A 1 344 ? 6.698 -9.418 -1.584 1.00 25.93 328 SER A O 1
ATOM 2620 N N . ASN A 1 345 ? 6.030 -10.496 -3.430 1.00 17.75 329 ASN A N 1
ATOM 2621 C CA . ASN A 1 345 ? 7.327 -10.297 -4.102 1.00 19.32 329 ASN A CA 1
ATOM 2622 C C . ASN A 1 345 ? 7.161 -10.154 -5.601 1.00 17.05 329 ASN A C 1
ATOM 2623 O O . ASN A 1 345 ? 7.607 -11.003 -6.395 1.00 16.49 329 ASN A O 1
ATOM 2628 N N . PRO A 1 346 ? 6.529 -9.054 -6.008 1.00 17.58 330 PRO A N 1
ATOM 2629 C CA . PRO A 1 346 ? 6.364 -8.828 -7.442 1.00 16.21 330 PRO A CA 1
ATOM 2630 C C . PRO A 1 346 ? 7.710 -8.730 -8.161 1.00 14.75 330 PRO A C 1
ATOM 2631 O O . PRO A 1 346 ? 7.790 -9.079 -9.338 1.00 15.96 330 PRO A O 1
ATOM 2635 N N . ASN A 1 347 ? 8.759 -8.270 -7.483 1.00 14.41 331 ASN A N 1
ATOM 2636 C CA . ASN A 1 347 ? 10.050 -8.152 -8.156 1.00 14.32 331 ASN A CA 1
ATOM 2637 C C . ASN A 1 347 ? 10.677 -9.497 -8.502 1.00 13.69 331 ASN A C 1
ATOM 2638 O O . ASN A 1 347 ? 11.313 -9.639 -9.543 1.00 15.58 331 ASN A O 1
ATOM 2643 N N . ALA A 1 348 ? 10.482 -10.491 -7.640 1.00 14.67 332 ALA A N 1
ATOM 2644 C CA . ALA A 1 348 ? 10.911 -11.842 -7.969 1.00 11.65 332 ALA A CA 1
ATOM 2645 C C . ALA A 1 348 ? 10.086 -12.361 -9.136 1.00 10.73 332 ALA A C 1
ATOM 2646 O O . ALA A 1 348 ? 10.622 -12.991 -10.050 1.00 13.71 332 ALA A O 1
ATOM 2648 N N . MET A 1 349 ? 8.773 -12.121 -9.103 1.00 14.43 333 MET A N 1
ATOM 2649 C CA . MET A 1 349 ? 7.919 -12.603 -10.198 1.00 15.05 333 MET A CA 1
ATOM 2650 C C . MET A 1 349 ? 8.283 -11.980 -11.536 1.00 14.90 333 MET A C 1
ATOM 2651 O O . MET A 1 349 ? 8.208 -12.650 -12.573 1.00 15.55 333 MET A O 1
ATOM 2656 N N . ARG A 1 350 ? 8.660 -10.703 -11.533 1.00 15.72 334 ARG A N 1
ATOM 2657 C CA A ARG A 1 350 ? 9.074 -10.034 -12.761 0.51 14.36 334 ARG A CA 1
ATOM 2658 C CA B ARG A 1 350 ? 9.063 -10.050 -12.774 0.49 14.36 334 ARG A CA 1
ATOM 2659 C C . ARG A 1 350 ? 10.393 -10.602 -13.277 1.00 13.52 334 ARG A C 1
ATOM 2660 O O . ARG A 1 350 ? 10.629 -10.675 -14.485 1.00 16.13 334 ARG A O 1
ATOM 2675 N N . THR A 1 351 ? 11.265 -10.987 -12.351 1.00 15.16 335 THR A N 1
ATOM 2676 C CA . THR A 1 351 ? 12.558 -11.549 -12.721 1.00 13.10 335 THR A CA 1
ATOM 2677 C C . THR A 1 351 ? 12.330 -12.871 -13.444 1.00 13.81 335 THR A C 1
ATOM 2678 O O . THR A 1 351 ? 12.920 -13.141 -14.486 1.00 13.80 335 THR A O 1
ATOM 2682 N N . ILE A 1 352 ? 11.432 -13.678 -12.892 1.00 16.11 336 ILE A N 1
ATOM 2683 C CA . ILE A 1 352 ? 11.095 -14.974 -13.460 1.00 12.11 336 ILE A CA 1
ATOM 2684 C C . ILE A 1 352 ? 10.325 -14.806 -14.776 1.00 13.55 336 ILE A C 1
ATOM 2685 O O . ILE A 1 352 ? 10.503 -15.581 -15.728 1.00 14.04 336 ILE A O 1
ATOM 2690 N N . ALA A 1 353 ? 9.491 -13.768 -14.839 1.00 14.60 337 ALA A N 1
ATOM 2691 C CA . ALA A 1 353 ? 8.664 -13.525 -16.024 1.00 13.77 337 ALA A CA 1
ATOM 2692 C C . ALA A 1 353 ? 9.495 -13.370 -17.295 1.00 12.63 337 ALA A C 1
ATOM 2693 O O . ALA A 1 353 ? 9.019 -13.670 -18.386 1.00 17.73 337 ALA A O 1
ATOM 2695 N N . ALA A 1 354 ? 10.729 -12.892 -17.154 1.00 12.66 338 ALA A N 1
ATOM 2696 C CA . ALA A 1 354 ? 11.577 -12.612 -18.312 1.00 13.35 338 ALA A CA 1
ATOM 2697 C C . ALA A 1 354 ? 12.172 -13.898 -18.897 1.00 13.66 338 ALA A C 1
ATOM 2698 O O . ALA A 1 354 ? 12.860 -13.869 -19.923 1.00 17.63 338 ALA A O 1
ATOM 2700 N N . GLY A 1 355 ? 11.910 -15.030 -18.245 1.00 13.01 339 GLY A N 1
ATOM 2701 C CA . GLY A 1 355 ? 12.274 -16.312 -18.827 1.00 12.82 339 GLY A CA 1
ATOM 2702 C C . GLY A 1 355 ? 13.708 -16.728 -18.560 1.00 10.53 339 GLY A C 1
ATOM 2703 O O . GLY A 1 355 ? 14.270 -16.413 -17.503 1.00 12.70 339 GLY A O 1
ATOM 2704 N N . ASN A 1 356 ? 14.285 -17.459 -19.510 1.00 12.40 340 ASN A N 1
ATOM 2705 C CA . ASN A 1 356 ? 15.615 -18.027 -19.369 1.00 11.16 340 ASN A CA 1
ATOM 2706 C C . ASN A 1 356 ? 15.750 -18.761 -18.051 1.00 12.79 340 ASN A C 1
ATOM 2707 O O . ASN A 1 356 ? 16.806 -18.730 -17.428 1.00 15.06 340 ASN A O 1
ATOM 2712 N N . THR A 1 357 ? 14.677 -19.431 -17.644 1.00 11.10 341 THR A N 1
ATOM 2713 C CA . THR A 1 357 ? 14.596 -20.012 -16.309 1.00 11.06 341 THR A CA 1
ATOM 2714 C C . THR A 1 357 ? 14.479 -21.520 -16.371 1.00 11.90 341 THR A C 1
ATOM 2715 O O . THR A 1 357 ? 13.771 -22.070 -17.223 1.00 11.27 341 THR A O 1
ATOM 2719 N N . VAL A 1 358 ? 15.190 -22.200 -15.476 1.00 11.73 342 VAL A N 1
ATOM 2720 C CA . VAL A 1 358 ? 14.930 -23.615 -15.264 1.00 8.43 342 VAL A CA 1
ATOM 2721 C C . VAL A 1 358 ? 14.150 -23.768 -13.956 1.00 10.82 342 VAL A C 1
ATOM 2722 O O . VAL A 1 358 ? 14.616 -23.325 -12.907 1.00 12.22 342 VAL A O 1
ATOM 2726 N N . PHE A 1 359 ? 12.959 -24.364 -14.026 1.00 10.19 343 PHE A N 1
ATOM 2727 C CA . PHE A 1 359 ? 12.163 -24.641 -12.824 1.00 12.09 343 PHE A CA 1
ATOM 2728 C C . PHE A 1 359 ? 12.284 -26.109 -12.503 1.00 10.07 343 PHE A C 1
ATOM 2729 O O . PHE A 1 359 ? 12.249 -26.949 -13.410 1.00 10.45 343 PHE A O 1
ATOM 2737 N N . THR A 1 360 ? 12.418 -26.430 -11.220 1.00 9.96 344 THR A N 1
ATOM 2738 C CA . THR A 1 360 ? 12.547 -27.836 -10.819 1.00 9.69 344 THR A CA 1
ATOM 2739 C C . THR A 1 360 ? 11.468 -28.197 -9.808 1.00 10.53 344 THR A C 1
ATOM 2740 O O . THR A 1 360 ? 11.382 -27.587 -8.754 1.00 9.84 344 THR A O 1
ATOM 2744 N N . ASN A 1 361 ? 10.644 -29.186 -10.153 1.00 8.81 345 ASN A N 1
ATOM 2745 C CA . ASN A 1 361 ? 9.585 -29.701 -9.272 1.00 8.76 345 ASN A CA 1
ATOM 2746 C C . ASN A 1 361 ? 8.447 -28.738 -8.943 1.00 11.59 345 ASN A C 1
ATOM 2747 O O . ASN A 1 361 ? 7.802 -28.864 -7.902 1.00 11.60 345 ASN A O 1
ATOM 2752 N N . VAL A 1 362 ? 8.185 -27.800 -9.838 1.00 10.01 346 VAL A N 1
ATOM 2753 C CA . VAL A 1 362 ? 6.970 -27.010 -9.720 1.00 10.45 346 VAL A CA 1
ATOM 2754 C C . VAL A 1 362 ? 5.870 -27.675 -10.539 1.00 11.29 346 VAL A C 1
ATOM 2755 O O . VAL A 1 362 ? 6.115 -28.671 -11.215 1.00 11.62 346 VAL A O 1
ATOM 2759 N N . ALA A 1 363 ? 4.656 -27.139 -10.457 1.00 11.70 347 ALA A N 1
ATOM 2760 C CA . ALA A 1 363 ? 3.526 -27.708 -11.190 1.00 8.55 347 ALA A CA 1
ATOM 2761 C C . ALA A 1 363 ? 3.352 -27.040 -12.564 1.00 9.77 347 ALA A C 1
ATOM 2762 O O . ALA A 1 363 ? 3.776 -25.889 -12.777 1.00 10.47 347 ALA A O 1
ATOM 2764 N N . LEU A 1 364 ? 2.723 -27.776 -13.476 1.00 11.71 348 LEU A N 1
ATOM 2765 C CA . LEU A 1 364 ? 2.545 -27.370 -14.866 1.00 9.44 348 LEU A CA 1
ATOM 2766 C C . LEU A 1 364 ? 1.073 -27.062 -15.119 1.00 11.62 348 LEU A C 1
ATOM 2767 O O . LEU A 1 364 ? 0.195 -27.885 -14.831 1.00 13.10 348 LEU A O 1
ATOM 2772 N N . THR A 1 365 ? 0.800 -25.878 -15.654 1.00 10.88 349 THR A N 1
ATOM 2773 C CA . THR A 1 365 ? -0.585 -25.494 -15.940 1.00 14.05 349 THR A CA 1
ATOM 2774 C C . THR A 1 365 ? -0.974 -26.008 -17.318 1.00 13.54 349 THR A C 1
ATOM 2775 O O . THR A 1 365 ? -0.109 -26.389 -18.117 1.00 15.26 349 THR A O 1
ATOM 2779 N N . ASP A 1 366 ? -2.275 -25.997 -17.594 1.00 16.21 350 ASP A N 1
ATOM 2780 C CA . ASP A 1 366 ? -2.814 -26.517 -18.845 1.00 14.14 350 ASP A CA 1
ATOM 2781 C C . ASP A 1 366 ? -2.324 -25.731 -20.069 1.00 14.95 350 ASP A C 1
ATOM 2782 O O . ASP A 1 366 ? -2.331 -26.262 -21.187 1.00 17.21 350 ASP A O 1
ATOM 2787 N N . ASP A 1 367 ? -1.920 -24.477 -19.872 1.00 16.11 351 ASP A N 1
ATOM 2788 C CA . ASP A 1 367 ? -1.388 -23.683 -20.976 1.00 17.73 351 ASP A CA 1
ATOM 2789 C C . ASP A 1 367 ? 0.142 -23.594 -20.976 1.00 16.40 351 ASP A C 1
ATOM 2790 O O . ASP A 1 367 ? 0.716 -22.750 -21.651 1.00 17.36 351 ASP A O 1
ATOM 2795 N N . GLY A 1 368 ? 0.808 -24.478 -20.241 1.00 12.17 352 GLY A N 1
ATOM 2796 C CA . GLY A 1 368 ? 2.262 -24.559 -20.313 1.00 13.34 352 GLY A CA 1
ATOM 2797 C C . GLY A 1 368 ? 2.977 -23.505 -19.482 1.00 13.57 352 GLY A C 1
ATOM 2798 O O . GLY A 1 368 ? 4.138 -23.176 -19.731 1.00 12.52 352 GLY A O 1
ATOM 2799 N N . ASP A 1 369 ? 2.266 -22.964 -18.499 1.00 11.85 353 ASP A N 1
ATOM 2800 C CA . ASP A 1 369 ? 2.825 -22.015 -17.546 1.00 11.94 353 ASP A CA 1
ATOM 2801 C C . ASP A 1 369 ? 3.168 -22.854 -16.318 1.00 10.83 353 ASP A C 1
ATOM 2802 O O . ASP A 1 369 ? 3.002 -24.074 -16.341 1.00 12.11 353 ASP A O 1
ATOM 2807 N N . VAL A 1 370 ? 3.635 -22.210 -15.255 1.00 10.40 354 VAL A N 1
ATOM 2808 C CA . VAL A 1 370 ? 4.002 -22.924 -14.027 1.00 11.97 354 VAL A CA 1
ATOM 2809 C C . VAL A 1 370 ? 3.256 -22.367 -12.826 1.00 11.78 354 VAL A C 1
ATOM 2810 O O . VAL A 1 370 ? 2.826 -21.207 -12.822 1.00 12.35 354 VAL A O 1
ATOM 2814 N N . TRP A 1 371 ? 3.109 -23.202 -11.801 1.00 10.23 355 TRP A N 1
ATOM 2815 C CA . TRP A 1 371 ? 2.432 -22.794 -10.576 1.00 11.50 355 TRP A CA 1
ATOM 2816 C C . TRP A 1 371 ? 3.060 -23.474 -9.376 1.00 12.23 355 TRP A C 1
ATOM 2817 O O . TRP A 1 371 ? 3.676 -24.528 -9.497 1.00 11.00 355 TRP A O 1
ATOM 2828 N N . TRP A 1 372 ? 2.880 -22.869 -8.205 1.00 11.19 356 TRP A N 1
ATOM 2829 C CA . TRP A 1 372 ? 3.330 -23.461 -6.954 1.00 9.68 356 TRP A CA 1
ATOM 2830 C C . TRP A 1 372 ? 2.484 -22.878 -5.849 1.00 11.08 356 TRP A C 1
ATOM 2831 O O . TRP A 1 372 ? 1.904 -21.801 -6.019 1.00 12.67 356 TRP A O 1
ATOM 2842 N N . GLU A 1 373 ? 2.396 -23.591 -4.731 1.00 10.87 357 GLU A N 1
ATOM 2843 C CA . GLU A 1 373 ? 1.625 -23.114 -3.591 1.00 12.66 357 GLU A CA 1
ATOM 2844 C C . GLU A 1 373 ? 1.994 -21.676 -3.235 1.00 13.78 357 GLU A C 1
ATOM 2845 O O . GLU A 1 373 ? 3.183 -21.313 -3.215 1.00 13.01 357 GLU A O 1
ATOM 2851 N N . GLY A 1 374 ? 0.982 -20.849 -2.995 1.00 14.84 358 GLY A N 1
ATOM 2852 C CA . GLY A 1 374 ? 1.220 -19.456 -2.651 1.00 12.62 358 GLY A CA 1
ATOM 2853 C C . GLY A 1 374 ? 1.022 -18.523 -3.828 1.00 12.70 358 GLY A C 1
ATOM 2854 O O . GLY A 1 374 ? 0.739 -17.332 -3.651 1.00 14.10 358 GLY A O 1
ATOM 2855 N N . LEU A 1 375 ? 1.163 -19.053 -5.042 1.00 13.85 359 LEU A N 1
ATOM 2856 C CA . LEU A 1 375 ? 1.028 -18.216 -6.231 1.00 14.47 359 LEU A CA 1
ATOM 2857 C C . LEU A 1 375 ? -0.440 -17.945 -6.542 1.00 11.16 359 LEU A C 1
ATOM 2858 O O . LEU A 1 375 ? -1.312 -18.797 -6.302 1.00 14.75 359 LEU A O 1
ATOM 2863 N N . GLU A 1 376 ? -0.711 -16.765 -7.089 1.00 14.02 360 GLU A N 1
ATOM 2864 C CA . GLU A 1 376 ? -2.072 -16.401 -7.479 1.00 15.84 360 GLU A CA 1
ATOM 2865 C C . GLU A 1 376 ? -2.558 -17.262 -8.645 1.00 16.16 360 GLU A C 1
ATOM 2866 O O . GLU A 1 376 ? -1.762 -17.931 -9.322 1.00 15.53 360 GLU A O 1
ATOM 2872 N N . GLY A 1 377 ? -3.869 -17.261 -8.876 1.00 17.31 361 GLY A N 1
ATOM 2873 C CA . GLY A 1 377 ? -4.422 -17.894 -10.060 1.00 16.05 361 GLY A CA 1
ATOM 2874 C C . GLY A 1 377 ? -5.525 -18.914 -9.832 1.00 19.81 361 GLY A C 1
ATOM 2875 O O . GLY A 1 377 ? -6.318 -19.159 -10.742 1.00 17.52 361 GLY A O 1
ATOM 2876 N N . ASP A 1 378 ? -5.576 -19.506 -8.637 1.00 18.56 362 ASP A N 1
ATOM 2877 C CA . ASP A 1 378 ? -6.514 -20.592 -8.328 1.00 18.54 362 ASP A CA 1
ATOM 2878 C C . ASP A 1 378 ? -6.717 -21.564 -9.495 1.00 19.00 362 ASP A C 1
ATOM 2879 O O . ASP A 1 378 ? -7.854 -21.808 -9.903 1.00 19.50 362 ASP A O 1
ATOM 2884 N N . PRO A 1 379 ? -5.622 -22.118 -10.042 1.00 16.21 363 PRO A N 1
ATOM 2885 C CA . PRO A 1 379 ? -5.743 -23.011 -11.204 1.00 13.41 363 PRO A CA 1
ATOM 2886 C C . PRO A 1 379 ? -6.606 -24.229 -10.870 1.00 16.03 363 PRO A C 1
ATOM 2887 O O . PRO A 1 379 ? -6.437 -24.842 -9.811 1.00 18.27 363 PRO A O 1
ATOM 2891 N N . GLN A 1 380 ? -7.536 -24.566 -11.757 1.00 16.05 364 GLN A N 1
ATOM 2892 C CA . GLN A 1 380 ? -8.479 -25.635 -11.466 1.00 16.67 364 GLN A CA 1
ATOM 2893 C C . GLN A 1 380 ? -7.856 -27.020 -11.626 1.00 15.37 364 GLN A C 1
ATOM 2894 O O . GLN A 1 380 ? -8.193 -27.953 -10.893 1.00 15.93 364 GLN A O 1
ATOM 2900 N N . HIS A 1 381 ? -6.949 -27.152 -12.589 1.00 14.43 365 HIS A N 1
ATOM 2901 C CA . HIS A 1 381 ? -6.240 -28.405 -12.802 1.00 14.00 365 HIS A CA 1
ATOM 2902 C C . HIS A 1 381 ? -4.758 -28.116 -12.993 1.00 14.70 365 HIS A C 1
ATOM 2903 O O . HIS A 1 381 ? -4.393 -27.118 -13.605 1.00 15.66 365 HIS A O 1
ATOM 2910 N N . LEU A 1 382 ? -3.911 -28.984 -12.451 1.00 11.62 366 LEU A N 1
ATOM 2911 C CA . LEU A 1 382 ? -2.474 -28.901 -12.697 1.00 13.15 366 LEU A CA 1
ATOM 2912 C C . LEU A 1 382 ? -1.925 -30.287 -12.904 1.00 12.94 366 LEU A C 1
ATOM 2913 O O . LEU A 1 382 ? -2.561 -31.278 -12.551 1.00 13.52 366 LEU A O 1
ATOM 2918 N N . ILE A 1 383 ? -0.731 -30.362 -13.483 1.00 10.40 367 ILE A N 1
ATOM 2919 C CA . ILE A 1 383 ? 0.072 -31.573 -13.362 1.00 13.12 367 ILE A CA 1
ATOM 2920 C C . ILE A 1 383 ? 1.064 -31.307 -12.227 1.00 14.49 367 ILE A C 1
ATOM 2921 O O . ILE A 1 383 ? 1.762 -30.290 -12.238 1.00 12.57 367 ILE A O 1
ATOM 2926 N N . ASP A 1 384 ? 1.094 -32.173 -11.214 1.00 11.25 368 ASP A N 1
ATOM 2927 C CA . ASP A 1 384 ? 1.949 -31.907 -10.052 1.00 11.05 368 ASP A CA 1
ATOM 2928 C C . ASP A 1 384 ? 3.405 -32.272 -10.309 1.00 11.94 368 ASP A C 1
ATOM 2929 O O . ASP A 1 384 ? 3.764 -32.675 -11.421 1.00 12.60 368 ASP A O 1
ATOM 2934 N N . TRP A 1 385 ? 4.250 -32.102 -9.299 1.00 11.58 369 TRP A N 1
ATOM 2935 C CA . TRP A 1 385 ? 5.681 -32.319 -9.474 1.00 11.39 369 TRP A CA 1
ATOM 2936 C C . TRP A 1 385 ? 6.063 -33.792 -9.692 1.00 12.37 369 TRP A C 1
ATOM 2937 O O . TRP A 1 385 ? 7.221 -34.079 -9.990 1.00 12.12 369 TRP A O 1
ATOM 2948 N N . LYS A 1 386 ? 5.104 -34.715 -9.523 1.00 12.27 370 LYS A N 1
ATOM 2949 C CA A LYS A 1 386 ? 5.332 -36.143 -9.772 0.76 13.51 370 LYS A CA 1
ATOM 2950 C CA B LYS A 1 386 ? 5.332 -36.136 -9.777 0.24 13.59 370 LYS A CA 1
ATOM 2951 C C . LYS A 1 386 ? 4.703 -36.583 -11.099 1.00 13.89 370 LYS A C 1
ATOM 2952 O O . LYS A 1 386 ? 4.749 -37.757 -11.453 1.00 17.57 370 LYS A O 1
ATOM 2963 N N . GLY A 1 387 ? 4.117 -35.639 -11.828 1.00 13.96 371 GLY A N 1
ATOM 2964 C CA . GLY A 1 387 ? 3.526 -35.933 -13.123 1.00 17.39 371 GLY A CA 1
ATOM 2965 C C . GLY A 1 387 ? 2.073 -36.367 -13.069 1.00 21.66 371 GLY A C 1
ATOM 2966 O O . GLY A 1 387 ? 1.545 -36.895 -14.056 1.00 18.81 371 GLY A O 1
ATOM 2967 N N . ASN A 1 388 ? 1.417 -36.126 -11.935 1.00 17.27 372 ASN A N 1
ATOM 2968 C CA . ASN A 1 388 ? 0.051 -36.594 -11.715 1.00 19.08 372 ASN A CA 1
ATOM 2969 C C . ASN A 1 388 ? -0.977 -35.476 -11.726 1.00 15.62 372 ASN A C 1
ATOM 2970 O O . ASN A 1 388 ? -0.660 -34.323 -11.445 1.00 14.63 372 ASN A O 1
ATOM 2975 N N . ASP A 1 389 ? -2.223 -35.820 -12.038 1.00 16.93 373 ASP A N 1
ATOM 2976 C CA . ASP A 1 389 ? -3.285 -34.824 -12.036 1.00 16.88 373 ASP A CA 1
ATOM 2977 C C . ASP A 1 389 ? -3.524 -34.262 -10.643 1.00 15.54 373 ASP A C 1
ATOM 2978 O O . ASP A 1 389 ? -3.552 -35.004 -9.654 1.00 17.45 373 ASP A O 1
ATOM 2983 N N . TRP A 1 390 ? -3.706 -32.943 -10.578 1.00 11.63 374 TRP A N 1
ATOM 2984 C CA . TRP A 1 390 ? -3.984 -32.234 -9.338 1.00 14.09 374 TRP A CA 1
ATOM 2985 C C . TRP A 1 390 ? -5.199 -31.358 -9.585 1.00 15.53 374 TRP A C 1
ATOM 2986 O O . TRP A 1 390 ? -5.326 -30.737 -10.655 1.00 13.31 374 TRP A O 1
ATOM 2997 N N . TYR A 1 391 ? -6.087 -31.292 -8.595 1.00 13.69 375 TYR A N 1
ATOM 2998 C CA . TYR A 1 391 ? -7.325 -30.522 -8.705 1.00 16.74 375 TYR A CA 1
ATOM 2999 C C . TYR A 1 391 ? -7.521 -29.543 -7.557 1.00 18.09 375 TYR A C 1
ATOM 3000 O O . TYR A 1 391 ? -7.262 -29.864 -6.403 1.00 18.37 375 TYR A O 1
ATOM 3009 N N . PHE A 1 392 ? -7.984 -28.346 -7.897 1.00 15.51 376 PHE A N 1
ATOM 3010 C CA . PHE A 1 392 ? -8.157 -27.263 -6.943 1.00 15.05 376 PHE A CA 1
ATOM 3011 C C . PHE A 1 392 ? -9.145 -27.637 -5.834 1.00 16.02 376 PHE A C 1
ATOM 3012 O O . PHE A 1 392 ? -10.186 -28.253 -6.101 1.00 18.30 376 PHE A O 1
ATOM 3020 N N . ARG A 1 393 ? -8.786 -27.285 -4.598 1.00 15.90 377 ARG A N 1
ATOM 3021 C CA . ARG A 1 393 ? -9.643 -27.504 -3.434 1.00 17.46 377 ARG A CA 1
ATOM 3022 C C . ARG A 1 393 ? -10.156 -28.943 -3.396 1.00 19.67 377 ARG A C 1
ATOM 3023 O O . ARG A 1 393 ? -11.325 -29.204 -3.101 1.00 24.02 377 ARG A O 1
ATOM 3031 N N . GLU A 1 394 ? -9.266 -29.883 -3.690 1.00 15.47 378 GLU A N 1
ATOM 3032 C CA . GLU A 1 394 ? -9.626 -31.294 -3.705 1.00 14.22 378 GLU A CA 1
ATOM 3033 C C . GLU A 1 394 ? -8.411 -32.156 -3.400 1.00 15.76 378 GLU A C 1
ATOM 3034 O O . GLU A 1 394 ? -8.362 -32.843 -2.383 1.00 15.51 378 GLU A O 1
ATOM 3040 N N . THR A 1 395 ? -7.418 -32.099 -4.272 1.00 14.62 379 THR A N 1
ATOM 3041 C CA . THR A 1 395 ? -6.218 -32.906 -4.101 1.00 12.56 379 THR A CA 1
ATOM 3042 C C . THR A 1 395 ? -5.495 -32.501 -2.820 1.00 14.19 379 THR A C 1
ATOM 3043 O O . THR A 1 395 ? -5.337 -31.309 -2.542 1.00 13.62 379 THR A O 1
ATOM 3047 N N . GLU A 1 396 ? -5.077 -33.493 -2.037 1.00 13.74 380 GLU A N 1
ATOM 3048 C CA . GLU A 1 396 ? -4.593 -33.244 -0.686 1.00 11.68 380 GLU A CA 1
ATOM 3049 C C . GLU A 1 396 ? -3.077 -33.196 -0.576 1.00 13.45 380 GLU A C 1
ATOM 3050 O O . GLU A 1 396 ? -2.538 -32.953 0.499 1.00 14.44 380 GLU A O 1
ATOM 3056 N N . THR A 1 397 ? -2.394 -33.413 -1.697 1.00 13.49 381 THR A N 1
ATOM 3057 C CA . THR A 1 397 ? -0.935 -33.300 -1.777 1.00 12.98 381 THR A CA 1
ATOM 3058 C C . THR A 1 397 ? -0.555 -31.970 -2.427 1.00 13.05 381 THR A C 1
ATOM 3059 O O . THR A 1 397 ? -1.327 -31.429 -3.229 1.00 11.59 381 THR A O 1
ATOM 3063 N N A ASN A 1 398 ? 0.617 -31.437 -2.083 0.51 11.80 382 ASN A N 1
ATOM 3064 N N B ASN A 1 398 ? 0.625 -31.450 -2.087 0.49 11.81 382 ASN A N 1
ATOM 3065 C CA A ASN A 1 398 ? 1.095 -30.208 -2.713 0.51 13.86 382 ASN A CA 1
ATOM 3066 C CA B ASN A 1 398 ? 1.136 -30.242 -2.724 0.49 13.89 382 ASN A CA 1
ATOM 3067 C C A ASN A 1 398 ? 1.358 -30.401 -4.203 0.51 11.82 382 ASN A C 1
ATOM 3068 C C B ASN A 1 398 ? 1.328 -30.428 -4.224 0.49 11.82 382 ASN A C 1
ATOM 3069 O O A ASN A 1 398 ? 1.897 -31.424 -4.625 0.51 13.90 382 ASN A O 1
ATOM 3070 O O B ASN A 1 398 ? 1.807 -31.469 -4.676 0.49 13.90 382 ASN A O 1
ATOM 3079 N N . ALA A 1 399 ? 0.966 -29.407 -4.993 1.00 11.20 383 ALA A N 1
ATOM 3080 C CA . ALA A 1 399 ? 1.143 -29.460 -6.445 1.00 12.44 383 ALA A CA 1
ATOM 3081 C C . ALA A 1 399 ? 2.629 -29.336 -6.788 1.00 14.47 383 ALA A C 1
ATOM 3082 O O . ALA A 1 399 ? 3.144 -30.085 -7.616 1.00 10.87 383 ALA A O 1
ATOM 3084 N N . ALA A 1 400 ? 3.314 -28.393 -6.147 1.00 11.52 384 ALA A N 1
ATOM 3085 C CA . ALA A 1 400 ? 4.759 -28.242 -6.309 1.00 10.46 384 ALA A CA 1
ATOM 3086 C C . ALA A 1 400 ? 5.453 -28.819 -5.083 1.00 11.84 384 ALA A C 1
ATOM 3087 O O . ALA A 1 400 ? 4.914 -28.768 -3.976 1.00 12.64 384 ALA A O 1
ATOM 3089 N N . HIS A 1 401 ? 6.642 -29.383 -5.251 1.00 12.09 385 HIS A N 1
ATOM 3090 C CA . HIS A 1 401 ? 7.366 -29.848 -4.082 1.00 10.10 385 HIS A CA 1
ATOM 3091 C C . HIS A 1 401 ? 7.662 -28.643 -3.182 1.00 11.79 385 HIS A C 1
ATOM 3092 O O . HIS A 1 401 ? 7.921 -27.550 -3.672 1.00 10.22 385 HIS A O 1
ATOM 3099 N N . PRO A 1 402 ? 7.598 -28.828 -1.861 1.00 11.27 386 PRO A N 1
ATOM 3100 C CA . PRO A 1 402 ? 7.861 -27.725 -0.931 1.00 15.67 386 PRO A CA 1
ATOM 3101 C C . PRO A 1 402 ? 9.239 -27.080 -1.083 1.00 13.34 386 PRO A C 1
ATOM 3102 O O . PRO A 1 402 ? 9.407 -25.910 -0.706 1.00 14.88 386 PRO A O 1
ATOM 3106 N N . ASN A 1 403 ? 10.210 -27.816 -1.628 1.00 11.82 387 ASN A N 1
ATOM 3107 C CA . ASN A 1 403 ? 11.555 -27.278 -1.825 1.00 13.87 387 ASN A CA 1
ATOM 3108 C C . ASN A 1 403 ? 11.835 -26.993 -3.298 1.00 11.82 387 ASN A C 1
ATOM 3109 O O . ASN A 1 403 ? 12.991 -26.889 -3.702 1.00 12.30 387 ASN A O 1
ATOM 3114 N N . SER A 1 404 ? 10.777 -26.880 -4.105 1.00 8.08 388 SER A N 1
ATOM 3115 C CA . SER A 1 404 ? 10.958 -26.679 -5.543 1.00 9.48 388 SER A CA 1
ATOM 3116 C C . SER A 1 404 ? 11.594 -25.314 -5.839 1.00 11.39 388 SER A C 1
ATOM 3117 O O . SER A 1 404 ? 11.587 -24.409 -4.997 1.00 11.90 388 SER A O 1
ATOM 3120 N N . ARG A 1 405 ? 12.142 -25.175 -7.041 1.00 10.13 389 ARG A N 1
ATOM 3121 C CA . ARG A 1 405 ? 13.087 -24.091 -7.319 1.00 8.83 389 ARG A CA 1
ATOM 3122 C C . ARG A 1 405 ? 12.882 -23.405 -8.649 1.00 11.60 389 ARG A C 1
ATOM 3123 O O . ARG A 1 405 ? 12.443 -24.020 -9.615 1.00 12.06 389 ARG A O 1
ATOM 3131 N N . TYR A 1 406 ? 13.225 -22.120 -8.684 1.00 8.79 390 TYR A N 1
ATOM 3132 C CA . TYR A 1 406 ? 13.472 -21.443 -9.949 1.00 10.39 390 TYR A CA 1
ATOM 3133 C C . TYR A 1 406 ? 14.946 -21.057 -10.022 1.00 12.00 390 TYR A C 1
ATOM 3134 O O . TYR A 1 406 ? 15.543 -20.621 -9.037 1.00 12.68 390 TYR A O 1
ATOM 3143 N N . CYS A 1 407 ? 15.533 -21.204 -11.204 1.00 9.95 391 CYS A N 1
ATOM 3144 C CA . CYS A 1 407 ? 16.932 -20.861 -11.402 1.00 10.21 391 CYS A CA 1
ATOM 3145 C C . CYS A 1 407 ? 16.972 -19.882 -12.560 1.00 10.13 391 CYS A C 1
ATOM 3146 O O . CYS A 1 407 ? 16.715 -20.257 -13.707 1.00 10.57 391 CYS A O 1
ATOM 3149 N N . THR A 1 408 ? 17.308 -18.628 -12.251 1.00 11.43 392 THR A N 1
ATOM 3150 C CA . THR A 1 408 ? 17.047 -17.507 -13.150 1.00 14.19 392 THR A CA 1
ATOM 3151 C C . THR A 1 408 ? 18.216 -16.522 -13.130 1.00 12.60 392 THR A C 1
ATOM 3152 O O . THR A 1 408 ? 18.788 -16.266 -12.076 1.00 12.20 392 THR A O 1
ATOM 3156 N N . PRO A 1 409 ? 18.582 -15.971 -14.293 1.00 11.83 393 PRO A N 1
ATOM 3157 C CA . PRO A 1 409 ? 19.680 -14.995 -14.352 1.00 11.37 393 PRO A CA 1
ATOM 3158 C C . PRO A 1 409 ? 19.440 -13.772 -13.467 1.00 12.82 393 PRO A C 1
ATOM 3159 O O . PRO A 1 409 ? 18.319 -13.257 -13.433 1.00 13.54 393 PRO A O 1
ATOM 3163 N N . MET A 1 410 ? 20.471 -13.311 -12.756 1.00 11.75 394 MET A N 1
ATOM 3164 C CA . MET A 1 410 ? 20.303 -12.133 -11.906 1.00 14.37 394 MET A CA 1
ATOM 3165 C C . MET A 1 410 ? 20.069 -10.877 -12.730 1.00 13.26 394 MET A C 1
ATOM 3166 O O . MET A 1 410 ? 19.369 -9.961 -12.289 1.00 14.79 394 MET A O 1
ATOM 3171 N N . SER A 1 411 ? 20.647 -10.841 -13.929 1.00 15.19 395 SER A N 1
ATOM 3172 C CA . SER A 1 411 ? 20.581 -9.646 -14.772 1.00 15.84 395 SER A CA 1
ATOM 3173 C C . SER A 1 411 ? 19.155 -9.269 -15.196 1.00 17.55 395 SER A C 1
ATOM 3174 O O . SER A 1 411 ? 18.916 -8.147 -15.649 1.00 22.16 395 SER A O 1
ATOM 3177 N N . GLN A 1 412 ? 18.215 -10.199 -15.035 1.00 15.03 396 GLN A N 1
ATOM 3178 C CA . GLN A 1 412 ? 16.800 -9.958 -15.333 1.00 15.33 396 GLN A CA 1
ATOM 3179 C C . GLN A 1 412 ? 16.015 -9.294 -14.217 1.00 17.24 396 GLN A C 1
ATOM 3180 O O . GLN A 1 412 ? 14.835 -8.983 -14.394 1.00 18.26 396 GLN A O 1
ATOM 3186 N N . CYS A 1 413 ? 16.627 -9.111 -13.054 1.00 13.39 397 CYS A N 1
ATOM 3187 C CA . CYS A 1 413 ? 15.890 -8.533 -11.940 1.00 16.05 397 CYS A CA 1
ATOM 3188 C C . CYS A 1 413 ? 15.657 -7.048 -12.206 1.00 15.53 397 CYS A C 1
ATOM 3189 O O . CYS A 1 413 ? 16.599 -6.314 -12.454 1.00 16.32 397 CYS A O 1
ATOM 3192 N N . PRO A 1 414 ? 14.396 -6.600 -12.163 1.00 15.90 398 PRO A N 1
ATOM 3193 C CA . PRO A 1 414 ? 14.145 -5.195 -12.524 1.00 17.88 398 PRO A CA 1
ATOM 3194 C C . PRO A 1 414 ? 14.695 -4.164 -11.530 1.00 18.30 398 PRO A C 1
ATOM 3195 O O . PRO A 1 414 ? 14.836 -2.997 -11.905 1.00 19.50 398 PRO A O 1
ATOM 3199 N N . ILE A 1 415 ? 15.010 -4.579 -10.306 1.00 16.56 399 ILE A N 1
ATOM 3200 C CA . ILE A 1 415 ? 15.603 -3.669 -9.325 1.00 13.84 399 ILE A CA 1
ATOM 3201 C C . ILE A 1 415 ? 17.049 -4.042 -9.006 1.00 13.83 399 ILE A C 1
ATOM 3202 O O . ILE A 1 415 ? 17.555 -3.755 -7.919 1.00 17.74 399 ILE A O 1
ATOM 3207 N N . LEU A 1 416 ? 17.724 -4.659 -9.969 1.00 14.64 400 LEU A N 1
ATOM 3208 C CA . LEU A 1 416 ? 19.138 -4.979 -9.828 1.00 13.32 400 LEU A CA 1
ATOM 3209 C C . LEU A 1 416 ? 19.945 -3.689 -9.799 1.00 18.52 400 LEU A C 1
ATOM 3210 O O . LEU A 1 416 ? 19.797 -2.835 -10.681 1.00 19.46 400 LEU A O 1
ATOM 3215 N N . ALA A 1 417 ? 20.797 -3.550 -8.788 1.00 15.80 401 ALA A N 1
ATOM 3216 C CA . ALA A 1 417 ? 21.641 -2.364 -8.653 1.00 13.70 401 ALA A CA 1
ATOM 3217 C C . ALA A 1 417 ? 22.676 -2.365 -9.767 1.00 16.47 401 ALA A C 1
ATOM 3218 O O . ALA A 1 417 ? 23.213 -3.414 -10.122 1.00 17.06 401 ALA A O 1
ATOM 3220 N N . PRO A 1 418 ? 22.986 -1.180 -10.305 1.00 17.91 402 PRO A N 1
ATOM 3221 C CA . PRO A 1 418 ? 23.962 -1.109 -11.392 1.00 16.82 402 PRO A CA 1
ATOM 3222 C C . PRO A 1 418 ? 25.343 -1.588 -10.961 1.00 16.10 402 PRO A C 1
ATOM 3223 O O . PRO A 1 418 ? 26.154 -1.927 -11.828 1.00 21.37 402 PRO A O 1
ATOM 3227 N N . GLU A 1 419 ? 25.601 -1.613 -9.652 1.00 15.59 403 GLU A N 1
ATOM 3228 C CA . GLU A 1 419 ? 26.902 -2.004 -9.126 1.00 16.40 403 GLU A CA 1
ATOM 3229 C C . GLU A 1 419 ? 27.093 -3.521 -9.067 1.00 18.24 403 GLU A C 1
ATOM 3230 O O . GLU A 1 419 ? 28.156 -3.999 -8.668 1.00 17.73 403 GLU A O 1
ATOM 3236 N N . TRP A 1 420 ? 26.066 -4.269 -9.462 1.00 16.76 404 TRP A N 1
ATOM 3237 C CA . TRP A 1 420 ? 26.051 -5.728 -9.290 1.00 19.37 404 TRP A CA 1
ATOM 3238 C C . TRP A 1 420 ? 27.219 -6.477 -9.935 1.00 21.81 404 TRP A C 1
ATOM 3239 O O . TRP A 1 420 ? 27.567 -7.579 -9.513 1.00 20.96 404 TRP A O 1
ATOM 3250 N N . ASP A 1 421 ? 27.813 -5.897 -10.966 1.00 19.63 405 ASP A N 1
ATOM 3251 C CA . ASP A 1 421 ? 28.847 -6.606 -11.707 1.00 21.96 405 ASP A CA 1
ATOM 3252 C C . ASP A 1 421 ? 30.197 -5.895 -11.580 1.00 20.19 405 ASP A C 1
ATOM 3253 O O . ASP A 1 421 ? 31.122 -6.152 -12.350 1.00 20.90 405 ASP A O 1
ATOM 3258 N N . ASP A 1 422 ? 30.301 -4.996 -10.606 1.00 20.15 406 ASP A N 1
ATOM 3259 C CA . ASP A 1 422 ? 31.551 -4.278 -10.347 1.00 16.99 406 ASP A CA 1
ATOM 3260 C C . ASP A 1 422 ? 32.487 -5.209 -9.568 1.00 19.32 406 ASP A C 1
ATOM 3261 O O . ASP A 1 422 ? 32.129 -5.696 -8.500 1.00 19.18 406 ASP A O 1
ATOM 3266 N N . PRO A 1 423 ? 33.692 -5.481 -10.101 1.00 21.91 407 PRO A N 1
ATOM 3267 C CA . PRO A 1 423 ? 34.565 -6.442 -9.410 1.00 21.59 407 PRO A CA 1
ATOM 3268 C C . PRO A 1 423 ? 35.089 -6.006 -8.029 1.00 25.16 407 PRO A C 1
ATOM 3269 O O . PRO A 1 423 ? 35.487 -6.873 -7.253 1.00 26.42 407 PRO A O 1
ATOM 3273 N N . GLN A 1 424 ? 35.086 -4.709 -7.729 1.00 24.24 408 GLN A N 1
ATOM 3274 C CA . GLN A 1 424 ? 35.543 -4.220 -6.422 1.00 28.05 408 GLN A CA 1
ATOM 3275 C C . GLN A 1 424 ? 34.407 -4.251 -5.391 1.00 27.95 408 GLN A C 1
ATOM 3276 O O . GLN A 1 424 ? 34.638 -4.177 -4.182 1.00 26.78 408 GLN A O 1
ATOM 3282 N N . GLY A 1 425 ? 33.176 -4.383 -5.869 1.00 16.40 409 GLY A N 1
ATOM 3283 C CA . GLY A 1 425 ? 32.038 -4.480 -4.973 1.00 14.55 409 GLY A CA 1
ATOM 3284 C C . GLY A 1 425 ? 31.610 -3.158 -4.384 1.00 15.90 409 GLY A C 1
ATOM 3285 O O . GLY A 1 425 ? 31.973 -2.087 -4.890 1.00 17.34 409 GLY A O 1
ATOM 3286 N N . VAL A 1 426 ? 30.823 -3.243 -3.314 1.00 14.30 410 VAL A N 1
ATOM 3287 C CA . VAL A 1 426 ? 30.195 -2.062 -2.720 1.00 16.69 410 VAL A CA 1
ATOM 3288 C C . VAL A 1 426 ? 30.539 -1.947 -1.239 1.00 16.96 410 VAL A C 1
ATOM 3289 O O . VAL A 1 426 ? 30.601 -2.951 -0.528 1.00 13.18 410 VAL A O 1
ATOM 3293 N N . PRO A 1 427 ? 30.754 -0.715 -0.765 1.00 14.03 411 PRO A N 1
ATOM 3294 C CA . PRO A 1 427 ? 31.172 -0.497 0.624 1.00 13.48 411 PRO A CA 1
ATOM 3295 C C . PRO A 1 427 ? 30.012 -0.730 1.582 1.00 13.93 411 PRO A C 1
ATOM 3296 O O . PRO A 1 427 ? 28.936 -0.159 1.393 1.00 14.31 411 PRO A O 1
ATOM 3300 N N . ILE A 1 428 ? 30.223 -1.577 2.582 1.00 12.22 412 ILE A N 1
ATOM 3301 C CA . ILE A 1 428 ? 29.139 -1.949 3.484 1.00 15.18 412 ILE A CA 1
ATOM 3302 C C . ILE A 1 428 ? 29.061 -0.997 4.677 1.00 14.14 412 ILE A C 1
ATOM 3303 O O . ILE A 1 428 ? 30.044 -0.814 5.400 1.00 15.45 412 ILE A O 1
ATOM 3308 N N . SER A 1 429 ? 27.888 -0.401 4.879 1.00 13.68 413 SER A N 1
ATOM 3309 C CA . SER A 1 429 ? 27.669 0.499 6.007 1.00 13.65 413 SER A CA 1
ATOM 3310 C C . SER A 1 429 ? 27.143 -0.216 7.238 1.00 13.71 413 SER A C 1
ATOM 3311 O O . SER A 1 429 ? 27.395 0.205 8.372 1.00 13.86 413 SER A O 1
ATOM 3314 N N . GLY A 1 430 ? 26.389 -1.287 7.013 1.00 13.74 414 GLY A N 1
ATOM 3315 C CA . GLY A 1 430 ? 25.775 -2.018 8.107 1.00 14.16 414 GLY A CA 1
ATOM 3316 C C . GLY A 1 430 ? 25.709 -3.499 7.798 1.00 11.71 414 GLY A C 1
ATOM 3317 O O . GLY A 1 430 ? 25.452 -3.898 6.650 1.00 12.91 414 GLY A O 1
ATOM 3318 N N . ILE A 1 431 ? 25.978 -4.313 8.814 1.00 11.10 415 ILE A N 1
ATOM 3319 C CA . ILE A 1 431 ? 25.783 -5.756 8.732 1.00 10.61 415 ILE A CA 1
ATOM 3320 C C . ILE A 1 431 ? 24.610 -6.072 9.640 1.00 12.34 415 ILE A C 1
ATOM 3321 O O . ILE A 1 431 ? 24.591 -5.680 10.816 1.00 12.54 415 ILE A O 1
ATOM 3326 N N . LEU A 1 432 ? 23.604 -6.742 9.081 1.00 11.29 416 LEU A N 1
ATOM 3327 C CA . LEU A 1 432 ? 22.434 -7.118 9.854 1.00 10.35 416 LEU A CA 1
ATOM 3328 C C . LEU A 1 432 ? 22.395 -8.625 10.100 1.00 9.87 416 LEU A C 1
ATOM 3329 O O . LEU A 1 432 ? 22.776 -9.426 9.233 1.00 12.50 416 LEU A O 1
ATOM 3334 N N . PHE A 1 433 ? 21.947 -8.995 11.296 1.00 11.56 417 PHE A N 1
ATOM 3335 C CA . PHE A 1 433 ? 21.658 -10.387 11.626 1.00 11.35 417 PHE A CA 1
ATOM 3336 C C . PHE A 1 433 ? 20.196 -10.466 12.002 1.00 10.78 417 PHE A C 1
ATOM 3337 O O . PHE A 1 433 ? 19.668 -9.554 12.624 1.00 12.62 417 PHE A O 1
ATOM 3345 N N . GLY A 1 434 ? 19.538 -11.557 11.644 1.00 10.62 418 GLY A N 1
ATOM 3346 C CA . GLY A 1 434 ? 18.126 -11.670 11.931 1.00 14.91 418 GLY A CA 1
ATOM 3347 C C . GLY A 1 434 ? 17.689 -13.091 12.178 1.00 10.94 418 GLY A C 1
ATOM 3348 O O . GLY A 1 434 ? 18.360 -14.034 11.760 1.00 14.35 418 GLY A O 1
ATOM 3349 N N . GLY A 1 435 ? 16.550 -13.236 12.845 1.00 11.97 419 GLY A N 1
ATOM 3350 C CA . GLY A 1 435 ? 15.957 -14.539 13.080 1.00 14.80 419 GLY A CA 1
ATOM 3351 C C . GLY A 1 435 ? 14.481 -14.354 13.365 1.00 14.74 419 GLY A C 1
ATOM 3352 O O . GLY A 1 435 ? 13.991 -13.226 13.388 1.00 16.60 419 GLY A O 1
ATOM 3353 N N . ARG A 1 436 ? 13.773 -15.455 13.593 1.00 12.74 420 ARG A N 1
ATOM 3354 C CA . ARG A 1 436 ? 12.353 -15.385 13.938 1.00 14.01 420 ARG A CA 1
ATOM 3355 C C . ARG A 1 436 ? 12.209 -15.689 15.427 1.00 13.16 420 ARG A C 1
ATOM 3356 O O . ARG A 1 436 ? 12.569 -16.773 15.882 1.00 13.55 420 ARG A O 1
ATOM 3364 N N . ARG A 1 437 ? 11.710 -14.719 16.187 1.00 12.05 421 ARG A N 1
ATOM 3365 C CA . ARG A 1 437 ? 11.486 -14.898 17.617 1.00 11.66 421 ARG A CA 1
ATOM 3366 C C . ARG A 1 437 ? 10.114 -14.364 18.007 1.00 12.09 421 ARG A C 1
ATOM 3367 O O . ARG A 1 437 ? 9.835 -13.176 17.827 1.00 14.53 421 ARG A O 1
ATOM 3375 N N . LYS A 1 438 ? 9.264 -15.230 18.559 1.00 14.39 422 LYS A N 1
ATOM 3376 C CA . LYS A 1 438 ? 7.965 -14.797 19.055 1.00 14.53 422 LYS A CA 1
ATOM 3377 C C . LYS A 1 438 ? 8.103 -13.801 20.193 1.00 14.40 422 LYS A C 1
ATOM 3378 O O . LYS A 1 438 ? 7.238 -12.938 20.382 1.00 13.91 422 LYS A O 1
ATOM 3384 N N . THR A 1 439 ? 9.178 -13.948 20.974 1.00 13.64 423 THR A N 1
ATOM 3385 C CA . THR A 1 439 ? 9.383 -13.135 22.180 1.00 13.30 423 THR A CA 1
ATOM 3386 C C . THR A 1 439 ? 10.813 -12.640 22.317 1.00 12.72 423 THR A C 1
ATOM 3387 O O . THR A 1 439 ? 11.687 -13.037 21.541 1.00 14.58 423 THR A O 1
ATOM 3391 N N . THR A 1 440 ? 11.015 -11.760 23.305 1.00 12.08 424 THR A N 1
ATOM 3392 C CA . THR A 1 440 ? 12.338 -11.437 23.866 1.00 13.99 424 THR A CA 1
ATOM 3393 C C . THR A 1 440 ? 13.183 -10.456 23.050 1.00 12.23 424 THR A C 1
ATOM 3394 O O . THR A 1 440 ? 13.650 -9.429 23.578 1.00 15.86 424 THR A O 1
ATOM 3398 N N . VAL A 1 441 ? 13.376 -10.783 21.776 1.00 12.06 425 VAL A N 1
ATOM 3399 C CA . VAL A 1 441 ? 14.258 -10.019 20.897 1.00 12.23 425 VAL A CA 1
ATOM 3400 C C . VAL A 1 441 ? 13.497 -8.906 20.185 1.00 11.53 425 VAL A C 1
ATOM 3401 O O . VAL A 1 441 ? 12.517 -9.174 19.485 1.00 14.18 425 VAL A O 1
ATOM 3405 N N . PRO A 1 442 ? 13.933 -7.650 20.363 1.00 11.96 426 PRO A N 1
ATOM 3406 C CA . PRO A 1 442 ? 13.205 -6.529 19.763 1.00 10.46 426 PRO A CA 1
ATOM 3407 C C . PRO A 1 442 ? 13.312 -6.453 18.250 1.00 13.17 426 PRO A C 1
ATOM 3408 O O . PRO A 1 442 ? 14.201 -7.066 17.612 1.00 13.32 426 PRO A O 1
ATOM 3412 N N . LEU A 1 443 ? 12.397 -5.667 17.688 1.00 10.71 427 LEU A N 1
ATOM 3413 C CA . LEU A 1 443 ? 12.321 -5.413 16.250 1.00 9.81 427 LEU A CA 1
ATOM 3414 C C . LEU A 1 443 ? 13.676 -5.022 15.638 1.00 14.65 427 LEU A C 1
ATOM 3415 O O . LEU A 1 443 ? 14.048 -5.511 14.570 1.00 12.84 427 LEU A O 1
ATOM 3420 N N . VAL A 1 444 ? 14.415 -4.148 16.312 1.00 12.97 428 VAL A N 1
ATOM 3421 C CA . VAL A 1 444 ? 15.766 -3.809 15.884 1.00 10.89 428 VAL A CA 1
ATOM 3422 C C . VAL A 1 444 ? 16.616 -3.373 17.079 1.00 10.11 428 VAL A C 1
ATOM 3423 O O . VAL A 1 444 ? 16.101 -2.738 18.014 1.00 12.71 428 VAL A O 1
ATOM 3427 N N . THR A 1 445 ? 17.900 -3.745 17.046 1.00 12.66 429 THR A N 1
ATOM 3428 C CA . THR A 1 445 ? 18.903 -3.398 18.058 1.00 13.19 429 THR A CA 1
ATOM 3429 C C . THR A 1 445 ? 20.211 -3.076 17.335 1.00 12.07 429 THR A C 1
ATOM 3430 O O . THR A 1 445 ? 20.570 -3.770 16.378 1.00 12.69 429 THR A O 1
ATOM 3434 N N . GLU A 1 446 ? 20.934 -2.049 17.783 1.00 11.26 430 GLU A N 1
ATOM 3435 C CA . GLU A 1 446 ? 22.293 -1.813 17.286 1.00 12.56 430 GLU A CA 1
ATOM 3436 C C . GLU A 1 446 ? 23.310 -2.245 18.332 1.00 12.47 430 GLU A C 1
ATOM 3437 O O . GLU A 1 446 ? 23.155 -1.949 19.528 1.00 12.23 430 GLU A O 1
ATOM 3443 N N . ALA A 1 447 ? 24.347 -2.944 17.875 1.00 10.99 431 ALA A N 1
ATOM 3444 C CA . ALA A 1 447 ? 25.453 -3.353 18.733 1.00 11.61 431 ALA A CA 1
ATOM 3445 C C . ALA A 1 447 ? 26.178 -2.140 19.312 1.00 14.57 431 ALA A C 1
ATOM 3446 O O . ALA A 1 447 ? 26.111 -1.030 18.767 1.00 15.30 431 ALA A O 1
ATOM 3448 N N . ARG A 1 448 ? 26.853 -2.363 20.431 1.00 16.37 432 ARG A N 1
ATOM 3449 C CA . ARG A 1 448 ? 27.587 -1.314 21.117 1.00 17.01 432 ARG A CA 1
ATOM 3450 C C . ARG A 1 448 ? 28.927 -1.042 20.448 1.00 17.21 432 ARG A C 1
ATOM 3451 O O . ARG A 1 448 ? 29.467 0.053 20.569 1.00 18.35 432 ARG A O 1
ATOM 3459 N N . ASP A 1 449 ? 29.453 -2.047 19.744 1.00 14.85 433 ASP A N 1
ATOM 3460 C CA . ASP A 1 449 ? 30.742 -1.949 19.051 1.00 14.31 433 ASP A CA 1
ATOM 3461 C C . ASP A 1 449 ? 30.960 -3.232 18.259 1.00 14.64 433 ASP A C 1
ATOM 3462 O O . ASP A 1 449 ? 30.118 -4.137 18.312 1.00 14.08 433 ASP A O 1
ATOM 3467 N N . TRP A 1 450 ? 32.089 -3.340 17.555 1.00 14.54 434 TRP A N 1
ATOM 3468 C CA . TRP A 1 450 ? 32.317 -4.508 16.708 1.00 15.99 434 TRP A CA 1
ATOM 3469 C C . TRP A 1 450 ? 32.299 -5.851 17.440 1.00 15.96 434 TRP A C 1
ATOM 3470 O O . TRP A 1 450 ? 31.650 -6.803 16.981 1.00 15.12 434 TRP A O 1
ATOM 3481 N N . GLN A 1 451 ? 33.024 -5.951 18.556 1.00 15.68 435 GLN A N 1
ATOM 3482 C CA . GLN A 1 451 ? 33.081 -7.209 19.295 1.00 13.14 435 GLN A CA 1
ATOM 3483 C C . GLN A 1 451 ? 31.717 -7.618 19.838 1.00 15.70 435 GLN A C 1
ATOM 3484 O O . GLN A 1 451 ? 31.386 -8.802 19.869 1.00 15.25 435 GLN A O 1
ATOM 3490 N N . HIS A 1 452 ? 30.927 -6.639 20.265 1.00 12.98 436 HIS A N 1
ATOM 3491 C CA . HIS A 1 452 ? 29.563 -6.926 20.681 1.00 13.37 436 HIS A CA 1
ATOM 3492 C C . HIS A 1 452 ? 28.769 -7.402 19.460 1.00 13.55 436 HIS A C 1
ATOM 3493 O O . HIS A 1 452 ? 27.948 -8.319 19.553 1.00 12.27 436 HIS A O 1
ATOM 3500 N N . GLY A 1 453 ? 29.036 -6.780 18.317 1.00 13.42 437 GLY A N 1
ATOM 3501 C CA . GLY A 1 453 ? 28.423 -7.198 17.068 1.00 13.81 437 GLY A CA 1
ATOM 3502 C C . GLY A 1 453 ? 28.708 -8.656 16.735 1.00 12.48 437 GLY A C 1
ATOM 3503 O O . GLY A 1 453 ? 27.812 -9.391 16.294 1.00 12.34 437 GLY A O 1
ATOM 3504 N N . VAL A 1 454 ? 29.962 -9.068 16.908 1.00 11.62 438 VAL A N 1
ATOM 3505 C CA . VAL A 1 454 ? 30.333 -10.454 16.663 1.00 14.62 438 VAL A CA 1
ATOM 3506 C C . VAL A 1 454 ? 29.552 -11.382 17.587 1.00 15.34 438 VAL A C 1
ATOM 3507 O O . VAL A 1 454 ? 29.074 -12.425 17.149 1.00 14.08 438 VAL A O 1
ATOM 3511 N N . PHE A 1 455 ? 29.404 -10.991 18.851 1.00 13.58 439 PHE A N 1
ATOM 3512 C CA . PHE A 1 455 ? 28.625 -11.782 19.807 1.00 10.56 439 PHE A CA 1
ATOM 3513 C C . PHE A 1 455 ? 27.163 -11.898 19.382 1.00 11.34 439 PHE A C 1
ATOM 3514 O O . PHE A 1 455 ? 26.557 -12.968 19.480 1.00 12.50 439 PHE A O 1
ATOM 3522 N N . ILE A 1 456 ? 26.601 -10.799 18.910 1.00 13.63 440 ILE A N 1
ATOM 3523 C CA . ILE A 1 456 ? 25.227 -10.804 18.424 1.00 11.82 440 ILE A CA 1
ATOM 3524 C C . ILE A 1 456 ? 25.078 -11.762 17.240 1.00 10.49 440 ILE A C 1
ATOM 3525 O O . ILE A 1 456 ? 24.124 -12.543 17.182 1.00 11.71 440 ILE A O 1
ATOM 3530 N N . GLY A 1 457 ? 26.015 -11.721 16.300 1.00 12.69 441 GLY A N 1
ATOM 3531 C CA . GLY A 1 457 ? 25.965 -12.674 15.196 1.00 12.72 441 GLY A CA 1
ATOM 3532 C C . GLY A 1 457 ? 26.171 -14.109 15.651 1.00 12.44 441 GLY A C 1
ATOM 3533 O O . GLY A 1 457 ? 25.460 -15.026 15.207 1.00 11.61 441 GLY A O 1
ATOM 3534 N N . ALA A 1 458 ? 27.136 -14.300 16.555 1.00 11.83 442 ALA A N 1
ATOM 3535 C CA . ALA A 1 458 ? 27.532 -15.626 17.026 1.00 11.95 442 ALA A CA 1
ATOM 3536 C C . ALA A 1 458 ? 26.431 -16.337 17.796 1.00 10.51 442 ALA A C 1
ATOM 3537 O O . ALA A 1 458 ? 26.388 -17.574 17.841 1.00 14.33 442 ALA A O 1
ATOM 3539 N N . THR A 1 459 ? 25.545 -15.554 18.411 1.00 11.80 443 THR A N 1
ATOM 3540 C CA . THR A 1 459 ? 24.475 -16.114 19.220 1.00 13.36 443 THR A CA 1
ATOM 3541 C C . THR A 1 459 ? 23.113 -15.981 18.559 1.00 15.62 443 THR A C 1
ATOM 3542 O O . THR A 1 459 ? 22.086 -16.157 19.221 1.00 13.61 443 THR A O 1
ATOM 3546 N N . LEU A 1 460 ? 23.110 -15.677 17.262 1.00 11.85 4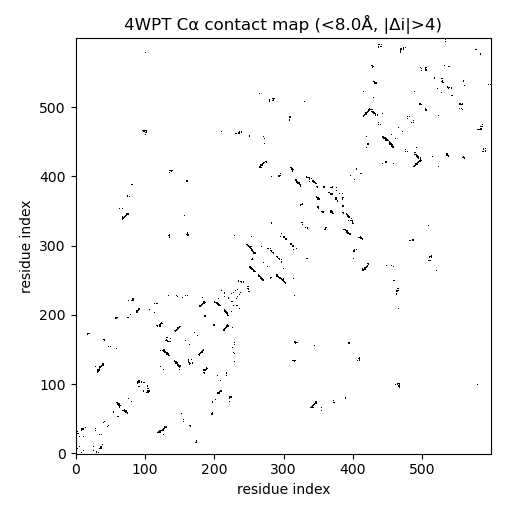44 LEU A N 1
ATOM 3547 C CA . LEU A 1 460 ? 21.863 -15.573 16.497 1.00 10.91 444 LEU A CA 1
ATOM 3548 C C . LEU A 1 460 ? 20.913 -16.728 16.803 1.00 14.31 444 LEU A C 1
ATOM 3549 O O . LEU A 1 460 ? 21.226 -17.893 16.535 1.00 14.48 444 LEU A O 1
ATOM 3554 N N . GLY A 1 461 ? 19.748 -16.393 17.350 1.00 15.22 445 GLY A N 1
ATOM 3555 C CA . GLY A 1 461 ? 18.729 -17.385 17.655 1.00 17.92 445 GLY A CA 1
ATOM 3556 C C . GLY A 1 461 ? 17.526 -17.257 16.736 1.00 15.46 445 GLY A C 1
ATOM 3557 O O . GLY A 1 461 ? 17.166 -16.163 16.303 1.00 14.43 445 GLY A O 1
ATOM 3558 N N . SER A 1 462 ? 16.909 -18.389 16.429 1.00 14.34 446 SER A N 1
ATOM 3559 C CA . SER A 1 462 ? 15.705 -18.394 15.612 1.00 13.33 446 SER A CA 1
ATOM 3560 C C . SER A 1 462 ? 14.820 -19.591 15.992 1.00 16.61 446 SER A C 1
ATOM 3561 O O . SER A 1 462 ? 15.307 -20.633 16.432 1.00 17.93 446 SER A O 1
ATOM 3564 N N . GLU A 1 463 ? 13.517 -19.420 15.816 1.00 14.81 447 GLU A N 1
ATOM 3565 C CA . GLU A 1 463 ? 12.527 -20.422 16.182 1.00 17.12 447 GLU A CA 1
ATOM 3566 C C . GLU A 1 463 ? 12.775 -21.801 15.577 1.00 20.07 447 GLU A C 1
ATOM 3567 O O . GLU A 1 463 ? 13.084 -21.928 14.390 1.00 19.34 447 GLU A O 1
ATOM 3573 N N . GLN A 1 464 ? 12.633 -22.833 16.408 1.00 17.63 448 GLN A N 1
ATOM 3574 C CA . GLN A 1 464 ? 12.626 -24.217 15.939 1.00 26.79 448 GLN A CA 1
ATOM 3575 C C . GLN A 1 464 ? 11.577 -25.001 16.720 1.00 26.98 448 GLN A C 1
ATOM 3576 O O . GLN A 1 464 ? 11.055 -24.515 17.727 1.00 25.41 448 GLN A O 1
ATOM 3582 N N . THR A 1 465 ? 11.269 -26.214 16.267 1.00 27.50 449 THR A N 1
ATOM 3583 C CA . THR A 1 465 ? 10.352 -27.071 17.020 1.00 33.45 449 THR A CA 1
ATOM 3584 C C . THR A 1 465 ? 10.969 -27.445 18.366 1.00 29.95 449 THR A C 1
ATOM 3585 O O . THR A 1 465 ? 10.387 -27.189 19.419 1.00 37.94 449 THR A O 1
ATOM 3589 N N . ASN A 1 474 ? 10.778 -22.975 20.998 1.00 31.90 458 ASN A N 1
ATOM 3590 C CA . ASN A 1 474 ? 12.146 -23.461 21.134 1.00 31.16 458 ASN A CA 1
ATOM 3591 C C . ASN A 1 474 ? 13.076 -22.638 20.248 1.00 26.42 458 ASN A C 1
ATOM 3592 O O . ASN A 1 474 ? 12.640 -22.124 19.222 1.00 25.70 458 ASN A O 1
ATOM 3597 N N . VAL A 1 475 ? 14.340 -22.502 20.651 1.00 18.48 459 VAL A N 1
ATOM 3598 C CA . VAL A 1 475 ? 15.267 -21.591 19.971 1.00 25.27 459 VAL A CA 1
ATOM 3599 C C . VAL A 1 475 ? 16.557 -22.252 19.484 1.00 21.01 459 VAL A C 1
ATOM 3600 O O . VAL A 1 475 ? 17.394 -22.700 20.281 1.00 24.22 459 VAL A O 1
ATOM 3604 N N . ARG A 1 476 ? 16.715 -22.289 18.167 1.00 17.27 460 ARG A N 1
ATOM 3605 C CA . ARG A 1 476 ? 17.899 -22.853 17.534 1.00 21.90 460 ARG A CA 1
ATOM 3606 C C . ARG A 1 476 ? 18.943 -21.750 17.371 1.00 21.50 460 ARG A C 1
ATOM 3607 O O . ARG A 1 476 ? 18.602 -20.623 17.023 1.00 20.88 460 ARG A O 1
ATOM 3615 N N . ARG A 1 477 ? 20.208 -22.064 17.643 1.00 14.63 461 ARG A N 1
ATOM 3616 C CA . ARG A 1 477 ? 21.301 -21.129 17.380 1.00 10.25 461 ARG A CA 1
ATOM 3617 C C . ARG A 1 477 ? 21.901 -21.382 16.004 1.00 14.06 461 ARG A C 1
ATOM 3618 O O . ARG A 1 477 ? 22.280 -22.507 15.672 1.00 18.44 461 ARG A O 1
ATOM 3626 N N . ASP A 1 478 ? 21.980 -20.325 15.201 1.00 13.79 462 ASP A N 1
ATOM 3627 C CA . ASP A 1 478 ? 22.449 -20.424 13.828 1.00 13.35 462 ASP A CA 1
ATOM 3628 C C . ASP A 1 478 ? 23.401 -19.254 13.607 1.00 9.67 462 ASP A C 1
ATOM 3629 O O . ASP A 1 478 ? 23.013 -18.212 13.070 1.00 12.39 462 ASP A O 1
ATOM 3634 N N . PRO A 1 479 ? 24.649 -19.396 14.091 1.00 13.10 463 PRO A N 1
ATOM 3635 C CA . PRO A 1 479 ? 25.594 -18.269 14.124 1.00 12.22 463 PRO A CA 1
ATOM 3636 C C . PRO A 1 479 ? 25.837 -17.679 12.740 1.00 11.99 463 PRO A C 1
ATOM 3637 O O . PRO A 1 479 ? 26.238 -18.410 11.821 1.00 13.13 463 PRO A O 1
ATOM 3641 N N . MET A 1 480 ? 25.574 -16.380 12.601 1.00 11.34 464 MET A N 1
ATOM 3642 C CA . MET A 1 480 ? 25.723 -15.667 11.322 1.00 11.61 464 MET A CA 1
ATOM 3643 C C . MET A 1 480 ? 24.968 -16.372 10.179 1.00 12.52 464 MET A C 1
ATOM 3644 O O . MET A 1 480 ? 25.324 -16.226 9.010 1.00 11.99 464 MET A O 1
ATOM 3649 N N . ALA A 1 481 ? 23.939 -17.138 10.525 1.00 11.23 465 ALA A N 1
ATOM 3650 C CA . ALA A 1 481 ? 23.211 -17.958 9.550 1.00 13.59 465 ALA A CA 1
ATOM 3651 C C . ALA A 1 481 ? 24.109 -18.933 8.776 1.00 15.22 465 ALA A C 1
ATOM 3652 O O . ALA A 1 481 ? 23.773 -19.336 7.658 1.00 14.82 465 ALA A O 1
ATOM 3654 N N . MET A 1 482 ? 25.212 -19.349 9.398 1.00 10.89 466 MET A N 1
ATOM 3655 C CA . MET A 1 482 ? 26.200 -20.222 8.753 1.00 11.64 466 MET A CA 1
ATOM 3656 C C . MET A 1 482 ? 26.259 -21.639 9.315 1.00 16.26 466 MET A C 1
ATOM 3657 O O . MET A 1 482 ? 27.169 -22.394 8.973 1.00 16.78 466 MET A O 1
ATOM 3662 N N . LEU A 1 483 ? 25.315 -21.997 10.185 1.00 11.98 467 LEU A N 1
ATOM 3663 C CA . LEU A 1 483 ? 25.374 -23.305 10.852 1.00 13.37 467 LEU A CA 1
ATOM 3664 C C . LEU A 1 483 ? 25.637 -24.512 9.935 1.00 17.99 467 LEU A C 1
ATOM 3665 O O . LEU A 1 483 ? 26.451 -25.378 10.275 1.00 17.82 467 LEU A O 1
ATOM 3670 N N . PRO A 1 484 ? 24.957 -24.584 8.774 1.00 14.92 468 PRO A N 1
ATOM 3671 C CA . PRO A 1 484 ? 25.202 -25.755 7.918 1.00 16.06 468 PRO A CA 1
ATOM 3672 C C . PRO A 1 484 ? 26.308 -25.548 6.895 1.00 15.65 468 PRO A C 1
ATOM 3673 O O . PRO A 1 484 ? 26.523 -26.444 6.066 1.00 19.30 468 PRO A O 1
ATOM 3677 N N . PHE A 1 485 ? 26.980 -24.402 6.929 1.00 14.66 469 PHE A N 1
ATOM 3678 C CA . PHE A 1 485 ? 27.824 -24.001 5.802 1.00 14.81 469 PHE A CA 1
ATOM 3679 C C . PHE A 1 485 ? 29.263 -23.633 6.131 1.00 15.28 469 PHE A C 1
ATOM 3680 O O . PHE A 1 485 ? 29.995 -23.213 5.243 1.00 15.26 469 PHE A O 1
ATOM 3688 N N . LEU A 1 486 ? 29.682 -23.770 7.384 1.00 13.29 470 LEU A N 1
ATOM 3689 C CA . LEU A 1 486 ? 31.058 -23.424 7.747 1.00 13.58 470 LEU A CA 1
ATOM 3690 C C . LEU A 1 486 ? 32.072 -24.446 7.255 1.00 14.68 470 LEU A C 1
ATOM 3691 O O . LEU A 1 486 ? 31.882 -25.649 7.406 1.00 16.32 470 LEU A O 1
ATOM 3696 N N . GLY A 1 487 ? 33.176 -23.950 6.713 1.00 16.01 471 GLY A N 1
ATOM 3697 C CA . GLY A 1 487 ? 34.212 -24.828 6.198 1.00 14.93 471 GLY A CA 1
ATOM 3698 C C . GLY A 1 487 ? 35.275 -25.177 7.217 1.00 13.26 471 GLY A C 1
ATOM 3699 O O . GLY A 1 487 ? 36.235 -25.892 6.896 1.00 17.75 471 GLY A O 1
ATOM 3700 N N . TYR A 1 488 ? 35.119 -24.663 8.438 1.00 15.09 472 TYR A N 1
ATOM 3701 C CA . TYR A 1 488 ? 36.077 -24.932 9.517 1.00 14.57 472 TYR A CA 1
ATOM 3702 C C . TYR A 1 488 ? 35.446 -24.740 10.893 1.00 14.97 472 TYR A C 1
ATOM 3703 O O . TYR A 1 488 ? 34.256 -24.483 10.998 1.00 15.72 472 TYR A O 1
ATOM 3712 N N . ASN A 1 489 ? 36.252 -24.845 11.945 1.00 13.22 473 ASN A N 1
ATOM 3713 C CA . ASN A 1 489 ? 35.733 -24.843 13.319 1.00 13.25 473 ASN A CA 1
ATOM 3714 C C . ASN A 1 489 ? 34.986 -23.545 13.670 1.00 15.90 473 ASN A C 1
ATOM 3715 O O . ASN A 1 489 ? 35.498 -22.445 13.448 1.00 14.00 473 ASN A O 1
ATOM 3720 N N . VAL A 1 490 ? 33.783 -23.676 14.225 1.00 14.93 474 VAL A N 1
ATOM 3721 C CA . VAL A 1 490 ? 32.937 -22.509 14.491 1.00 14.88 474 VAL A CA 1
ATOM 3722 C C . VAL A 1 490 ? 33.591 -21.498 15.441 1.00 17.38 474 VAL A C 1
ATOM 3723 O O . VAL A 1 490 ? 33.438 -20.282 15.270 1.00 12.17 474 VAL A O 1
ATOM 3727 N N . GLY A 1 491 ? 34.343 -22.002 16.418 1.00 16.13 475 GLY A N 1
ATOM 3728 C CA . GLY A 1 491 ? 35.056 -21.141 17.346 1.00 13.59 475 GLY A CA 1
ATOM 3729 C C . GLY A 1 491 ? 36.134 -20.327 16.654 1.00 15.26 475 GLY A C 1
ATOM 3730 O O . GLY A 1 491 ? 36.285 -19.129 16.912 1.00 15.10 475 GLY A O 1
ATOM 3731 N N . ASP A 1 492 ? 36.883 -20.974 15.766 1.00 15.11 476 ASP A N 1
ATOM 3732 C CA . ASP A 1 492 ? 37.929 -20.301 15.010 1.00 15.14 476 ASP A CA 1
ATOM 3733 C C . ASP A 1 492 ? 37.307 -19.256 14.090 1.00 13.53 476 ASP A C 1
ATOM 3734 O O . ASP A 1 492 ? 37.881 -18.212 13.851 1.00 12.98 476 ASP A O 1
ATOM 3739 N N . TYR A 1 493 ? 36.113 -19.547 13.589 1.00 12.65 477 TYR A N 1
ATOM 3740 C CA . TYR A 1 493 ? 35.376 -18.613 12.754 1.00 13.00 477 TYR A CA 1
ATOM 3741 C C . TYR A 1 493 ? 35.003 -17.359 13.540 1.00 11.28 477 TYR A C 1
ATOM 3742 O O . TYR A 1 493 ? 35.176 -16.238 13.056 1.00 13.61 477 TYR A O 1
ATOM 3751 N N . PHE A 1 494 ? 34.521 -17.543 14.762 1.00 10.25 478 PHE A N 1
ATOM 3752 C CA . PHE A 1 494 ? 34.261 -16.391 15.623 1.00 12.61 478 PHE A CA 1
ATOM 3753 C C . PHE A 1 494 ? 35.540 -15.594 15.872 1.00 13.42 478 PHE A C 1
ATOM 3754 O O . PHE A 1 494 ? 35.510 -14.364 15.861 1.00 13.01 478 PHE A O 1
ATOM 3762 N N . GLN A 1 495 ? 36.656 -16.284 16.114 1.00 12.36 479 GLN A N 1
ATOM 3763 C CA . GLN A 1 495 ? 37.912 -15.576 16.377 1.00 13.34 479 GLN A CA 1
ATOM 3764 C C . GLN A 1 495 ? 38.341 -14.795 15.144 1.00 13.60 479 GLN A C 1
ATOM 3765 O O . GLN A 1 495 ? 38.897 -13.705 15.244 1.00 14.32 479 GLN A O 1
ATOM 3771 N N . HIS A 1 496 ? 38.064 -15.359 13.969 1.00 14.46 480 HIS A N 1
ATOM 3772 C CA . HIS A 1 496 ? 38.382 -14.679 12.718 1.00 13.98 480 HIS A CA 1
ATOM 3773 C C . HIS A 1 496 ? 37.611 -13.367 12.593 1.00 14.78 480 HIS A C 1
ATOM 3774 O O . HIS A 1 496 ? 38.170 -12.349 12.219 1.00 14.45 480 HIS A O 1
ATOM 3781 N N . TRP A 1 497 ? 36.323 -13.388 12.913 1.00 12.66 481 TRP A N 1
ATOM 3782 C CA . TRP A 1 497 ? 35.530 -12.161 12.915 1.00 13.07 481 TRP A CA 1
ATOM 3783 C C . TRP A 1 497 ? 36.086 -11.131 13.904 1.00 14.48 481 TRP A C 1
ATOM 3784 O O . TRP A 1 497 ? 36.155 -9.935 13.599 1.00 13.75 481 TRP A O 1
ATOM 3795 N N . ILE A 1 498 ? 36.469 -11.598 15.092 1.00 14.05 482 ILE A N 1
ATOM 3796 C CA . ILE A 1 498 ? 37.049 -10.719 16.110 1.00 14.94 482 ILE A CA 1
ATOM 3797 C C . ILE A 1 498 ? 38.355 -10.098 15.609 1.00 15.46 482 ILE A C 1
ATOM 3798 O O . ILE A 1 498 ? 38.575 -8.887 15.752 1.00 17.41 482 ILE A O 1
ATOM 3803 N N . ASN A 1 499 ? 39.212 -10.926 15.013 1.00 14.87 483 ASN A N 1
ATOM 3804 C CA . ASN A 1 499 ? 40.494 -10.461 14.479 1.00 17.51 483 ASN A CA 1
ATOM 3805 C C . ASN A 1 499 ? 40.362 -9.379 13.413 1.00 19.52 483 ASN A C 1
ATOM 3806 O O . ASN A 1 499 ? 41.075 -8.376 13.445 1.00 23.35 483 ASN A O 1
ATOM 3811 N N . LEU A 1 500 ? 39.460 -9.580 12.455 1.00 15.69 484 LEU A N 1
ATOM 3812 C CA . LEU A 1 500 ? 39.294 -8.590 11.391 1.00 14.93 484 LEU A CA 1
ATOM 3813 C C . LEU A 1 500 ? 38.870 -7.237 11.953 1.00 17.12 484 LEU A C 1
ATOM 3814 O O . LEU A 1 500 ? 39.307 -6.193 11.463 1.00 19.28 484 LEU A O 1
ATOM 3819 N N . GLY A 1 501 ? 38.031 -7.249 12.989 1.00 15.97 485 GLY A N 1
ATOM 3820 C CA . GLY A 1 501 ? 37.594 -6.010 13.612 1.00 17.42 485 GLY A CA 1
ATOM 3821 C C . GLY A 1 501 ? 38.707 -5.338 14.387 1.00 21.51 485 GLY A C 1
ATOM 3822 O O . GLY A 1 501 ? 38.878 -4.118 14.300 1.00 20.89 485 GLY A O 1
ATOM 3823 N N . LYS A 1 502 ? 39.457 -6.141 15.142 1.00 20.77 486 LYS A N 1
ATOM 3824 C CA . LYS A 1 502 ? 40.583 -5.665 15.949 1.00 22.77 486 LYS A CA 1
ATOM 3825 C C . LYS A 1 502 ? 41.575 -4.866 15.122 1.00 28.65 486 LYS A C 1
ATOM 3826 O O . LYS A 1 502 ? 42.069 -3.818 15.554 1.00 27.84 486 LYS A O 1
ATOM 3832 N N . HIS A 1 503 ? 41.862 -5.379 13.932 1.00 22.52 487 HIS A N 1
ATOM 3833 C CA . HIS A 1 503 ? 42.949 -4.866 13.106 1.00 23.18 487 HIS A CA 1
ATOM 3834 C C . HIS A 1 503 ? 42.492 -3.808 12.106 1.00 25.04 487 HIS A C 1
ATOM 3835 O O . HIS A 1 503 ? 43.311 -3.205 11.412 1.00 33.22 487 HIS A O 1
ATOM 3842 N N . ALA A 1 504 ? 41.183 -3.574 12.045 1.00 20.49 488 ALA A N 1
ATOM 3843 C CA . ALA A 1 504 ? 40.623 -2.596 11.121 1.00 23.62 488 ALA A CA 1
ATOM 3844 C C . ALA A 1 504 ? 40.635 -1.196 11.714 1.00 23.16 488 ALA A C 1
ATOM 3845 O O . ALA A 1 504 ? 40.865 -1.017 12.918 1.00 26.56 488 ALA A O 1
ATOM 3847 N N . ASP A 1 505 ? 40.372 -0.212 10.858 1.00 24.60 489 ASP A N 1
ATOM 3848 C CA . ASP A 1 505 ? 40.076 1.143 11.296 1.00 22.94 489 ASP A CA 1
ATOM 3849 C C . ASP A 1 505 ? 38.640 1.130 11.803 1.00 23.69 489 ASP A C 1
ATOM 3850 O O . ASP A 1 505 ? 37.705 0.907 11.024 1.00 25.59 489 ASP A O 1
ATOM 3855 N N . GLU A 1 506 ? 38.467 1.372 13.101 1.00 26.09 490 GLU A N 1
ATOM 3856 C CA . GLU A 1 506 ? 37.165 1.214 13.749 1.00 23.49 490 GLU A CA 1
ATOM 3857 C C . GLU A 1 506 ? 36.084 2.072 13.111 1.00 31.92 490 GLU A C 1
ATOM 3858 O O . GLU A 1 506 ? 34.932 1.642 12.991 1.00 27.83 490 GLU A O 1
ATOM 3864 N N . SER A 1 507 ? 36.466 3.273 12.685 1.00 25.76 491 SER A N 1
ATOM 3865 C CA . SER A 1 507 ? 35.505 4.238 12.160 1.00 30.29 491 SER A CA 1
ATOM 3866 C C . SER A 1 507 ? 34.954 3.820 10.798 1.00 25.07 491 SER A C 1
ATOM 3867 O O . SER A 1 507 ? 33.950 4.362 10.336 1.00 31.26 491 SER A O 1
ATOM 3870 N N . LYS A 1 508 ? 35.609 2.856 10.159 1.00 23.45 492 LYS A N 1
ATOM 3871 C CA . LYS A 1 508 ? 35.195 2.407 8.827 1.00 21.67 492 LYS A CA 1
ATOM 3872 C C . LYS A 1 508 ? 34.514 1.030 8.821 1.00 18.67 492 LYS A C 1
ATOM 3873 O O . LYS A 1 508 ? 33.978 0.611 7.796 1.00 21.06 492 LYS A O 1
ATOM 3879 N N . LEU A 1 509 ? 34.543 0.326 9.952 1.00 19.47 493 LEU A N 1
ATOM 3880 C CA . LEU A 1 509 ? 33.813 -0.942 10.063 1.00 19.02 493 LEU A CA 1
ATOM 3881 C C . LEU A 1 509 ? 32.306 -0.715 9.942 1.00 18.32 493 LEU A C 1
ATOM 3882 O O . LEU A 1 509 ? 31.782 0.304 10.423 1.00 17.63 493 LEU A O 1
ATOM 3887 N N . PRO A 1 510 ? 31.599 -1.671 9.310 1.00 15.25 494 PRO A N 1
ATOM 3888 C CA . PRO A 1 510 ? 30.133 -1.614 9.312 1.00 15.20 494 PRO A CA 1
ATOM 3889 C C . PRO A 1 510 ? 29.622 -1.617 10.746 1.00 13.94 494 PRO A C 1
ATOM 3890 O O . PRO A 1 510 ? 30.228 -2.276 11.607 1.00 16.49 494 PRO A O 1
ATOM 3894 N N . LYS A 1 511 ? 28.534 -0.893 10.999 1.00 11.43 495 LYS A N 1
ATOM 3895 C CA . LYS A 1 511 ? 27.823 -1.022 12.267 1.00 12.43 495 LYS A CA 1
ATOM 3896 C C . LYS A 1 511 ? 26.996 -2.300 12.197 1.00 13.72 495 LYS A C 1
ATOM 3897 O O . LYS A 1 511 ? 26.520 -2.680 11.123 1.00 15.51 495 LYS A O 1
ATOM 3903 N N . VAL A 1 512 ? 26.814 -2.955 13.339 1.00 12.42 496 VAL A N 1
ATOM 3904 C CA . VAL A 1 512 ? 26.127 -4.250 13.390 1.00 12.40 496 VAL A CA 1
ATOM 3905 C C . VAL A 1 512 ? 24.751 -4.099 14.028 1.00 11.38 496 VAL A C 1
ATOM 3906 O O . VAL A 1 512 ? 24.619 -3.436 15.058 1.00 13.40 496 VAL A O 1
ATOM 3910 N N . PHE A 1 513 ? 23.718 -4.691 13.412 1.00 11.67 497 PHE A N 1
ATOM 3911 C CA . PHE A 1 513 ? 22.359 -4.606 13.953 1.00 11.74 497 PHE A CA 1
ATOM 3912 C C . PHE A 1 513 ? 21.730 -5.987 13.983 1.00 13.57 497 PHE A C 1
ATOM 3913 O O . PHE A 1 513 ? 22.112 -6.848 13.201 1.00 14.83 497 PHE A O 1
ATOM 3921 N N . PHE A 1 514 ? 20.769 -6.187 14.880 1.00 11.29 498 PHE A N 1
ATOM 3922 C CA . PHE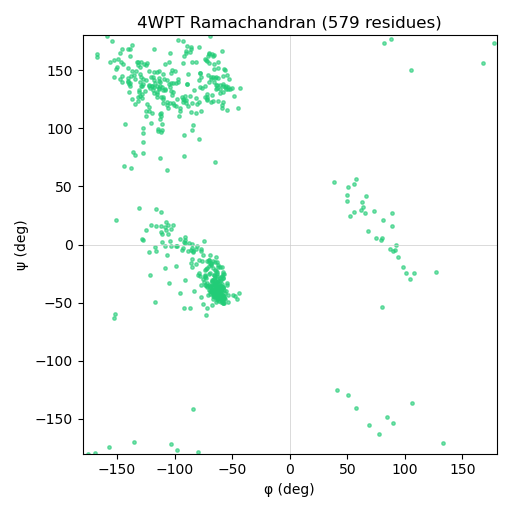 A 1 514 ? 19.965 -7.400 14.874 1.00 11.17 498 PHE A CA 1
ATOM 3923 C C . PHE A 1 514 ? 18.513 -7.017 14.647 1.00 12.24 498 PHE A C 1
ATOM 3924 O O . PHE A 1 514 ? 18.004 -6.100 15.306 1.00 12.21 498 PHE A O 1
ATOM 3932 N N . VAL A 1 515 ? 17.844 -7.721 13.730 1.00 11.75 499 VAL A N 1
ATOM 3933 C CA . VAL A 1 515 ? 16.441 -7.446 13.403 1.00 12.57 499 VAL A CA 1
ATOM 3934 C C . VAL A 1 515 ? 15.555 -8.663 13.622 1.00 13.60 499 VAL A C 1
ATOM 3935 O O . VAL A 1 515 ? 15.907 -9.790 13.264 1.00 13.22 499 VAL A O 1
ATOM 3939 N N . ASN A 1 516 ? 14.404 -8.421 14.229 1.00 13.36 500 ASN A N 1
ATOM 3940 C CA . ASN A 1 516 ? 13.378 -9.444 14.402 1.00 9.28 500 ASN A CA 1
ATOM 3941 C C . ASN A 1 516 ? 12.062 -8.909 13.867 1.00 11.93 500 ASN A C 1
ATOM 3942 O O . ASN A 1 516 ? 11.388 -8.143 14.558 1.00 13.68 500 ASN A O 1
ATOM 3947 N N . TRP A 1 517 ? 11.686 -9.310 12.652 1.00 12.51 501 TRP A N 1
ATOM 3948 C CA . TRP A 1 517 ? 10.428 -8.845 12.059 1.00 13.24 501 TRP A CA 1
ATOM 3949 C C . TRP A 1 517 ? 9.215 -9.550 12.631 1.00 12.41 501 TRP A C 1
ATOM 3950 O O . TRP A 1 517 ? 8.075 -9.206 12.292 1.00 16.72 501 TRP A O 1
ATOM 3961 N N . PHE A 1 518 ? 9.447 -10.545 13.478 1.00 12.03 502 PHE A N 1
ATOM 3962 C CA . PHE A 1 518 ? 8.440 -11.587 13.709 1.00 15.15 502 PHE A CA 1
ATOM 3963 C C . PHE A 1 518 ? 7.948 -11.731 15.140 1.00 13.01 502 PHE A C 1
ATOM 3964 O O . PHE A 1 518 ? 7.342 -12.749 15.496 1.00 14.30 502 PHE A O 1
ATOM 3972 N N . ARG A 1 519 ? 8.189 -10.717 15.964 1.00 13.43 503 ARG A N 1
ATOM 3973 C CA . ARG A 1 519 ? 7.759 -10.773 17.361 1.00 11.78 503 ARG A CA 1
ATOM 3974 C C . ARG A 1 519 ? 6.232 -10.762 17.450 1.00 15.01 503 ARG A C 1
ATOM 3975 O O . ARG A 1 519 ? 5.547 -10.124 16.645 1.00 13.56 503 ARG A O 1
ATOM 3983 N N . ARG A 1 520 ? 5.705 -11.501 18.423 1.00 15.93 504 ARG A N 1
ATOM 3984 C CA . ARG A 1 520 ? 4.266 -11.727 18.529 1.00 15.33 504 ARG A CA 1
ATOM 3985 C C . ARG A 1 520 ? 3.733 -11.262 19.875 1.00 14.99 504 ARG A C 1
ATOM 3986 O O . ARG A 1 520 ? 4.439 -11.327 20.889 1.00 17.58 504 ARG A O 1
ATOM 3994 N N . GLY A 1 521 ? 2.480 -10.817 19.893 1.00 14.95 505 GLY A N 1
ATOM 3995 C CA . GLY A 1 521 ? 1.811 -10.517 21.153 1.00 16.17 505 GLY A CA 1
ATOM 3996 C C . GLY A 1 521 ? 1.346 -11.820 21.785 1.00 17.30 505 GLY A C 1
ATOM 3997 O O . GLY A 1 521 ? 1.399 -12.865 21.144 1.00 16.53 505 GLY A O 1
ATOM 3998 N N . ASP A 1 522 ? 0.900 -11.776 23.037 1.00 20.89 506 ASP A N 1
ATOM 3999 C CA . ASP A 1 522 ? 0.495 -13.011 23.706 1.00 20.30 506 ASP A CA 1
ATOM 4000 C C . ASP A 1 522 ? -0.719 -13.643 23.020 1.00 19.38 506 ASP A C 1
ATOM 4001 O O . ASP A 1 522 ? -0.942 -14.855 23.129 1.00 23.86 506 ASP A O 1
ATOM 4006 N N . ASP A 1 523 ? -1.484 -12.832 22.294 1.00 18.08 507 ASP A N 1
ATOM 4007 C CA . ASP A 1 523 ? -2.649 -13.354 21.577 1.00 20.34 507 ASP A CA 1
ATOM 4008 C C . ASP A 1 523 ? -2.293 -13.875 20.185 1.00 19.97 507 ASP A C 1
ATOM 4009 O O . ASP A 1 523 ? -3.166 -14.329 19.433 1.00 18.57 507 ASP A O 1
ATOM 4014 N N . GLY A 1 524 ? -1.010 -13.805 19.836 1.00 16.61 508 GLY A N 1
ATOM 4015 C CA . GLY A 1 524 ? -0.539 -14.345 18.574 1.00 20.99 508 GLY A CA 1
ATOM 4016 C C . GLY A 1 524 ? -0.502 -13.351 17.424 1.00 15.33 508 GLY A C 1
ATOM 4017 O O . GLY A 1 524 ? -0.132 -13.710 16.309 1.00 20.23 508 GLY A O 1
ATOM 4018 N N . ARG A 1 525 ? -0.898 -12.112 17.677 1.00 20.01 509 ARG A N 1
ATOM 4019 C CA . ARG A 1 525 ? -0.825 -11.094 16.631 1.00 16.51 509 ARG A CA 1
ATOM 4020 C C . ARG A 1 525 ? 0.633 -10.831 16.269 1.00 16.43 509 ARG A C 1
ATOM 4021 O O . ARG A 1 525 ? 1.527 -11.011 17.102 1.00 15.97 509 ARG A O 1
ATOM 4029 N N . PHE A 1 526 ? 0.871 -10.431 15.026 1.00 16.94 510 PHE A N 1
ATOM 4030 C CA . PHE A 1 526 ? 2.179 -9.918 14.641 1.00 17.29 510 PHE A CA 1
ATOM 4031 C C . PHE A 1 526 ? 2.283 -8.465 15.085 1.00 18.23 510 PHE A C 1
ATOM 4032 O O . PHE A 1 526 ? 1.469 -7.625 14.691 1.00 16.21 510 PHE A O 1
ATOM 4040 N N . LEU A 1 527 ? 3.271 -8.177 15.927 1.00 16.25 511 LEU A N 1
ATOM 4041 C CA . LEU A 1 527 ? 3.455 -6.830 16.468 1.00 15.36 511 LEU A CA 1
ATOM 4042 C C . LEU A 1 527 ? 3.969 -5.840 15.422 1.00 18.29 511 LEU A C 1
ATOM 4043 O O . LEU A 1 527 ? 3.829 -4.639 15.595 1.00 22.94 511 LEU A O 1
ATOM 4048 N N . TRP A 1 528 ? 4.563 -6.351 14.349 1.00 15.81 512 TRP A N 1
ATOM 4049 C CA . TRP A 1 528 ? 5.090 -5.503 13.277 1.00 16.60 512 TRP A CA 1
ATOM 4050 C C . TRP A 1 528 ? 4.583 -6.029 11.944 1.00 17.50 512 TRP A C 1
ATOM 4051 O O . TRP A 1 528 ? 4.679 -7.227 11.667 1.00 17.60 512 TRP A O 1
ATOM 4062 N N . PRO A 1 529 ? 4.040 -5.136 11.102 1.00 17.64 513 PRO A N 1
ATOM 4063 C CA . PRO A 1 529 ? 3.411 -5.523 9.834 1.00 20.80 513 PRO A CA 1
ATOM 4064 C C . PRO A 1 529 ? 4.398 -6.040 8.799 1.00 22.23 513 PRO A C 1
ATOM 4065 O O . PRO A 1 529 ? 3.998 -6.788 7.909 1.00 24.88 513 PRO A O 1
ATOM 4069 N N . GLY A 1 530 ? 5.661 -5.637 8.904 1.00 23.38 514 GLY A N 1
ATOM 4070 C CA . GLY A 1 530 ? 6.710 -6.223 8.092 1.00 19.59 514 GLY A CA 1
ATOM 4071 C C . GLY A 1 530 ? 6.632 -5.899 6.613 1.00 23.67 514 GLY A C 1
ATOM 4072 O O . GLY A 1 530 ? 6.056 -4.887 6.212 1.00 19.61 514 GLY A O 1
ATOM 4073 N N . PHE A 1 531 ? 7.222 -6.779 5.809 1.00 20.16 515 PHE A N 1
ATOM 4074 C CA . PHE A 1 531 ? 7.338 -6.587 4.367 1.00 22.15 515 PHE A CA 1
ATOM 4075 C C . PHE A 1 531 ? 7.915 -5.218 4.020 1.00 21.39 515 PHE A C 1
ATOM 4076 O O . PHE A 1 531 ? 8.952 -4.832 4.567 1.00 19.31 515 PHE A O 1
ATOM 4084 N N . GLY A 1 532 ? 7.258 -4.480 3.128 1.00 21.04 516 GLY A N 1
ATOM 4085 C CA . GLY A 1 532 ? 7.773 -3.184 2.714 1.00 18.56 516 GLY A CA 1
ATOM 4086 C C . GLY A 1 532 ? 7.961 -2.214 3.865 1.00 19.64 516 GLY A C 1
ATOM 4087 O O . GLY A 1 532 ? 8.791 -1.305 3.788 1.00 18.82 516 GLY A O 1
ATOM 4088 N N . GLU A 1 533 ? 7.194 -2.416 4.933 1.00 17.98 517 GLU A N 1
ATOM 4089 C CA . GLU A 1 533 ? 7.279 -1.561 6.115 1.00 15.56 517 GLU A CA 1
ATOM 4090 C C . GLU A 1 533 ? 8.604 -1.739 6.843 1.00 15.62 517 GLU A C 1
ATOM 4091 O O . GLU A 1 533 ? 8.997 -0.898 7.655 1.00 14.59 517 GLU A O 1
ATOM 4097 N N . ASN A 1 534 ? 9.318 -2.815 6.524 1.00 13.74 518 ASN A N 1
ATOM 4098 C CA . ASN A 1 534 ? 10.658 -2.976 7.067 1.00 12.88 518 ASN A CA 1
ATOM 4099 C C . ASN A 1 534 ? 11.582 -1.837 6.651 1.00 16.51 518 ASN A C 1
ATOM 4100 O O . ASN A 1 534 ? 12.586 -1.600 7.302 1.00 14.65 518 ASN A O 1
ATOM 4105 N N . SER A 1 535 ? 11.218 -1.114 5.590 1.00 15.84 519 SER A N 1
ATOM 4106 C CA . SER A 1 535 ? 11.969 0.067 5.176 1.00 16.81 519 SER A CA 1
ATOM 4107 C C . SER A 1 535 ? 12.044 1.128 6.277 1.00 16.09 519 SER A C 1
ATOM 4108 O O . SER A 1 535 ? 13.003 1.896 6.336 1.00 17.21 519 SER A O 1
ATOM 4111 N N . ARG A 1 536 ? 11.051 1.158 7.162 1.00 13.48 520 ARG A N 1
ATOM 4112 C CA . ARG A 1 536 ? 11.044 2.107 8.272 1.00 15.97 520 ARG A CA 1
ATOM 4113 C C . ARG A 1 536 ? 12.122 1.764 9.289 1.00 13.91 520 ARG A C 1
ATOM 4114 O O . ARG A 1 536 ? 12.736 2.650 9.868 1.00 14.29 520 ARG A O 1
ATOM 4122 N N . VAL A 1 537 ? 12.359 0.470 9.498 1.00 13.79 521 VAL A N 1
ATOM 4123 C CA . VAL A 1 537 ? 13.467 0.032 10.342 1.00 13.61 521 VAL A CA 1
ATOM 4124 C C . VAL A 1 537 ? 14.815 0.335 9.687 1.00 13.26 521 VAL A C 1
ATOM 4125 O O . VAL A 1 537 ? 15.771 0.764 10.347 1.00 13.61 521 VAL A O 1
ATOM 4129 N N . LEU A 1 538 ? 14.885 0.116 8.380 1.00 14.99 522 LEU A N 1
ATOM 4130 C CA . LEU A 1 538 ? 16.098 0.399 7.618 1.00 13.74 522 LEU A CA 1
ATOM 4131 C C . LEU A 1 538 ? 16.427 1.887 7.639 1.00 12.10 522 LEU A C 1
ATOM 4132 O O . LEU A 1 538 ? 17.598 2.267 7.641 1.00 12.93 522 LEU A O 1
ATOM 4137 N N . LYS A 1 539 ? 15.398 2.735 7.692 1.00 14.18 523 LYS A N 1
ATOM 4138 C CA . LYS A 1 539 ? 15.626 4.182 7.782 1.00 13.54 523 LYS A CA 1
ATOM 4139 C C . LYS A 1 539 ? 16.261 4.545 9.117 1.00 13.87 523 LYS A C 1
ATOM 4140 O O . LYS A 1 539 ? 17.186 5.357 9.169 1.00 14.66 523 LYS A O 1
ATOM 4146 N N . TRP A 1 540 ? 15.801 3.916 10.195 1.00 14.05 524 TRP A N 1
ATOM 4147 C CA . TRP A 1 540 ? 16.424 4.148 11.486 1.00 12.16 524 TRP A CA 1
ATOM 4148 C C . TRP A 1 540 ? 17.884 3.738 11.427 1.00 12.64 524 TRP A C 1
ATOM 4149 O O . TRP A 1 540 ? 18.752 4.432 11.952 1.00 14.05 524 TRP A O 1
ATOM 4160 N N . ILE A 1 541 ? 18.156 2.611 10.768 1.00 11.93 525 ILE A N 1
ATOM 4161 C CA . ILE A 1 541 ? 19.520 2.108 10.680 1.00 11.45 525 ILE A CA 1
ATOM 4162 C C . ILE A 1 541 ? 20.405 3.096 9.920 1.00 13.84 525 ILE A C 1
ATOM 4163 O O . ILE A 1 541 ? 21.512 3.398 10.358 1.00 12.61 525 ILE A O 1
ATOM 4168 N N . VAL A 1 542 ? 19.914 3.597 8.794 1.00 13.84 526 VAL A N 1
ATOM 4169 C CA . VAL A 1 542 ? 20.631 4.627 8.046 1.00 16.26 526 VAL A CA 1
ATOM 4170 C C . VAL A 1 542 ? 20.851 5.881 8.893 1.00 19.32 526 VAL A C 1
ATOM 4171 O O . VAL A 1 542 ? 21.949 6.433 8.903 1.00 15.37 526 VAL A O 1
ATOM 4175 N N . ASP A 1 543 ? 19.820 6.337 9.600 1.00 16.70 527 ASP A N 1
ATOM 4176 C CA . ASP A 1 543 ? 19.994 7.510 10.456 1.00 16.23 527 ASP A CA 1
ATOM 4177 C C . ASP A 1 543 ? 21.033 7.261 11.556 1.00 17.91 527 ASP A C 1
ATOM 4178 O O . ASP A 1 543 ? 21.803 8.157 11.892 1.00 15.85 527 ASP A O 1
ATOM 4183 N N . ARG A 1 544 ? 21.078 6.048 12.107 1.00 14.61 528 ARG A N 1
ATOM 4184 C CA . ARG A 1 544 ? 22.068 5.752 13.147 1.00 13.91 528 ARG A CA 1
ATOM 4185 C C . ARG A 1 544 ? 23.480 5.782 12.582 1.00 15.06 528 ARG A C 1
ATOM 4186 O O . ARG A 1 544 ? 24.411 6.246 13.239 1.00 16.56 528 ARG A O 1
ATOM 4194 N N . ILE A 1 545 ? 23.631 5.269 11.366 1.00 16.37 529 ILE A N 1
ATOM 4195 C CA . ILE A 1 545 ? 24.913 5.309 10.660 1.00 14.68 529 ILE A CA 1
ATOM 4196 C C . ILE A 1 545 ? 25.376 6.765 10.468 1.00 19.19 529 ILE A C 1
ATOM 4197 O O . ILE A 1 545 ? 26.568 7.067 10.581 1.00 18.50 529 ILE A O 1
ATOM 4202 N N . GLU A 1 546 ? 24.420 7.662 10.243 1.00 14.99 530 GLU A N 1
ATOM 4203 C CA . GLU A 1 546 ? 24.704 9.083 10.026 1.00 16.35 530 GLU A CA 1
ATOM 4204 C C . GLU A 1 546 ? 24.670 9.915 11.306 1.00 17.97 530 GLU A C 1
ATOM 4205 O O . GLU A 1 546 ? 24.843 11.144 11.250 1.00 16.16 530 GLU A O 1
ATOM 4211 N N . HIS A 1 547 ? 24.436 9.253 12.440 1.00 15.02 531 HIS A N 1
ATOM 4212 C CA . HIS A 1 547 ? 24.312 9.910 13.744 1.00 14.05 531 HIS A CA 1
ATOM 4213 C C . HIS A 1 547 ? 23.146 10.897 13.825 1.00 14.00 531 HIS A C 1
ATOM 4214 O O . HIS A 1 547 ? 23.181 11.858 14.605 1.00 14.63 531 HIS A O 1
ATOM 4221 N N . LYS A 1 548 ? 22.093 10.615 13.055 1.00 14.86 532 LYS A N 1
ATOM 4222 C CA . LYS A 1 548 ? 20.910 11.469 12.971 1.00 14.39 532 LYS A CA 1
ATOM 4223 C C . LYS A 1 548 ? 19.713 10.898 13.744 1.00 14.97 532 LYS A C 1
ATOM 4224 O O . LYS A 1 548 ? 18.620 11.468 13.723 1.00 17.34 532 LYS A O 1
ATOM 4230 N N . ALA A 1 549 ? 19.914 9.770 14.422 1.00 17.63 533 ALA A N 1
ATOM 4231 C CA . ALA A 1 549 ? 18.842 9.170 15.216 1.00 15.11 533 ALA A CA 1
ATOM 4232 C C . ALA A 1 549 ? 19.306 8.760 16.601 1.00 17.64 533 ALA A C 1
ATOM 4233 O O . ALA A 1 549 ? 20.466 8.389 16.796 1.00 21.53 533 ALA A O 1
ATOM 4235 N N . GLY A 1 550 ? 18.386 8.811 17.560 1.00 18.32 534 GLY A N 1
ATOM 4236 C CA . GLY A 1 550 ? 18.685 8.378 18.910 1.00 21.46 534 GLY A CA 1
ATOM 4237 C C . GLY A 1 550 ? 18.092 7.012 19.184 1.00 21.45 534 GLY A C 1
ATOM 4238 O O . GLY A 1 550 ? 17.582 6.345 18.280 1.00 16.18 534 GLY A O 1
ATOM 4239 N N . GLY A 1 551 ? 18.161 6.599 20.442 1.00 16.72 535 GLY A N 1
ATOM 4240 C CA . GLY A 1 551 ? 17.589 5.333 20.854 1.00 13.59 535 GLY A CA 1
ATOM 4241 C C . GLY A 1 551 ? 17.889 5.127 22.320 1.00 18.73 535 GLY A C 1
ATOM 4242 O O . GLY A 1 551 ? 18.625 5.909 22.926 1.00 20.35 535 GLY A O 1
ATOM 4243 N N . ALA A 1 552 ? 17.320 4.082 22.900 1.00 18.40 536 ALA A N 1
ATOM 4244 C CA . ALA A 1 552 ? 17.564 3.794 24.304 1.00 16.14 536 ALA A CA 1
ATOM 4245 C C . ALA A 1 552 ? 18.782 2.902 24.454 1.00 18.04 536 ALA A C 1
ATOM 4246 O O . ALA A 1 552 ? 18.971 1.953 23.682 1.00 16.52 536 ALA A O 1
ATOM 4248 N N . THR A 1 553 ? 19.616 3.206 25.446 1.00 18.21 537 THR A N 1
ATOM 4249 C CA . THR A 1 553 ? 20.683 2.296 25.832 1.00 14.14 537 THR A CA 1
ATOM 4250 C C . THR A 1 553 ? 20.087 1.220 26.731 1.00 17.98 537 THR A C 1
ATOM 4251 O O . THR A 1 553 ? 19.637 1.504 27.842 1.00 21.71 537 THR A O 1
ATOM 4255 N N . THR A 1 554 ? 20.063 -0.016 26.239 1.00 16.10 538 THR A N 1
ATOM 4256 C CA . THR A 1 554 ? 19.495 -1.136 26.992 1.00 12.55 538 THR A CA 1
ATOM 4257 C C . THR A 1 554 ? 20.604 -2.149 27.238 1.00 14.42 538 THR A C 1
ATOM 4258 O O . THR A 1 554 ? 21.680 -2.039 26.651 1.00 16.58 538 THR A O 1
ATOM 4262 N N . PRO A 1 555 ? 20.364 -3.137 28.114 1.00 14.66 539 PRO A N 1
ATOM 4263 C CA . PRO A 1 555 ? 21.434 -4.113 28.335 1.00 15.76 539 PRO A CA 1
ATOM 4264 C C . PRO A 1 555 ? 21.892 -4.879 27.090 1.00 17.69 539 PRO A C 1
ATOM 4265 O O . PRO A 1 555 ? 22.990 -5.446 27.113 1.00 19.01 539 PRO A O 1
ATOM 4269 N N . ILE A 1 556 ? 21.079 -4.914 26.036 1.00 14.73 540 ILE A N 1
ATOM 4270 C CA . ILE A 1 556 ? 21.401 -5.733 24.865 1.00 13.10 540 ILE A CA 1
ATOM 4271 C C . ILE A 1 556 ? 21.942 -4.924 23.687 1.00 15.98 540 ILE A C 1
ATOM 4272 O O . ILE A 1 556 ? 22.264 -5.497 22.653 1.00 14.96 540 ILE A O 1
ATOM 4277 N N . GLY A 1 557 ? 22.031 -3.601 23.846 1.00 12.28 541 GLY A N 1
ATOM 4278 C CA . GLY A 1 557 ? 22.420 -2.715 22.758 1.00 13.27 541 GLY A CA 1
ATOM 4279 C C . GLY A 1 557 ? 21.492 -1.514 22.660 1.00 13.57 541 GLY A C 1
ATOM 4280 O O . GLY A 1 557 ? 20.658 -1.294 23.541 1.00 13.77 541 GLY A O 1
ATOM 4281 N N . THR A 1 558 ? 21.635 -0.729 21.596 1.00 12.81 542 THR A N 1
ATOM 4282 C CA . THR A 1 558 ? 20.777 0.440 21.407 1.00 12.77 542 THR A CA 1
ATOM 4283 C C . THR A 1 558 ? 19.497 0.035 20.682 1.00 15.09 542 THR A C 1
ATOM 4284 O O . THR A 1 558 ? 19.545 -0.593 19.622 1.00 15.19 542 THR A O 1
ATOM 4288 N N . VAL A 1 559 ? 18.354 0.393 21.259 1.00 14.30 543 VAL A N 1
ATOM 4289 C CA . VAL A 1 559 ? 17.056 -0.014 20.718 1.00 12.64 543 VAL A CA 1
ATOM 4290 C C . VAL A 1 559 ? 16.181 1.222 20.605 1.00 13.72 543 VAL A C 1
ATOM 4291 O O . VAL A 1 559 ? 16.030 1.949 21.577 1.00 14.73 543 VAL A O 1
ATOM 4295 N N . PRO A 1 560 ? 15.598 1.473 19.425 1.00 13.03 544 PRO A N 1
ATOM 4296 C CA . PRO A 1 560 ? 14.799 2.705 19.342 1.00 14.76 544 PRO A CA 1
ATOM 4297 C C . PRO A 1 560 ? 13.501 2.628 20.146 1.00 15.57 544 PRO A C 1
ATOM 4298 O O . PRO A 1 560 ? 12.994 1.539 20.420 1.00 15.83 544 PRO A O 1
ATOM 4302 N N . ALA A 1 561 ? 12.986 3.791 20.535 1.00 14.06 545 ALA A N 1
ATOM 4303 C CA . ALA A 1 561 ? 11.643 3.892 21.082 1.00 16.27 545 ALA A CA 1
ATOM 4304 C C . ALA A 1 561 ? 10.731 4.134 19.895 1.00 12.59 545 ALA A C 1
ATOM 4305 O O . ALA A 1 561 ? 11.222 4.451 18.810 1.00 14.87 545 ALA A O 1
ATOM 4307 N N . VAL A 1 562 ? 9.418 3.996 20.076 1.00 17.75 546 VAL A N 1
ATOM 4308 C CA A VAL A 1 562 ? 8.483 4.240 18.981 0.38 15.87 546 VAL A CA 1
ATOM 4309 C CA B VAL A 1 562 ? 8.467 4.246 18.998 0.62 15.81 546 VAL A CA 1
ATOM 4310 C C . VAL A 1 562 ? 8.685 5.625 18.371 1.00 17.89 546 VAL A C 1
ATOM 4311 O O . VAL A 1 562 ? 8.586 5.788 17.158 1.00 18.88 546 VAL A O 1
ATOM 4318 N N . GLU A 1 563 ? 8.997 6.616 19.209 1.00 17.76 547 GLU A N 1
ATOM 4319 C CA . GLU A 1 563 ? 9.201 7.985 18.718 1.00 17.59 547 GLU A CA 1
ATOM 4320 C C . GLU A 1 563 ? 10.475 8.159 17.883 1.00 18.09 547 GLU A C 1
ATOM 4321 O O . GLU A 1 563 ? 10.650 9.179 17.213 1.00 19.63 547 GLU A O 1
ATOM 4327 N N . ASP A 1 564 ? 11.361 7.165 17.923 1.00 18.45 548 ASP A N 1
ATOM 4328 C CA . ASP A 1 564 ? 12.573 7.183 17.111 1.00 17.52 548 ASP A CA 1
ATOM 4329 C C . ASP A 1 564 ? 12.353 6.642 15.699 1.00 17.80 548 ASP A C 1
ATOM 4330 O O . ASP A 1 564 ? 13.220 6.795 14.842 1.00 16.24 548 ASP A O 1
ATOM 4335 N N . LEU A 1 565 ? 11.206 6.006 15.460 1.00 17.47 549 LEU A N 1
ATOM 4336 C CA . LEU A 1 565 ? 10.906 5.426 14.146 1.00 17.70 549 LEU A CA 1
ATOM 4337 C C . LEU A 1 565 ? 9.952 6.299 13.347 1.00 17.82 549 LEU A C 1
ATOM 4338 O O . LEU A 1 565 ? 9.106 6.987 13.919 1.00 19.31 549 LEU A O 1
ATOM 4343 N N . ASP A 1 566 ? 10.078 6.258 12.022 1.00 15.63 550 ASP A N 1
ATOM 4344 C CA . ASP A 1 566 ? 9.145 6.969 11.155 1.00 15.74 550 ASP A CA 1
ATOM 4345 C C . ASP A 1 566 ? 7.935 6.073 10.950 1.00 18.51 550 ASP A C 1
ATOM 4346 O O . ASP A 1 566 ? 7.993 5.110 10.181 1.00 18.16 550 ASP A O 1
ATOM 4351 N N . LEU A 1 567 ? 6.844 6.384 11.643 1.00 18.05 551 LEU A N 1
ATOM 4352 C CA . LEU A 1 567 ? 5.624 5.599 11.503 1.00 17.72 551 LEU A CA 1
ATOM 4353 C C . LEU A 1 567 ? 4.560 6.360 10.729 1.00 21.58 551 LEU A C 1
ATOM 4354 O O . LEU A 1 567 ? 3.394 5.950 10.693 1.00 24.92 551 LEU A O 1
ATOM 4359 N N . ASP A 1 568 ? 4.968 7.453 10.090 1.00 19.15 552 ASP A N 1
ATOM 4360 C CA . ASP A 1 568 ? 4.035 8.280 9.327 1.00 20.69 552 ASP A CA 1
ATOM 4361 C C . ASP A 1 568 ? 3.424 7.502 8.168 1.00 23.88 552 ASP A C 1
ATOM 4362 O O . ASP A 1 568 ? 4.136 6.956 7.322 1.00 23.30 552 ASP A O 1
ATOM 4367 N N . GLY A 1 569 ? 2.098 7.444 8.133 1.00 28.22 553 GLY A N 1
ATOM 4368 C CA . GLY A 1 569 ? 1.412 6.780 7.041 1.00 28.26 553 GLY A CA 1
ATOM 4369 C C . GLY A 1 569 ? 1.186 5.318 7.345 1.00 32.37 553 GLY A C 1
ATOM 4370 O O . GLY A 1 569 ? 0.536 4.609 6.574 1.00 35.84 553 GLY A O 1
ATOM 4371 N N . LEU A 1 570 ? 1.728 4.859 8.468 1.00 25.68 554 LEU A N 1
ATOM 4372 C CA . LEU A 1 570 ? 1.553 3.468 8.851 1.00 29.17 554 LEU A CA 1
ATOM 4373 C C . LEU A 1 570 ? 0.373 3.330 9.802 1.00 31.78 554 LEU A C 1
ATOM 4374 O O . LEU A 1 570 ? 0.403 3.853 10.918 1.00 33.24 554 LEU A O 1
ATOM 4379 N N . ASP A 1 571 ? -0.667 2.637 9.350 1.00 33.97 555 ASP A N 1
ATOM 4380 C CA . ASP A 1 571 ? -1.803 2.347 10.212 1.00 38.05 555 ASP A CA 1
ATOM 4381 C C . ASP A 1 571 ? -1.436 1.188 11.125 1.00 37.45 555 ASP A C 1
ATOM 4382 O O . ASP A 1 571 ? -1.624 0.018 10.780 1.00 36.51 555 ASP A O 1
ATOM 4387 N N . VAL A 1 572 ? -0.898 1.525 12.290 1.00 37.67 556 VAL A N 1
ATOM 4388 C CA . VAL A 1 572 ? -0.427 0.518 13.224 1.00 29.34 556 VAL A CA 1
ATOM 4389 C C . VAL A 1 572 ? -0.622 1.021 14.648 1.00 31.75 556 VAL A C 1
ATOM 4390 O O . VAL A 1 572 ? -0.472 2.214 14.923 1.00 30.72 556 VAL A O 1
ATOM 4394 N N . ASP A 1 573 ? -0.999 0.119 15.545 1.00 30.50 557 ASP A N 1
ATOM 4395 C CA . ASP A 1 573 ? -1.149 0.475 16.944 1.00 29.05 557 ASP A CA 1
ATOM 4396 C C . ASP A 1 573 ? 0.233 0.805 17.488 1.00 30.46 557 ASP A C 1
ATOM 4397 O O . ASP A 1 573 ? 1.142 -0.018 17.418 1.00 24.49 557 ASP A O 1
ATOM 4402 N N . ALA A 1 574 ? 0.393 2.007 18.027 1.00 31.82 558 ALA A N 1
ATOM 4403 C CA . ALA A 1 574 ? 1.671 2.411 18.609 1.00 31.08 558 ALA A CA 1
ATOM 4404 C C . ALA A 1 574 ? 2.101 1.471 19.738 1.00 28.80 558 ALA A C 1
ATOM 4405 O O . ALA A 1 574 ? 3.294 1.229 19.943 1.00 23.97 558 ALA A O 1
ATOM 4407 N N . ALA A 1 575 ? 1.125 0.953 20.479 1.00 22.68 559 ALA A N 1
ATOM 4408 C CA . ALA A 1 575 ? 1.402 0.050 21.587 1.00 24.43 559 ALA A CA 1
ATOM 4409 C C . ALA A 1 575 ? 2.017 -1.260 21.090 1.00 17.91 559 ALA A C 1
ATOM 4410 O O . ALA A 1 575 ? 2.851 -1.858 21.778 1.00 19.68 559 ALA A O 1
ATOM 4412 N N . ASP A 1 576 ? 1.601 -1.707 19.906 1.00 18.08 560 ASP A N 1
ATOM 4413 C CA . ASP A 1 576 ? 2.156 -2.933 19.320 1.00 16.66 560 ASP A CA 1
ATOM 4414 C C . ASP A 1 576 ? 3.607 -2.697 18.935 1.00 22.00 560 ASP A C 1
ATOM 4415 O O . ASP A 1 576 ? 4.460 -3.568 19.121 1.00 18.35 560 ASP A O 1
ATOM 4420 N N . VAL A 1 577 ? 3.888 -1.515 18.391 1.00 17.90 561 VAL A N 1
ATOM 4421 C CA . VAL A 1 577 ? 5.253 -1.176 18.028 1.00 16.48 561 VAL A CA 1
ATOM 4422 C C . VAL A 1 577 ? 6.125 -1.029 19.272 1.00 15.38 561 VAL A C 1
ATOM 4423 O O . VAL A 1 577 ? 7.266 -1.475 19.287 1.00 16.39 561 VAL A O 1
ATOM 4427 N N . ALA A 1 578 ? 5.580 -0.439 20.335 1.00 16.67 562 ALA A N 1
ATOM 4428 C CA . ALA A 1 578 ? 6.322 -0.363 21.591 1.00 16.45 562 ALA A CA 1
ATOM 4429 C C . ALA A 1 578 ? 6.609 -1.771 22.113 1.00 16.50 562 ALA A C 1
ATOM 4430 O O . ALA A 1 578 ? 7.712 -2.070 22.573 1.00 16.78 562 ALA A O 1
ATOM 4432 N N . ALA A 1 579 ? 5.619 -2.649 22.013 1.00 14.45 563 ALA A N 1
ATOM 4433 C CA . ALA A 1 579 ? 5.809 -4.031 22.442 1.00 16.84 563 ALA A CA 1
ATOM 4434 C C . ALA A 1 579 ? 6.869 -4.741 21.599 1.00 15.74 563 ALA A C 1
ATOM 4435 O O . ALA A 1 579 ? 7.663 -5.532 22.117 1.00 19.52 563 ALA A O 1
ATOM 4437 N N . ALA A 1 580 ? 6.889 -4.446 20.304 1.00 15.25 564 ALA A N 1
ATOM 4438 C CA . ALA A 1 580 ? 7.866 -5.050 19.401 1.00 14.46 564 ALA A CA 1
ATOM 4439 C C . ALA A 1 580 ? 9.269 -4.632 19.800 1.00 16.27 564 ALA A C 1
ATOM 4440 O O . ALA A 1 580 ? 10.228 -5.379 19.594 1.00 13.82 564 ALA A O 1
ATOM 4442 N N . LEU A 1 581 ? 9.374 -3.438 20.384 1.00 13.30 565 LEU A N 1
ATOM 4443 C CA . LEU A 1 581 ? 10.672 -2.857 20.730 1.00 14.05 565 LEU A CA 1
ATOM 4444 C C . LEU A 1 581 ? 11.089 -3.057 22.189 1.00 14.56 565 LEU A C 1
ATOM 4445 O O . LEU A 1 581 ? 12.176 -2.653 22.589 1.00 16.84 565 LEU A O 1
ATOM 4450 N N . ALA A 1 582 ? 10.245 -3.694 22.989 1.00 14.42 566 ALA A N 1
ATOM 4451 C CA . ALA A 1 582 ? 10.521 -3.791 24.419 1.00 16.90 566 ALA A CA 1
ATOM 4452 C C . ALA A 1 582 ? 11.727 -4.681 24.745 1.00 16.52 566 ALA A C 1
ATOM 4453 O O . ALA A 1 582 ? 11.977 -5.697 24.085 1.00 13.79 566 ALA A O 1
ATOM 4455 N N . VAL A 1 583 ? 12.481 -4.288 25.766 1.00 15.97 567 VAL A N 1
ATOM 4456 C CA . VAL A 1 583 ? 13.567 -5.112 26.286 1.00 16.45 567 VAL A CA 1
ATOM 4457 C C . VAL A 1 583 ? 13.263 -5.403 27.739 1.00 18.09 567 VAL A C 1
ATOM 4458 O O . VAL A 1 583 ? 13.390 -4.533 28.599 1.00 21.30 567 VAL A O 1
ATOM 4462 N N . ASP A 1 584 ? 12.826 -6.629 28.000 1.00 15.95 568 ASP A N 1
ATOM 4463 C CA . ASP A 1 584 ? 12.407 -7.015 29.334 1.00 15.75 568 ASP A CA 1
ATOM 4464 C C . ASP A 1 584 ? 13.531 -7.796 29.998 1.00 16.71 568 ASP A C 1
ATOM 4465 O O . ASP A 1 584 ? 13.960 -8.835 29.487 1.00 17.69 568 ASP A O 1
ATOM 4470 N N . ALA A 1 585 ? 14.023 -7.288 31.130 1.00 19.46 569 ALA A N 1
ATOM 4471 C CA . ALA A 1 585 ? 15.166 -7.908 31.794 1.00 19.94 569 ALA A CA 1
ATOM 4472 C C . ALA A 1 585 ? 14.892 -9.345 32.202 1.00 19.12 569 ALA A C 1
ATOM 4473 O O . ALA A 1 585 ? 15.780 -10.193 32.099 1.00 20.59 569 ALA A O 1
ATOM 4475 N N . ASP A 1 586 ? 13.679 -9.620 32.682 1.00 20.24 570 ASP A N 1
ATOM 4476 C CA . ASP A 1 586 ? 13.316 -10.984 33.061 1.00 22.05 570 ASP A CA 1
ATOM 4477 C C . ASP A 1 586 ? 13.427 -11.949 31.879 1.00 21.94 570 ASP A C 1
ATOM 4478 O O . ASP A 1 586 ? 13.987 -13.046 32.011 1.00 20.55 570 ASP A O 1
ATOM 4483 N N . GLU A 1 587 ? 12.896 -11.544 30.726 1.00 19.87 571 GLU A N 1
ATOM 4484 C CA . GLU A 1 587 ? 12.964 -12.389 29.544 1.00 17.33 571 GLU A CA 1
ATOM 4485 C C . GLU A 1 587 ? 14.408 -12.637 29.133 1.00 16.03 571 GLU A C 1
ATOM 4486 O O . GLU A 1 587 ? 14.751 -13.736 28.704 1.00 17.66 571 GLU A O 1
ATOM 4492 N N . TRP A 1 588 ? 15.243 -11.609 29.247 1.00 17.00 572 TRP A N 1
ATOM 4493 C CA . TRP A 1 588 ? 16.657 -11.746 28.907 1.00 16.71 572 TRP A CA 1
ATOM 4494 C C . TRP A 1 588 ? 17.453 -12.550 29.934 1.00 17.85 572 TRP A C 1
ATOM 4495 O O . TRP A 1 588 ? 18.428 -13.211 29.587 1.00 17.70 572 TRP A O 1
ATOM 4506 N N . ARG A 1 589 ? 17.023 -12.545 31.192 1.00 16.98 573 ARG A N 1
ATOM 4507 C CA . ARG A 1 589 ? 17.664 -13.434 32.157 1.00 18.32 573 ARG A CA 1
ATOM 4508 C C . ARG A 1 589 ? 17.373 -14.892 31.828 1.00 18.12 573 ARG A C 1
ATOM 4509 O O . ARG A 1 589 ? 18.205 -15.775 32.066 1.00 17.15 573 ARG A O 1
ATOM 4517 N N . GLN A 1 590 ? 16.195 -15.143 31.261 1.00 16.34 574 GLN A N 1
ATOM 4518 C CA . GLN A 1 590 ? 15.824 -16.487 30.846 1.00 18.99 574 GLN A CA 1
ATOM 4519 C C . GLN A 1 590 ? 16.580 -16.895 29.600 1.00 17.64 574 GLN A C 1
ATOM 4520 O O . GLN A 1 590 ? 16.809 -18.082 29.360 1.00 19.15 574 GLN A O 1
ATOM 4526 N N . GLU A 1 591 ? 16.966 -15.899 28.809 1.00 17.92 575 GLU A N 1
ATOM 4527 C CA . GLU A 1 591 ? 17.710 -16.144 27.581 1.00 18.18 575 GLU A CA 1
ATOM 4528 C C . GLU A 1 591 ? 19.153 -16.553 27.878 1.00 15.86 575 GLU A C 1
ATOM 4529 O O . GLU A 1 591 ? 19.756 -17.299 27.104 1.00 14.66 575 GLU A O 1
ATOM 4535 N N . LEU A 1 592 ? 19.690 -16.088 29.010 1.00 14.61 576 LEU A N 1
ATOM 4536 C CA . LEU A 1 592 ? 21.102 -16.308 29.335 1.00 18.13 576 LEU A CA 1
ATOM 4537 C C . LEU A 1 592 ? 21.526 -17.776 29.373 1.00 19.81 576 LEU A C 1
ATOM 4538 O O . LEU A 1 592 ? 22.517 -18.137 28.736 1.00 17.76 576 LEU A O 1
ATOM 4543 N N . PRO A 1 593 ? 20.785 -18.639 30.100 1.00 14.67 577 PRO A N 1
ATOM 4544 C CA . PRO A 1 593 ? 21.268 -20.023 30.082 1.00 16.60 577 PRO A CA 1
ATOM 4545 C C . PRO A 1 593 ? 21.181 -20.692 28.712 1.00 17.74 577 PRO A C 1
ATOM 4546 O O . PRO A 1 593 ? 21.974 -21.592 28.454 1.00 20.06 577 PRO A O 1
ATOM 4550 N N . LEU A 1 594 ? 20.266 -20.265 27.845 1.00 18.19 578 LEU A N 1
ATOM 4551 C CA . LEU A 1 594 ? 20.231 -20.801 26.489 1.00 15.81 578 LEU A CA 1
ATOM 4552 C C . LEU A 1 594 ? 21.509 -20.439 25.738 1.00 18.72 578 LEU A C 1
ATOM 4553 O O . LEU A 1 594 ? 22.100 -21.285 25.064 1.00 17.94 578 LEU A O 1
ATOM 4558 N N . ILE A 1 595 ? 21.928 -19.180 25.852 1.00 14.97 579 ILE A N 1
ATOM 4559 C CA . ILE A 1 595 ? 23.150 -18.716 25.196 1.00 15.20 579 ILE A CA 1
ATOM 4560 C C . ILE A 1 595 ? 24.344 -19.448 25.789 1.00 18.08 579 ILE A C 1
ATOM 4561 O O . ILE A 1 595 ? 25.258 -19.856 25.074 1.00 16.87 579 ILE A O 1
ATOM 4566 N N . GLU A 1 596 ? 24.326 -19.643 27.104 1.00 18.61 580 GLU A N 1
ATOM 4567 C CA . GLU A 1 596 ? 25.447 -20.318 27.747 1.00 20.40 580 GLU A CA 1
ATOM 4568 C C . GLU A 1 596 ? 25.604 -21.766 27.281 1.00 19.99 580 GLU A C 1
ATOM 4569 O O . GLU A 1 596 ? 26.728 -22.229 27.061 1.00 19.81 580 GLU A O 1
ATOM 4575 N N . GLU A 1 597 ? 24.502 -22.487 27.111 1.00 15.36 581 GLU A N 1
ATOM 4576 C CA . GLU A 1 597 ? 24.643 -23.862 26.638 1.00 19.69 581 GLU A CA 1
ATOM 4577 C C . GLU A 1 597 ? 25.158 -23.912 25.203 1.00 18.78 581 GLU A C 1
ATOM 4578 O O . GLU A 1 597 ? 25.915 -24.815 24.845 1.00 18.05 581 GLU A O 1
ATOM 4584 N N . TRP A 1 598 ? 24.794 -22.914 24.402 1.00 16.89 582 TRP A N 1
ATOM 4585 C CA . TRP A 1 598 ? 25.340 -22.811 23.053 1.00 17.13 582 TRP A CA 1
ATOM 4586 C C . TRP A 1 598 ? 26.848 -22.525 23.081 1.00 16.58 582 TRP A C 1
ATOM 4587 O O . TRP A 1 598 ? 27.625 -23.168 22.363 1.00 16.77 582 TRP A O 1
ATOM 4598 N N . LEU A 1 599 ? 27.269 -21.585 23.921 1.00 17.50 583 LEU A N 1
ATOM 4599 C CA . LEU A 1 599 ? 28.686 -21.250 24.004 1.00 17.05 583 LEU A CA 1
ATOM 4600 C C . LEU A 1 599 ? 29.512 -22.450 24.461 1.00 18.79 583 LEU A C 1
ATOM 4601 O O . LEU A 1 599 ? 30.660 -22.626 24.041 1.00 18.17 583 LEU A O 1
ATOM 4606 N N . GLN A 1 600 ? 28.922 -23.290 25.306 1.00 17.29 584 GLN A N 1
ATOM 4607 C CA . GLN A 1 600 ? 29.612 -24.496 25.744 1.00 20.81 584 GLN A CA 1
ATOM 4608 C C . GLN A 1 600 ? 29.735 -25.481 24.593 1.00 15.54 584 GLN A C 1
ATOM 4609 O O . GLN A 1 600 ? 30.768 -26.136 24.435 1.00 24.37 584 GLN A O 1
ATOM 4615 N N . PHE A 1 601 ? 28.676 -25.582 23.794 1.00 14.90 585 PHE A N 1
ATOM 4616 C CA . PHE A 1 601 ? 28.670 -26.453 22.620 1.00 16.60 585 PHE A CA 1
ATOM 4617 C C . PHE A 1 601 ? 29.747 -26.079 21.608 1.00 19.31 585 PHE A C 1
ATOM 4618 O O . PHE A 1 601 ? 30.331 -26.959 20.977 1.00 19.26 585 PHE A O 1
ATOM 4626 N N . VAL A 1 602 ? 30.003 -24.781 21.455 1.00 19.40 586 VAL A N 1
ATOM 4627 C CA . VAL A 1 602 ? 31.054 -24.295 20.561 1.00 15.31 586 VAL A CA 1
ATOM 4628 C C . VAL A 1 602 ? 32.399 -24.937 20.902 1.00 22.26 586 VAL A C 1
ATOM 4629 O O . VAL A 1 602 ? 33.229 -25.198 20.020 1.00 20.95 586 VAL A O 1
ATOM 4633 N N . GLY A 1 603 ? 32.607 -25.202 22.191 1.00 22.60 587 GLY A N 1
ATOM 4634 C CA . GLY A 1 603 ? 33.709 -26.042 22.613 1.00 20.97 587 GLY A CA 1
ATOM 4635 C C . GLY A 1 603 ? 35.013 -25.328 22.891 1.00 21.05 587 GLY A C 1
ATOM 4636 O O . GLY A 1 603 ? 35.033 -24.139 23.229 1.00 19.54 587 GLY A O 1
ATOM 4637 N N . GLU A 1 604 ? 36.114 -26.058 22.731 1.00 18.65 588 GLU A N 1
ATOM 4638 C CA . GLU A 1 604 ? 37.411 -25.567 23.183 1.00 21.83 588 GLU A CA 1
ATOM 4639 C C . GLU A 1 604 ? 37.870 -24.306 22.456 1.00 24.78 588 GLU A C 1
ATOM 4640 O O . GLU A 1 604 ? 38.642 -23.517 23.004 1.00 22.31 588 GLU A O 1
ATOM 4646 N N . LYS A 1 605 ? 37.384 -24.109 21.232 1.00 16.97 589 LYS A N 1
ATOM 4647 C CA . LYS A 1 605 ? 37.828 -22.989 20.413 1.00 18.34 589 LYS A CA 1
ATOM 4648 C C . LYS A 1 605 ? 36.988 -21.715 20.567 1.00 17.97 589 LYS A C 1
ATOM 4649 O O . LYS A 1 605 ? 37.195 -20.738 19.841 1.00 20.53 589 LYS A O 1
ATOM 4655 N N . LEU A 1 606 ? 36.050 -21.717 21.508 1.00 19.40 590 LEU A N 1
ATOM 4656 C CA . LEU A 1 606 ? 35.276 -20.507 21.797 1.00 17.87 590 LEU A CA 1
ATOM 4657 C C . LEU A 1 606 ? 36.206 -19.370 22.200 1.00 20.64 590 LEU A C 1
ATOM 4658 O O . LEU A 1 606 ? 36.950 -19.492 23.177 1.00 20.44 590 LEU A O 1
ATOM 4663 N N . PRO A 1 607 ? 36.183 -18.261 21.445 1.00 18.16 591 PRO A N 1
ATOM 4664 C CA . PRO A 1 607 ? 37.031 -17.110 21.773 1.00 15.60 591 PRO A CA 1
ATOM 4665 C C . PRO A 1 607 ? 36.693 -16.491 23.130 1.00 18.58 591 PRO A C 1
ATOM 4666 O O . PRO A 1 607 ? 35.511 -16.331 23.474 1.00 16.82 591 PRO A O 1
ATOM 4670 N N . THR A 1 608 ? 37.725 -16.145 23.897 1.00 18.11 592 THR A N 1
ATOM 4671 C CA . THR A 1 608 ? 37.519 -15.429 25.150 1.00 14.03 592 THR A CA 1
ATOM 4672 C C . THR A 1 608 ? 36.708 -14.159 24.895 1.00 17.21 592 THR A C 1
ATOM 4673 O O . THR A 1 608 ? 35.880 -13.765 25.717 1.00 18.20 592 THR A O 1
ATOM 4677 N N . GLY A 1 609 ? 36.922 -13.538 23.738 1.00 17.43 593 GLY A N 1
ATOM 4678 C CA . GLY A 1 609 ? 36.186 -12.339 23.383 1.00 17.19 593 GLY A CA 1
ATOM 4679 C C . GLY A 1 609 ? 34.679 -12.551 23.307 1.00 17.86 593 GLY A C 1
ATOM 4680 O O . GLY A 1 609 ? 33.898 -11.636 23.569 1.00 18.48 593 GLY A O 1
ATOM 4681 N N . VAL A 1 610 ? 34.261 -13.755 22.932 1.00 17.33 594 VAL A N 1
ATOM 4682 C CA . VAL A 1 610 ? 32.832 -14.040 22.879 1.00 16.50 594 VAL A CA 1
ATOM 4683 C C . VAL A 1 610 ? 32.301 -14.265 24.296 1.00 16.82 594 VAL A C 1
ATOM 4684 O O . VAL A 1 610 ? 31.262 -13.717 24.669 1.00 14.82 594 VAL A O 1
ATOM 4688 N N . LYS A 1 611 ? 33.025 -15.053 25.090 1.00 16.31 595 LYS A N 1
ATOM 4689 C CA . LYS A 1 611 ? 32.655 -15.225 26.495 1.00 15.07 595 LYS A CA 1
ATOM 4690 C C . LYS A 1 611 ? 32.609 -13.866 27.212 1.00 17.52 595 LYS A C 1
ATOM 4691 O O . LYS A 1 611 ? 31.719 -13.625 28.020 1.00 16.55 595 LYS A O 1
ATOM 4697 N N . ASP A 1 612 ? 33.545 -12.974 26.890 1.00 12.77 596 ASP A N 1
ATOM 4698 C CA . ASP A 1 612 ? 33.568 -11.622 27.462 1.00 12.69 596 ASP A CA 1
ATOM 4699 C C . ASP A 1 612 ? 32.273 -10.869 27.232 1.00 16.72 596 ASP A C 1
ATOM 4700 O O . ASP A 1 612 ? 31.773 -10.165 28.110 1.00 14.37 596 ASP A O 1
ATOM 4705 N N . GLU A 1 613 ? 31.731 -11.007 26.032 1.00 15.84 597 GLU A N 1
ATOM 4706 C CA . GLU A 1 613 ? 30.490 -10.322 25.712 1.00 13.68 59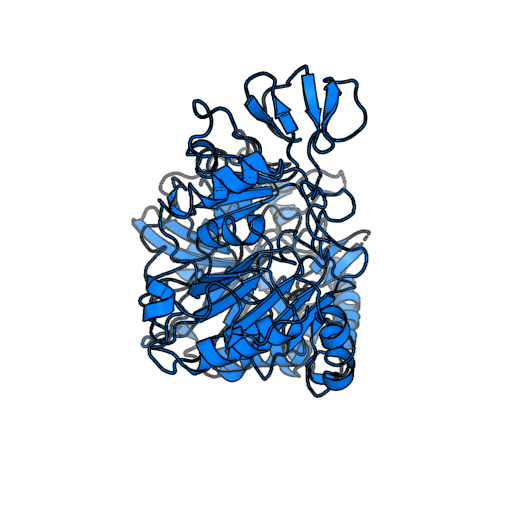7 GLU A CA 1
ATOM 4707 C C . GLU A 1 613 ? 29.300 -10.952 26.433 1.00 16.83 597 GLU A C 1
ATOM 4708 O O . GLU A 1 613 ? 28.384 -10.235 26.827 1.00 17.45 597 GLU A O 1
ATOM 4714 N N . PHE A 1 614 ? 29.306 -12.278 26.595 1.00 14.75 598 PHE A N 1
ATOM 4715 C CA . PHE A 1 614 ? 28.285 -12.926 27.411 1.00 12.38 598 PHE A CA 1
ATOM 4716 C C . PHE A 1 614 ? 28.323 -12.388 28.846 1.00 14.78 598 PHE A C 1
ATOM 4717 O O . PHE A 1 614 ? 27.286 -12.025 29.396 1.00 15.26 598 PHE A O 1
ATOM 4725 N N . ASP A 1 615 ? 29.516 -12.351 29.445 1.00 18.17 599 ASP A N 1
ATOM 4726 C CA . ASP A 1 615 ? 29.669 -11.866 30.820 1.00 20.22 599 ASP A CA 1
ATOM 4727 C C . ASP A 1 615 ? 29.185 -10.429 30.944 1.00 19.88 599 ASP A C 1
ATOM 4728 O O . ASP A 1 615 ? 28.503 -10.078 31.916 1.00 18.81 599 ASP A O 1
ATOM 4733 N N . ALA A 1 616 ? 29.547 -9.600 29.963 1.00 17.69 600 ALA A N 1
ATOM 4734 C CA . ALA A 1 616 ? 29.154 -8.194 29.972 1.00 18.08 600 ALA A CA 1
ATOM 4735 C C . ALA A 1 616 ? 27.636 -8.049 29.875 1.00 20.45 600 ALA A C 1
ATOM 4736 O O . ALA A 1 616 ? 27.050 -7.215 30.553 1.00 18.77 600 ALA A O 1
ATOM 4738 N N . LEU A 1 617 ? 26.998 -8.855 29.032 1.00 17.35 601 LEU A N 1
ATOM 4739 C CA . LEU A 1 617 ? 25.534 -8.838 28.934 1.00 15.90 601 LEU A CA 1
ATOM 4740 C C . LEU A 1 617 ? 24.919 -9.247 30.264 1.00 18.51 601 LEU A C 1
ATOM 4741 O O . LEU A 1 617 ? 23.973 -8.627 30.733 1.00 17.53 601 LEU A O 1
ATOM 4746 N N . LYS A 1 618 ? 25.460 -10.296 30.871 1.00 17.89 602 LYS A N 1
ATOM 4747 C CA . LYS A 1 618 ? 24.913 -10.779 32.137 1.00 17.02 602 LYS A CA 1
ATOM 4748 C C . LYS A 1 618 ? 25.017 -9.696 33.209 1.00 17.74 602 LYS A C 1
ATOM 4749 O O . LYS A 1 618 ? 24.083 -9.487 33.992 1.00 18.28 602 LYS A O 1
ATOM 4755 N N . GLU A 1 619 ? 26.145 -8.996 33.233 1.00 17.95 603 GLU A N 1
ATOM 4756 C CA . GLU A 1 619 ? 26.333 -7.928 34.212 1.00 20.59 603 GLU A CA 1
ATOM 4757 C C . GLU A 1 619 ? 25.386 -6.742 33.987 1.00 25.02 603 GLU A C 1
ATOM 4758 O O . GLU A 1 619 ? 24.861 -6.175 34.946 1.00 22.12 603 GLU A O 1
ATOM 4764 N N . ARG A 1 620 ? 25.166 -6.367 32.727 1.00 17.10 604 ARG A N 1
ATOM 4765 C CA . ARG A 1 620 ? 24.283 -5.244 32.422 1.00 20.99 604 ARG A CA 1
ATOM 4766 C C . ARG A 1 620 ? 22.848 -5.576 32.805 1.00 21.93 604 ARG A C 1
ATOM 4767 O O . ARG A 1 620 ? 22.073 -4.695 33.179 1.00 25.13 604 ARG A O 1
ATOM 4775 N N . LEU A 1 621 ? 22.497 -6.854 32.726 1.00 17.74 605 LEU A N 1
ATOM 4776 C CA . LEU A 1 621 ? 21.134 -7.265 33.032 1.00 19.20 605 LEU A CA 1
ATOM 4777 C C . LEU A 1 621 ? 20.844 -7.208 34.521 1.00 22.96 605 LEU A C 1
ATOM 4778 O O . LEU A 1 621 ? 19.721 -6.903 34.929 1.00 25.40 605 LEU A O 1
ATOM 4783 N N A GLY A 1 622 ? 21.857 -7.515 35.328 0.93 22.67 606 GLY A N 1
ATOM 4784 C CA A GLY A 1 622 ? 21.682 -7.598 36.768 0.93 25.63 606 GLY A CA 1
ATOM 4785 C C A GLY A 1 622 ? 20.634 -8.613 37.185 0.93 34.51 606 GLY A C 1
ATOM 4786 O O A GLY A 1 622 ? 20.336 -9.553 36.446 0.93 28.82 606 GLY A O 1
#

Sequence (600 aa):
SHMTSATIPGLDTAPTNHQGLLSWVEEVAELTQPDRVVFTDGSEEEEFQQRLCDQLVEAGTFIIRLNPEKHKNSYLALSDPSDVARVESRTYICSAKEIDAGPTNNWMDPGEMRSSIMKDLYRGCMRGRTMYVVPFCMGPLLGAEDPKLGVEITDSEYVVVSSMRTMTRMGKAALEKMMGDDGFFVKALHSVGAPLEPGQKDVAWPCSETKYITHFPETREIWSYGSGYGGNALLGKKCYSSLRIASAMAHDEGWLAEHMLILKLISPENKAYYFAAAFPSACGKTNLAMLQPTIPGWRAETTLGDDIAWMRFGKDGRLLYAVVNPEFGFFGVAPGTNWKSNPNAMRRTIAAGNTVFTNVALTDDGDVWWEGLEGDPQHLIDWKKGNDWYFRETETNNAAHPNSRYCTPMSQCPILAPEWDDPQGVPISGILFGGRRKTTVPLVTEARDWQHGVFIGATLGSEQTNVRRDPMAMLPFLGYNVGDYFQHWINLGKHADESKLPKVFFVNWFRRGDDGRFLWPGFGENSRVLKWIVDRIEHKAGGATTPIGTVPAVVEDLDLDGLDVDAADVAAALAVDADEWRQELPLIEEWLQFVGEKLPTGVKDEFDALKERLG

Foldseek 3Di:
DQDQLCPQAALVVDDPQAVVLSVVVRVLCSFQVANHEAEFALDPVVLVVLVVVLCVLVQWDDFDCVQFNQETEGFADPLFQDDDLVQEAQEECDPVFQALLGHYDHPVVVCVVVSVLSGNQNAPFYWYWKKFWFAFLPADPTAIAIEIERDSVLNSLLSQWTVIRDSRVVSCGHHRDYEYEYEYQRHHDDPPDRDHSHRFAPDWHFYAHQVNNYTYTYTHCDDCRNNCLPQVVQFQNVCSVCLVPVWHKAFWWWKWKAALVRDIAIETEFEAPPQCQVLVQQFQADDPSMGMFGLGRTIWIWDADPVQFIFIAGRTFKDKDQPAQDECVRCVLVVQQRSNHPKYKYQFKAAPNRDTDFHNYDDQGQWIQASVRHIDGGPPRPDTRGPRRITMIGGPVSRPRHDPCNRPNRHGGHQEYEYEEADQDADAQKFWAPFQLLLLLCQQQRWYDDPPIDGQRSVCSSRYNTQSLSSSVSSVVSCVPTDRLNYHTYMYGHQHHADPVGHRLHPDRSNCVQVVVLVVCVSVVNFAADQALSHGFHALVRTDCPPPPHDSVSNRRSGDHDLVSVVVCLVVSVVVLVSSDDSHDVSSVVSSVSSVVRSD

B-factor: mean 20.11, std 9.24, range [7.72, 76.25]

InterPro domains:
  IPR008209 Phosphoenolpyruvate carboxykinase, GTP-utilising [MF_00452] (10-606)
  IPR008209 Phosphoenolpyruvate carboxykinase, GTP-utilising [NF003253] (8-605)
  IPR008209 Phosphoenolpyruvate carboxykinase, GTP-utilising [PIRSF001348] (11-605)
  IPR008209 Phosphoenolpyruvate carboxykinase, GTP-utilising [PTHR11561] (14-605)
  IPR008209 Phosphoenolpyruvate carboxykinase, GTP-utilising [cd00819] (19-601)
  IPR008210 Phosphoenolpyruvate carboxykinase, N-terminal [G3DSA:3.40.449.10] (22-252)
  IPR008210 Phosphoenolpyruvate carboxykinase, N-terminal [SSF68923] (12-244)
  IPR013035 Phosphoenolpyruvate carboxykinase, C-terminal [G3DSA:3.90.228.20] (253-604)
  IPR018091 Phosphoenolpyruvate carboxykinase, GTP-utilising, conserved site [PS00505] (269-277)
  IPR035077 Phosphoenolpyruvate carboxykinase, C-terminal P-loop domain [PF00821] (245-604)
  IPR035078 Phosphoenolpyruvate carboxykinase, GTP-utilising, N-terminal [PF17297] (22-241)

Radius of gyration: 24.42 Å; Cα contacts (8 Å, |Δi|>4): 1379; chains: 1; bounding box: 58×65×66 Å

Organism: Mycobacterium tuberculosis (strain ATCC 25177 / H37Ra) (NCBI:txid419947)

Secondary structure (DSSP, 8-state):
----GGGSTTTTT---S-HHHHHHHHHHHHHH--SEEEE----HHHHHHHHHHHHHHTS-EE--TTTSTT-EEE---TT-SS--GGGEEE--SSGGGT-TTS-B--HHHHHHHHHHHHTTTTTTSEEEEEEEEES-TT-SS-EEEEEEES-HHHHHHHHHHSEESHHHHHHTTTT---EEEEEE-S----TTPPPPSS---S--EEEEETTTTEEEEES--SHHHH-TTTHIIIIIIHHHHHHHHT-EEE--EEEEEE-TT--EEEEEEE--SSS-HHHHHT----STT-EEEEEEES-EEEEE-TTS-EEEE---SEEEEE-TT--TTT-HHHHHHHHT---EEES-EE-TTS-EE-TT-SS--SEEE-TTS-EEETTT--S-SS-TT-EEEEEGGG-TTB-GGGG-TT-EEEEEEEEE---SSSS-SEEE-SSHHHHHHHHHT-EEE---EEE-GGG-TTT-SS-HHHHHHHHHHHHHHS-GGGSPEEEEE-TT-B-TTS-BSS--GGGHHHHHHHHHHHHTT----EEETTEEE--GGGS--TT----HHHHHHHH---HHHHHHHHHHHHHHHHHHGGG--HHHHHHHHHHHHHH-

Nearest PDB structures (foldseek):
  4wpt-assembly1_A  TM=1.002E+00  e=0.000E+00  Mycobacterium tuberculosis H37Ra
  4wpv-assembly1_A  TM=1.000E+00  e=0.000E+00  Mycobacterium tuberculosis H37Ra
  4ywb-assembly2_C  TM=9.508E-01  e=2.516E-87  Rattus norvegicus
  1m51-assembly1_A  TM=9.407E-01  e=1.913E-86  Homo sapiens
  4gnq-assembly1_A  TM=9.439E-01  e=3.083E-86  Rattus norvegicus

Solvent-accessible surface area: 23142 Å² total; per-residue (Å²): 156,120,63,80,17,73,89,0,56,22,13,109,115,11,38,81,117,11,101,42,2,16,63,23,0,52,111,2,0,65,53,0,20,3,60,112,5,43,37,4,60,12,38,81,106,6,10,94,98,4,0,68,71,6,54,138,56,40,11,1,71,116,1,35,82,155,91,16,117,36,1,3,8,0,55,9,51,76,71,1,26,34,86,38,96,86,78,17,26,4,1,2,66,127,107,57,52,0,10,52,22,25,66,76,30,61,29,46,93,0,67,78,57,0,109,75,43,0,156,14,3,0,90,28,21,29,0,12,0,0,0,0,0,4,2,4,43,51,26,130,57,40,22,10,0,0,0,0,0,9,12,28,9,0,0,0,0,0,68,10,1,0,20,23,0,125,56,1,40,111,106,2,35,96,121,27,133,12,0,72,0,7,0,0,2,11,22,63,20,95,122,90,93,186,53,92,37,16,25,24,23,180,56,20,22,3,0,1,4,11,101,75,31,24,0,25,0,15,0,0,3,4,1,9,2,0,0,0,1,11,26,0,1,0,0,8,1,0,3,6,3,2,67,98,80,33,2,2,2,1,12,0,1,0,3,18,0,19,7,74,129,110,91,39,9,19,1,0,1,0,1,3,84,84,2,33,40,42,48,6,0,5,6,84,30,62,7,127,37,23,105,10,42,0,5,1,20,16,0,0,19,0,79,68,15,216,56,21,94,1,28,0,25,7,0,7,64,3,6,23,15,66,0,30,48,16,10,117,162,40,8,17,5,1,13,113,1,2,48,40,0,35,0,5,0,2,0,1,0,42,24,114,77,18,38,7,28,1,42,42,23,63,66,91,22,120,46,0,49,9,30,108,40,80,81,18,90,56,208,118,43,174,90,72,0,0,27,85,32,0,44,5,2,0,28,2,69,34,6,75,35,31,0,103,50,46,65,62,48,82,8,2,29,6,34,0,0,3,0,0,0,61,14,102,70,8,11,0,1,0,5,13,12,122,82,28,51,4,0,2,8,17,0,0,11,1,4,4,76,71,168,120,36,66,22,4,0,0,1,0,41,34,8,0,1,13,0,0,0,32,3,0,63,13,1,6,51,20,8,133,152,25,73,117,84,82,13,4,70,6,0,15,0,1,11,32,16,59,17,166,109,31,124,112,8,6,58,8,123,16,33,8,1,6,0,0,52,4,0,4,36,57,33,54,153,164,22,38,34,50,118,18,37,11,2,21,4,3,33,41,140,46,14,35,37,122,78,27,153,41,80,57,64,20,0,48,40,0,10,45,38,62,36,96,61,25,89,131,6,15,73,71,3,46,102,19,2,124,106,1,33,139,66,39,5,104,12,1,71,67,18,15,62,37,4,120,148,68,10,73

CATH classification: 3.40.449.10 (+2 more: 2.170.8.10, 3.90.228.20)